Protein AF-0000000068904084 (afdb_homodimer)

Radius of gyration: 27.91 Å; Cα contacts (8 Å, |Δi|>4): 1463; chains: 2; bounding box: 54×87×67 Å

Nearest PDB structures (foldseek):
  3otk-assembly6_D  TM=8.126E-01  e=3.974E-15  Mus musculus
  2gam-assembly2_D  TM=8.070E-01  e=1.658E-14  Mus musculus
  3otk-assembly6_C  TM=7.952E-01  e=1.231E-14  Mus musculus
  3otk-assembly5_B  TM=7.957E-01  e=1.562E-14  Mus musculus
  2gam-assembly2_C  TM=7.972E-01  e=4.050E-14  Mus musculus

Sequence (714 aa):
MKKSVLSLSDVIESIKNTFSSLSCLCFLPFTYIVHMDLESPFEERLELASRVSNDSMYSKIGNVYMITKANLVSYTGPTMVGNTLHACAILLKRSPDWDWFINLSASDYPLVTQDDLLYTFSTLDRNLNFIEHTTDLGWKNKYRAMPLIIDPALYMLNKSNIIWVRPDRSLPNAFKLHTGSAWMVLSRP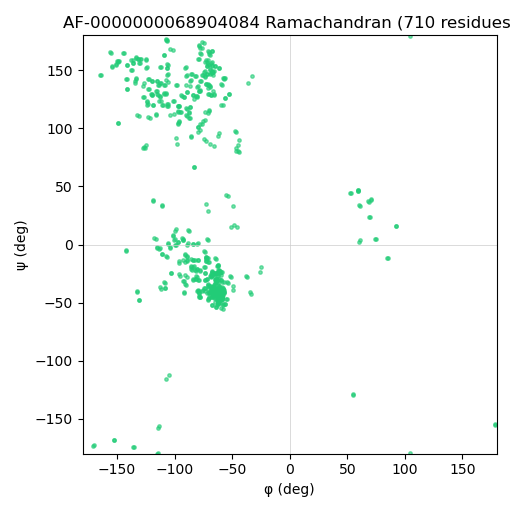FVEYIIWGWDNLPRTLLMYYTNFVSSPEFYFHTIICKVPEFSKTALNHDLHYIAWHRPPRQHPRLLSLTNMRPMIASGAAFARKFSRNDSVMDRIDKELLMRTNQEGFTPGGWCGGKPECSVVEDVARINPGSGAERLKGLVDRLVSEAKSGKSCGNVNLLQWDKGYLMKKSVLSLSDVIESIKNTFSSLSCLCFLPFTYIVHMDLESPFEERLELASRVSNDSMYSKIGNVYMITKANLVSYTGPTMVGNTLHACAILLKRSPDWDWFINLSASDYPLVTQDDLLYTFSTLDRNLNFIEHTTDLGWKNKYRAMPLIIDPALYMLNKSNIIWVRPDRSLPNAFKLHTGSAWMVLSRPFVEYIIWGWDNLPRTLLMYYTNFVSSPEFYFHTIICKVPEFSKTALNHDLHYIAWHRPPRQHPRLLSLTNMRPMIASGAAFARKFSRNDSVMDRIDKELLMRTNQEGFTPGGWCGGKPECSVVEDVARINPGSGAERLKGLVDRLVSEAKSGKSCGNVNLLQWDKGYL

Foldseek 3Di:
DLAQAAAAAEAEAFVVQFPLLVLVVLAPPHAYEYAYALQHDPVRLVVVVCCQCPDPVNVVSVRYHYDPDHAHDDQFALVVVVSLLVSLVVCVVPPVGHWKYWYDYRQKDFLAHNLLVCVLCVPDDSQAKEFAKALPCVPCVVVWQFWWWAACSVPDSDHDDIGTDDDTHDHDPVFGWMFGDLTIMGTNVLSVCLNVVPVVLNVVLSVVRRGTTSSSGTSSRRVQCGDPVRLLRYQNHRLEDFAADFQGDPDTDEDAPVCVVVRLQLLGGMYDGHDGPGVNSVVSCVPHQVHDDSNHRRDFPQAQDVPGRPGGDHSPHGDGDPSSVSNSVNVVVSNVVSVVPPGSPNDPPPPNPNGND/DLAQAAAAAAAAAFVVQFQLLVLVCLAPPHAYEYAYALQHDPVRLVVVVCCQCPDPVNVVSVRYHYDNDHAHDDQFALVVVVSLLVSLVVCVVPPVGHWKYWYDYRQKDFLAHNLLVCVLCVPDDSQAKEFAKALPCVPCVVVWQFWWWAACSVPDSDHDDIGTDDDTHDHDPVFGWMFGDLTIMGTNVLSVCLNVVPVVLNVVLSVVRRGTTSSSGTSSRRVQCGDPVRLLRYQNHRLEDFAADAQGEPDTDEDAPVCVVVRLQLLGGMYDGHDGPGVNSVVSCVPHQVHPDSNHRRDFPQAQDVVGRPGGDHSPHGDGDPSSVSNSVNVVVSNVVSVVPPGSPNDPPPPNHNGHD

Solvent-accessible surface area (backbone atoms only — not comparable to full-atom values): 36834 Å² total; per-residue (Å²): 128,85,53,54,29,37,34,33,37,28,56,33,66,55,52,94,64,25,59,80,44,39,50,64,69,23,40,63,84,35,32,34,33,38,36,46,32,48,83,30,57,65,67,49,54,50,48,53,49,47,50,48,63,66,31,66,67,46,50,70,70,63,34,70,40,64,53,79,83,51,51,45,63,38,81,53,20,32,39,42,41,51,49,52,51,23,40,50,29,40,45,62,71,74,40,89,62,47,34,36,38,33,49,42,47,65,37,45,43,70,52,35,34,52,26,12,51,49,57,49,53,68,76,46,69,62,66,44,22,30,40,25,56,23,56,75,53,71,72,42,43,72,70,19,63,25,41,32,37,44,49,45,37,59,34,37,80,59,87,61,72,68,38,74,34,38,68,63,49,76,79,53,72,63,54,70,71,22,34,43,56,67,36,30,32,38,11,39,69,58,52,50,46,53,50,52,15,55,83,32,56,47,54,38,47,49,43,53,31,34,32,22,51,40,20,47,25,26,56,64,42,25,50,39,49,65,37,73,87,42,18,76,28,33,24,76,36,44,48,57,37,68,48,65,44,82,30,37,57,99,57,64,38,73,59,43,66,89,41,49,64,61,47,60,72,60,18,31,48,27,33,35,35,50,62,77,92,42,69,40,57,54,49,41,29,48,75,51,34,62,30,85,49,84,88,51,56,48,61,43,38,28,37,33,63,86,59,79,58,70,34,82,59,45,75,84,42,67,54,61,54,73,41,21,56,38,33,37,54,41,50,52,51,41,54,54,47,33,75,73,60,55,35,76,36,90,40,77,62,67,77,70,63,92,21,50,109,128,85,52,43,39,37,36,33,36,27,55,33,66,58,51,94,65,24,60,80,46,40,50,64,69,24,40,65,84,34,33,32,34,38,36,45,31,47,83,29,57,66,67,47,55,51,48,52,49,47,50,48,62,67,31,66,67,46,50,69,70,62,32,71,42,66,53,78,82,51,53,44,64,38,80,53,21,30,40,42,42,50,49,51,51,23,39,51,30,39,45,61,71,75,41,88,61,47,34,35,38,31,48,40,47,67,37,45,43,69,52,35,36,52,26,12,50,48,58,49,53,69,76,47,68,63,68,44,22,29,40,24,56,25,55,73,53,69,70,41,44,73,72,20,64,23,42,32,37,45,49,44,35,60,34,37,80,59,87,60,73,68,39,75,36,38,69,63,50,76,78,52,72,62,55,70,71,20,33,43,54,66,37,30,34,38,8,40,69,57,52,51,45,53,51,51,16,54,84,32,56,46,55,38,46,48,42,54,32,36,32,22,50,40,21,47,25,26,55,65,42,25,51,38,49,66,38,73,86,42,18,76,28,32,25,76,37,42,50,58,37,69,46,66,45,87,34,25,55,98,56,62,37,72,61,44,68,88,40,47,64,62,48,60,72,60,18,30,47,28,32,36,34,48,62,79,91,42,68,40,58,54,48,40,30,46,74,51,34,61,30,85,48,85,87,50,57,46,61,42,38,29,39,33,62,88,58,79,56,71,34,81,59,46,74,83,43,65,53,60,54,72,42,20,56,39,31,36,53,42,49,52,50,42,54,56,47,34,74,73,62,56,35,77,37,90,41,77,62,68,75,69,60,92,14,52,109

Secondary structure (DSSP, 8-state):
------EEEEEES-STTTTTTGGGGGSTT--EEEEE-TTS-HHHHHHHHHHHHH-HHHHHH--EEE-SS-----TTSTHHHHHHHHHHHHHHHH-S--SEEEEEETT-EESS-HHHHHHHHTTS-TT-EE--EES--TTHIIIIIS-EEE-GGGT-SS----EEEBS--PPPSSS---EE-S--EEEHHHHHHHHH-TTSHHHHHHHHGGGSTTGGGTHHHHHHHHSHHHHTTEES--SEEE---SS--SSPPPP-GGGHHHHHHHT-SEEE---TT-HHHHHHHHHTS---STTPPPP-TTEESSSTTSEE--TT-----HHHHHHHHHHHHHHHHIIIIITTS-----SS-TT--/------EEEEEES-STTTTTTGGGGGSTT--EEEEE-TTS-HHHHHHHHHHHHH-HHHHHH--EEE-SS-----TTSTHHHHHHHHHHHHHHHH-S--SEEEEEETT-EESS-HHHHHHHHTTS-TT-EE--EES--TTHIIIIIS-EEE-GGGT-SS----EEEBS--PPPSSS---EE-S--EEEHHHHHHHHH-TTSHHHHHHHHGGGSTTGGGTHHHHHHHHSHHHHTTEES--SEEE---SS--SSPPPP-GGGHHHHHHHT-SEEE---TT-HHHHHHHHHTS---STTPPPP-TTEESSSTTSEE--TT-----HHHHHHHHHHHHHHHHIIIIITTS------S-TT--

Organism: Brassica napus (NCBI:txid3708)

InterPro domains:
  IPR003406 Glycosyl transferase, family 14 [PF02485] (32-263)
  IPR044610 Beta-glucuronosyltransferase GlcAT14A/B/C [PTHR45719] (30-342)

pLDDT: mean 83.64, std 16.57, range [20.34, 98.25]

Structure (mmCIF, N/CA/C/O backbone):
data_AF-0000000068904084-model_v1
#
loop_
_entity.id
_entity.type
_entity.pdbx_description
1 polymer 'BnaC03g69380D protein'
#
loop_
_atom_site.group_PDB
_atom_site.id
_atom_site.type_symbol
_atom_site.label_atom_id
_atom_site.label_alt_id
_atom_site.label_comp_id
_atom_site.label_asym_id
_atom_site.label_entity_id
_atom_site.label_seq_id
_atom_site.pdbx_PDB_ins_code
_atom_site.Cartn_x
_atom_site.Cartn_y
_atom_site.Cartn_z
_atom_site.occupancy
_atom_site.B_iso_or_equiv
_atom_site.auth_seq_id
_atom_site.auth_comp_id
_atom_site.auth_asym_id
_atom_site.auth_atom_id
_atom_site.pdbx_PDB_model_num
ATOM 1 N N . MET A 1 1 ? 8.742 -27.609 14.227 1 26.34 1 MET A N 1
ATOM 2 C CA . MET A 1 1 ? 8.859 -27.391 12.789 1 26.34 1 MET A CA 1
ATOM 3 C C . MET A 1 1 ? 7.898 -26.297 12.328 1 26.34 1 MET A C 1
ATOM 5 O O . MET A 1 1 ? 6.688 -26.406 12.531 1 26.34 1 MET A O 1
ATOM 9 N N . LYS A 1 2 ? 8.32 -25.094 12.328 1 34.84 2 LYS A N 1
ATOM 10 C CA . LYS A 1 2 ? 7.648 -23.922 11.797 1 34.84 2 LYS A CA 1
ATOM 11 C C . LYS A 1 2 ? 7.027 -24.203 10.43 1 34.84 2 LYS A C 1
ATOM 13 O O . LYS A 1 2 ? 7.719 -24.625 9.508 1 34.84 2 LYS A O 1
ATOM 18 N N . LYS A 1 3 ? 5.926 -24.812 10.43 1 38.88 3 LYS A N 1
ATOM 19 C CA . LYS A 1 3 ? 5.156 -25.234 9.266 1 38.88 3 LYS A CA 1
ATOM 20 C C . LYS A 1 3 ? 5.043 -24.125 8.234 1 38.88 3 LYS A C 1
ATOM 22 O O . LYS A 1 3 ? 4.648 -23 8.562 1 38.88 3 LYS A O 1
ATOM 27 N N . SER A 1 4 ? 5.902 -24.141 7.219 1 43.72 4 SER A N 1
ATOM 28 C CA . SER A 1 4 ? 6.109 -23.328 6.023 1 43.72 4 SER A CA 1
ATOM 29 C C . SER A 1 4 ? 4.805 -23.125 5.262 1 43.72 4 SER A C 1
ATOM 31 O O . SER A 1 4 ? 4.477 -23.906 4.359 1 43.72 4 SER A O 1
ATOM 33 N N . VAL A 1 5 ? 3.715 -23.047 5.926 1 43.72 5 VAL A N 1
ATOM 34 C CA . VAL A 1 5 ? 2.582 -23.297 5.039 1 43.72 5 VAL A CA 1
ATOM 35 C C . VAL A 1 5 ? 2.469 -22.172 4.016 1 43.72 5 VAL A C 1
ATOM 37 O O . VAL A 1 5 ? 2.898 -21.047 4.273 1 43.72 5 VAL A O 1
ATOM 40 N N . LEU A 1 6 ? 2.301 -22.578 2.689 1 48.75 6 LEU A N 1
ATOM 41 C CA . LEU A 1 6 ? 2.18 -22.156 1.301 1 48.75 6 LEU A CA 1
ATOM 42 C C . LEU A 1 6 ? 0.9 -21.359 1.088 1 48.75 6 LEU A C 1
ATOM 44 O O . LEU A 1 6 ? -0.179 -21.781 1.508 1 48.75 6 LEU A O 1
ATOM 48 N N . SER A 1 7 ? 0.79 -20.188 1.297 1 53.31 7 SER A N 1
ATOM 49 C CA . SER A 1 7 ? -0.464 -19.516 0.967 1 53.31 7 SER A CA 1
ATOM 50 C C . SER A 1 7 ? -0.546 -19.203 -0.522 1 53.31 7 SER A C 1
ATOM 52 O O . SER A 1 7 ? 0.404 -18.672 -1.104 1 53.31 7 SER A O 1
ATOM 54 N N . LEU A 1 8 ? -1.315 -20.234 -1.278 1 53.66 8 LEU A N 1
ATOM 55 C CA . LEU A 1 8 ? -1.586 -20.062 -2.701 1 53.66 8 LEU A CA 1
ATOM 56 C C . LEU A 1 8 ? -2.66 -19 -2.928 1 53.66 8 LEU A C 1
ATOM 58 O O . LEU A 1 8 ? -3.682 -19 -2.236 1 53.66 8 LEU A O 1
ATOM 62 N N . SER A 1 9 ? -2.291 -17.844 -3.4 1 53.41 9 SER A N 1
ATOM 63 C CA . SER A 1 9 ? -3.342 -16.953 -3.885 1 53.41 9 SER A CA 1
ATOM 64 C C . SER A 1 9 ? -3.877 -17.422 -5.234 1 53.41 9 SER A C 1
ATOM 66 O O . SER A 1 9 ? -3.115 -17.562 -6.195 1 53.41 9 SER A O 1
ATOM 68 N N . ASP A 1 10 ? -4.953 -18.281 -5.258 1 54.62 10 ASP A N 1
ATOM 69 C CA . ASP A 1 10 ? -5.539 -18.75 -6.512 1 54.62 10 ASP A CA 1
ATOM 70 C C . ASP A 1 10 ? -6.605 -17.781 -7.012 1 54.62 10 ASP A C 1
ATOM 72 O O . ASP A 1 10 ? -7.414 -17.281 -6.227 1 54.62 10 ASP A O 1
ATOM 76 N N . VAL A 1 11 ? -6.242 -17.078 -8.125 1 52.59 11 VAL A N 1
ATOM 77 C CA . VAL A 1 11 ? -7.297 -16.375 -8.852 1 52.59 11 VAL A CA 1
ATOM 78 C C . VAL A 1 11 ? -8.062 -17.359 -9.727 1 52.59 11 VAL A C 1
ATOM 80 O O . VAL A 1 11 ? -7.492 -17.969 -10.625 1 52.59 11 VAL A O 1
ATOM 83 N N . ILE A 1 12 ? -9.25 -17.766 -9.234 1 51.09 12 ILE A N 1
ATOM 84 C CA . ILE A 1 12 ? -10.094 -18.703 -9.961 1 51.09 12 ILE A CA 1
ATOM 85 C C . ILE A 1 12 ? -11.164 -17.953 -10.742 1 51.09 12 ILE A C 1
ATOM 87 O O . ILE A 1 12 ? -11.906 -17.141 -10.172 1 51.09 12 ILE A O 1
ATOM 91 N N . GLU A 1 13 ? -11.133 -18 -12 1 48.47 13 GLU A N 1
ATOM 92 C CA . GLU A 1 13 ? -12.156 -17.359 -12.828 1 48.47 13 GLU A CA 1
ATOM 93 C C . GLU A 1 13 ? -13.477 -18.109 -12.734 1 48.47 13 GLU A C 1
ATOM 95 O O . GLU A 1 13 ? -14.547 -17.5 -12.719 1 48.47 13 GLU A O 1
ATOM 100 N N . SER A 1 14 ? -13.633 -19.453 -12.844 1 46.22 14 SER A N 1
ATOM 101 C CA . SER A 1 14 ? -14.875 -20.219 -12.789 1 46.22 14 SER A CA 1
ATOM 102 C C . SER A 1 14 ? -14.68 -21.547 -12.039 1 46.22 14 SER A C 1
ATOM 104 O O . SER A 1 14 ? -13.617 -22.156 -12.133 1 46.22 14 SER A O 1
ATOM 106 N N . ILE A 1 15 ? -15.766 -21.797 -11.055 1 46.31 15 ILE A N 1
ATOM 107 C CA . ILE A 1 15 ? -15.758 -23.016 -10.266 1 46.31 15 ILE A CA 1
ATOM 108 C C . ILE A 1 15 ? -15.938 -24.219 -11.188 1 46.31 15 ILE A C 1
ATOM 110 O O . ILE A 1 15 ? -15.438 -25.312 -10.898 1 46.31 15 ILE A O 1
ATOM 114 N N . LYS A 1 16 ? -17.062 -24.062 -12.102 1 46.72 16 LYS A N 1
ATOM 115 C CA . LYS A 1 16 ? -17.344 -25.266 -12.891 1 46.72 16 LYS A CA 1
ATOM 116 C C . LYS A 1 16 ? -16.062 -26.016 -13.234 1 46.72 16 LYS A C 1
ATOM 118 O O . LYS A 1 16 ? -16.047 -27.234 -13.297 1 46.72 16 LYS A O 1
ATOM 123 N N . ASN A 1 17 ? -15.211 -25.297 -13.531 1 44.31 17 ASN A N 1
ATOM 124 C CA . ASN A 1 17 ? -13.961 -25.859 -14.023 1 44.31 17 ASN A CA 1
ATOM 125 C C . ASN A 1 17 ? -13.016 -26.219 -12.875 1 44.31 17 ASN A C 1
ATOM 127 O O . ASN A 1 17 ? -12.031 -26.938 -13.07 1 44.31 17 ASN A O 1
ATOM 131 N N . THR A 1 18 ? -13.352 -25.734 -11.602 1 44.31 18 THR A N 1
ATOM 132 C CA . THR A 1 18 ? -12.211 -25.516 -10.719 1 44.31 18 THR A CA 1
ATOM 133 C C . THR A 1 18 ? -12.242 -26.516 -9.555 1 44.31 18 THR A C 1
ATOM 135 O O . THR A 1 18 ? -11.188 -26.922 -9.062 1 44.31 18 THR A O 1
ATOM 138 N N . PHE A 1 19 ? -13.414 -26.812 -9.086 1 45.16 19 PHE A N 1
ATOM 139 C CA . PHE A 1 19 ? -13.273 -27.547 -7.832 1 45.16 19 PHE A CA 1
ATOM 140 C C . PHE A 1 19 ? -12.586 -28.891 -8.07 1 45.16 19 PHE A C 1
ATOM 142 O O . PHE A 1 19 ? -11.773 -29.328 -7.258 1 45.16 19 PHE A O 1
ATOM 149 N N . SER A 1 20 ? -13.172 -29.594 -8.977 1 43.31 20 SER A N 1
ATOM 150 C CA . SER A 1 20 ? -12.391 -30.797 -9.258 1 43.31 20 SER A CA 1
ATOM 151 C C . SER A 1 20 ? -10.938 -30.453 -9.555 1 43.31 20 SER A C 1
ATOM 153 O O . SER A 1 20 ? -10.047 -31.297 -9.391 1 43.31 20 SER A O 1
ATOM 155 N N . SER A 1 21 ? -10.898 -29.359 -9.992 1 43.94 21 SER A N 1
ATOM 156 C CA . SER A 1 21 ? -9.594 -28.844 -10.383 1 43.94 21 SER A CA 1
ATOM 157 C C . SER A 1 21 ? -8.906 -28.141 -9.219 1 43.94 21 SER A C 1
ATOM 159 O O . SER A 1 21 ? -7.793 -27.625 -9.359 1 43.94 21 SER A O 1
ATOM 161 N N . LEU A 1 22 ? -9.781 -27.609 -8.32 1 48.94 22 LEU A N 1
ATOM 162 C CA . LEU A 1 22 ? -9.086 -27.094 -7.152 1 48.94 22 LEU A CA 1
ATOM 163 C C . LEU A 1 22 ? -8.086 -28.109 -6.617 1 48.94 22 LEU A C 1
ATOM 165 O O . LEU A 1 22 ? -7.871 -28.203 -5.406 1 48.94 22 LEU A O 1
ATOM 169 N N . SER A 1 23 ? -7.855 -29 -7.504 1 46.28 23 SER A N 1
ATOM 170 C CA . SER A 1 23 ? -6.809 -30 -7.293 1 46.28 23 SER A CA 1
ATOM 171 C C . SER A 1 23 ? -5.602 -29.391 -6.59 1 46.28 23 SER A C 1
ATOM 173 O O . SER A 1 23 ? -4.879 -30.078 -5.871 1 46.28 23 SER A O 1
ATOM 175 N N . CYS A 1 24 ? -5.5 -28.094 -6.828 1 48.84 24 CYS A N 1
ATOM 176 C CA . CYS A 1 24 ? -4.363 -27.516 -6.121 1 48.84 24 CYS A CA 1
ATOM 177 C C . CYS A 1 24 ? -4.652 -27.406 -4.629 1 48.84 24 CYS A C 1
ATOM 179 O O . CYS A 1 24 ? -3.727 -27.391 -3.812 1 48.84 24 CYS A O 1
ATOM 181 N N . LEU A 1 25 ? -6 -27.344 -4.32 1 53.19 25 LEU A N 1
ATOM 182 C CA . LEU A 1 25 ? -6.34 -27.375 -2.9 1 53.19 25 LEU A CA 1
ATOM 183 C C . LEU A 1 25 ? -6.094 -28.766 -2.322 1 53.19 25 LEU A C 1
ATOM 185 O O . LEU A 1 25 ? -6.27 -28.984 -1.121 1 53.19 25 LEU A O 1
ATOM 189 N N . CYS A 1 26 ? -5.535 -29.594 -3.258 1 54.28 26 CYS A N 1
ATOM 190 C CA . CYS A 1 26 ? -5.359 -30.969 -2.826 1 54.28 26 CYS A CA 1
ATOM 191 C C . CYS A 1 26 ? -4.117 -31.125 -1.957 1 54.28 26 CYS A C 1
ATOM 193 O O . CYS A 1 26 ? -3.83 -32.219 -1.455 1 54.28 26 CYS A O 1
ATOM 195 N N . PHE A 1 27 ? -3.512 -29.875 -1.81 1 64.19 27 PHE A N 1
ATOM 196 C CA . PHE A 1 27 ? -2.303 -29.984 -1 1 64.19 27 PHE A CA 1
ATOM 197 C C . PHE A 1 27 ? -2.588 -29.594 0.448 1 64.19 27 PHE A C 1
ATOM 199 O O . PHE A 1 27 ? -2.785 -28.422 0.758 1 64.19 27 PHE A O 1
ATOM 206 N N . LEU A 1 28 ? -3.021 -30.578 1.173 1 65.56 28 LEU A N 1
ATOM 207 C CA . LEU A 1 28 ? -3.068 -30.391 2.619 1 65.56 28 LEU A CA 1
ATOM 208 C C . LEU A 1 28 ? -1.731 -30.75 3.258 1 65.56 28 LEU A C 1
ATOM 210 O O . LEU A 1 28 ? -0.962 -31.531 2.701 1 65.56 28 LEU A O 1
ATOM 214 N N . PRO A 1 29 ? -1.303 -29.859 4.219 1 73.38 29 PRO A N 1
ATOM 215 C CA . PRO A 1 29 ? -2.018 -28.922 5.102 1 73.38 29 PRO A CA 1
ATOM 216 C C . PRO A 1 29 ? -1.627 -27.469 4.871 1 73.38 29 PRO A C 1
ATOM 218 O O . PRO A 1 29 ? -1.521 -26.703 5.828 1 73.38 29 PRO A O 1
ATOM 221 N N . PHE A 1 30 ? -1.429 -27.125 3.658 1 78.12 30 PHE A N 1
ATOM 222 C CA . PHE A 1 30 ? -1.055 -25.75 3.381 1 78.12 30 PHE A CA 1
ATOM 223 C C . PHE A 1 30 ? -2.223 -24.797 3.645 1 78.12 30 PHE A C 1
ATOM 225 O O . PHE A 1 30 ? -3.381 -25.219 3.645 1 78.12 30 PHE A O 1
ATOM 232 N N . THR A 1 31 ? -1.845 -23.531 4.02 1 82.31 31 THR A N 1
ATOM 233 C CA . THR A 1 31 ? -2.869 -22.5 4.145 1 82.31 31 THR A CA 1
ATOM 234 C C . THR A 1 31 ? -3.16 -21.875 2.787 1 82.31 31 THR A C 1
ATOM 236 O O . THR A 1 31 ? -2.238 -21.484 2.066 1 82.31 31 THR A O 1
ATOM 239 N N . TYR A 1 32 ? -4.43 -21.844 2.453 1 82.69 32 TYR A N 1
ATOM 240 C CA . TYR A 1 32 ? -4.816 -21.344 1.138 1 82.69 32 TYR A CA 1
ATOM 241 C C . TYR A 1 32 ? -5.652 -20.078 1.257 1 82.69 32 TYR A C 1
ATOM 243 O O . TYR A 1 32 ? -6.527 -19.984 2.119 1 82.69 32 TYR A O 1
ATOM 251 N N . ILE A 1 33 ? -5.258 -19.094 0.457 1 84.44 33 ILE A N 1
ATOM 252 C CA . ILE A 1 33 ? -6.133 -17.953 0.179 1 84.44 33 ILE A CA 1
ATOM 253 C C . ILE A 1 33 ? -6.684 -18.062 -1.243 1 84.44 33 ILE A C 1
ATOM 255 O O . ILE A 1 33 ? -5.918 -18.109 -2.209 1 84.44 33 ILE A O 1
ATOM 259 N N . VAL A 1 34 ? -7.957 -18.141 -1.348 1 83.19 34 VAL A N 1
ATOM 260 C CA . VAL A 1 34 ? -8.586 -18.359 -2.646 1 83.19 34 VAL A CA 1
ATOM 261 C C . VAL A 1 34 ? -9.367 -17.109 -3.053 1 83.19 34 VAL A C 1
ATOM 263 O O . VAL A 1 34 ? -10.172 -16.594 -2.271 1 83.19 34 VAL A O 1
ATOM 266 N N . HIS A 1 35 ? -9.141 -16.625 -4.188 1 84.69 35 HIS A N 1
ATOM 267 C CA . HIS A 1 35 ? -9.875 -15.508 -4.746 1 84.69 35 HIS A CA 1
ATOM 268 C C . HIS A 1 35 ? -10.57 -15.898 -6.051 1 84.69 35 HIS A C 1
ATOM 270 O O . HIS A 1 35 ? -9.953 -16.5 -6.93 1 84.69 35 HIS A O 1
ATOM 276 N N . MET A 1 36 ? -11.789 -15.609 -6.105 1 83.38 36 MET A N 1
ATOM 277 C CA . MET A 1 36 ? -12.555 -15.703 -7.348 1 83.38 36 MET A CA 1
ATOM 278 C C . MET A 1 36 ? -12.914 -14.32 -7.871 1 83.38 36 MET A C 1
ATOM 280 O O . MET A 1 36 ? -13.492 -13.508 -7.148 1 83.38 36 MET A O 1
ATOM 284 N N . ASP A 1 37 ? -12.617 -14.148 -9.117 1 83.81 37 ASP A N 1
ATOM 285 C CA . ASP A 1 37 ? -12.812 -12.844 -9.734 1 83.81 37 ASP A CA 1
ATOM 286 C C . ASP A 1 37 ? -14.258 -12.375 -9.594 1 83.81 37 ASP A C 1
ATOM 288 O O . ASP A 1 37 ? -15.188 -13.172 -9.742 1 83.81 37 ASP A O 1
ATOM 292 N N . LEU A 1 38 ? -14.383 -11.109 -9.391 1 83.38 38 LEU A N 1
ATOM 293 C CA . LEU A 1 38 ? -15.719 -10.523 -9.25 1 83.38 38 LEU A CA 1
ATOM 294 C C . LEU A 1 38 ? -16.531 -10.727 -10.523 1 83.38 38 LEU A C 1
ATOM 296 O O . LEU A 1 38 ? -17.766 -10.711 -10.477 1 83.38 38 LEU A O 1
ATOM 300 N N . GLU A 1 39 ? -15.859 -10.906 -11.547 1 82.94 39 GLU A N 1
ATOM 301 C CA . GLU A 1 39 ? -16.547 -11.133 -12.812 1 82.94 39 GLU A CA 1
ATOM 302 C C . GLU A 1 39 ? -17.281 -12.469 -12.812 1 82.94 39 GLU A C 1
ATOM 304 O O . GLU A 1 39 ? -18.219 -12.664 -13.586 1 82.94 39 GLU A O 1
ATOM 309 N N . SER A 1 40 ? -16.781 -13.367 -11.93 1 79.38 40 SER A N 1
ATOM 310 C CA . SER A 1 40 ? -17.453 -14.648 -11.82 1 79.38 40 SER A CA 1
ATOM 311 C C . SER A 1 40 ? -18.844 -14.492 -11.195 1 79.38 40 SER A C 1
ATOM 313 O O . SER A 1 40 ? -19.031 -13.656 -10.305 1 79.38 40 SER A O 1
ATOM 315 N N . PRO A 1 41 ? -19.75 -15.336 -11.625 1 79.06 41 PRO A N 1
ATOM 316 C CA . PRO A 1 41 ? -21.094 -15.227 -11.062 1 79.06 41 PRO A CA 1
ATOM 317 C C . PRO A 1 41 ? -21.109 -15.367 -9.539 1 79.06 41 PRO A C 1
ATOM 319 O O . PRO A 1 41 ? -20.359 -16.188 -8.984 1 79.06 41 PRO A O 1
ATOM 322 N N . PHE A 1 42 ? -21.969 -14.594 -8.984 1 80.38 42 PHE A N 1
ATOM 323 C CA . PHE A 1 42 ? -22.078 -14.547 -7.535 1 80.38 42 PHE A CA 1
ATOM 324 C C . PHE A 1 42 ? -22.391 -15.93 -6.977 1 80.38 42 PHE A C 1
ATOM 326 O O . PHE A 1 42 ? -21.828 -16.344 -5.957 1 80.38 42 PHE A O 1
ATOM 333 N N . GLU A 1 43 ? -23.25 -16.609 -7.648 1 81.88 43 GLU A N 1
ATOM 334 C CA . GLU A 1 43 ? -23.688 -17.938 -7.199 1 81.88 43 GLU A CA 1
ATOM 335 C C . GLU A 1 43 ? -22.516 -18.922 -7.164 1 81.88 43 GLU A C 1
ATOM 337 O O . GLU A 1 43 ? -22.453 -19.781 -6.281 1 81.88 43 GLU A O 1
ATOM 342 N N . GLU A 1 44 ? -21.625 -18.75 -8.055 1 78.25 44 GLU A N 1
ATOM 343 C CA . GLU A 1 44 ? -20.453 -19.625 -8.109 1 78.25 44 GLU A CA 1
ATOM 344 C C . GLU A 1 44 ? -19.5 -19.344 -6.957 1 78.25 44 GLU A C 1
ATOM 346 O O . GLU A 1 44 ? -18.922 -20.25 -6.375 1 78.25 44 GLU A O 1
ATOM 351 N N . ARG A 1 45 ? -19.328 -18.109 -6.703 1 79.12 45 ARG A N 1
ATOM 352 C CA . ARG A 1 45 ? -18.469 -17.719 -5.594 1 79.12 45 ARG A CA 1
ATOM 353 C C . ARG A 1 45 ? -19.031 -18.203 -4.266 1 79.12 45 ARG A C 1
ATOM 355 O O . ARG A 1 45 ? -18.281 -18.719 -3.422 1 79.12 45 ARG A O 1
ATOM 362 N N . LEU A 1 46 ? -20.344 -18.141 -4.121 1 80 46 LEU A N 1
ATOM 363 C CA . LEU A 1 46 ? -21 -18.625 -2.908 1 80 46 LEU A CA 1
ATOM 364 C C . LEU A 1 46 ? -20.906 -20.141 -2.797 1 80 46 LEU A C 1
ATOM 366 O O . LEU A 1 46 ? -20.734 -20.672 -1.7 1 80 46 LEU A O 1
ATOM 370 N N . GLU A 1 47 ? -21.109 -20.703 -3.885 1 79.69 47 GLU A N 1
ATOM 371 C CA . GLU A 1 47 ? -21.016 -22.156 -3.906 1 79.69 47 GLU A CA 1
ATOM 372 C C . GLU A 1 47 ? -19.625 -22.641 -3.484 1 79.69 47 GLU A C 1
ATOM 374 O O . GLU A 1 47 ? -19.5 -23.594 -2.711 1 79.69 47 GLU A O 1
ATOM 379 N N . LEU A 1 48 ? -18.641 -22.016 -3.994 1 77.69 48 LEU A N 1
ATOM 380 C CA . LEU A 1 48 ? -17.266 -22.406 -3.637 1 77.69 48 LEU A CA 1
ATOM 381 C C . LEU A 1 48 ? -17.016 -22.188 -2.148 1 77.69 48 LEU A C 1
ATOM 383 O O . LEU A 1 48 ? -16.438 -23.047 -1.483 1 77.69 48 LEU A O 1
ATOM 387 N N . ALA A 1 49 ? -17.453 -21.078 -1.683 1 77.38 49 ALA A N 1
ATOM 388 C CA . ALA A 1 49 ? -17.297 -20.781 -0.262 1 77.38 49 ALA A CA 1
ATOM 389 C C . ALA A 1 49 ? -18.016 -21.812 0.6 1 77.38 49 ALA A C 1
ATOM 391 O O . ALA A 1 49 ? -17.484 -22.25 1.618 1 77.38 49 ALA A O 1
ATOM 392 N N . SER A 1 50 ? -19.172 -22.203 0.186 1 81.06 50 SER A N 1
ATOM 393 C CA . SER A 1 50 ? -19.953 -23.188 0.907 1 81.06 50 SER A CA 1
ATOM 394 C C . SER A 1 50 ? -19.297 -24.562 0.864 1 81.06 50 SER A C 1
ATOM 396 O O . SER A 1 50 ? -19.281 -25.281 1.866 1 81.06 50 SER A O 1
ATOM 398 N N . ARG A 1 51 ? -18.812 -24.844 -0.228 1 77.19 51 ARG A N 1
ATOM 399 C CA . ARG A 1 51 ? -18.141 -26.141 -0.387 1 77.19 51 ARG A CA 1
ATOM 400 C C . ARG A 1 51 ? -16.922 -26.25 0.527 1 77.19 51 ARG A C 1
ATOM 402 O O . ARG A 1 51 ? -16.688 -27.297 1.131 1 77.19 51 ARG A O 1
ATOM 409 N N . VAL A 1 52 ? -16.203 -25.234 0.594 1 76.38 52 VAL A N 1
ATOM 410 C CA . VAL A 1 52 ? -15.008 -25.219 1.438 1 76.38 52 VAL A CA 1
ATOM 411 C C . VAL A 1 52 ? -15.414 -25.297 2.908 1 76.38 52 VAL A C 1
ATOM 413 O O . VAL A 1 52 ? -14.844 -26.062 3.68 1 76.38 52 VAL A O 1
ATOM 416 N N . SER A 1 53 ? -16.438 -24.562 3.27 1 80.19 53 SER A N 1
ATOM 417 C CA . SER A 1 53 ? -16.859 -24.484 4.664 1 80.19 53 SER A CA 1
ATOM 418 C C . SER A 1 53 ? -17.516 -25.797 5.105 1 80.19 53 SER A C 1
ATOM 420 O O . SER A 1 53 ? -17.422 -26.172 6.273 1 80.19 53 SER A O 1
ATOM 422 N N . ASN A 1 54 ? -18.141 -26.484 4.164 1 82.5 54 ASN A N 1
ATOM 423 C CA . ASN A 1 54 ? -18.922 -27.656 4.52 1 82.5 54 ASN A CA 1
ATOM 424 C C . ASN A 1 54 ? -18.125 -28.953 4.352 1 82.5 54 ASN A C 1
ATOM 426 O O . ASN A 1 54 ? -18.562 -30.016 4.793 1 82.5 54 ASN A O 1
ATOM 430 N N . ASP A 1 55 ? -17.047 -28.797 3.658 1 78.06 55 ASP A N 1
ATOM 431 C CA . ASP A 1 55 ? -16.203 -29.969 3.518 1 78.06 55 ASP A CA 1
ATOM 432 C C . ASP A 1 55 ? -15.562 -30.359 4.852 1 78.06 55 ASP A C 1
ATOM 434 O O . ASP A 1 55 ? -14.984 -29.5 5.535 1 78.06 55 ASP A O 1
ATOM 438 N N . SER A 1 56 ? -15.672 -31.578 5.246 1 77.06 56 SER A N 1
ATOM 439 C CA . SER A 1 56 ? -15.234 -32.031 6.555 1 77.06 56 SER A CA 1
ATOM 440 C C . SER A 1 56 ? -13.727 -31.906 6.719 1 77.06 56 SER A C 1
ATOM 442 O O . SER A 1 56 ? -13.242 -31.562 7.801 1 77.06 56 SER A O 1
ATOM 444 N N . MET A 1 57 ? -13.062 -32.188 5.656 1 77.56 57 MET A N 1
ATOM 445 C CA . MET A 1 57 ? -11.602 -32.125 5.734 1 77.56 57 MET A CA 1
ATOM 446 C C . MET A 1 57 ? -11.125 -30.672 5.863 1 77.56 57 MET A C 1
ATOM 448 O O . MET A 1 57 ? -10.305 -30.359 6.723 1 77.56 57 MET A O 1
ATOM 452 N N . TYR A 1 58 ? -11.688 -29.781 5.047 1 77.94 58 TYR A N 1
ATOM 453 C CA . TYR A 1 58 ? -11.297 -28.375 5.09 1 77.94 58 TYR A CA 1
ATOM 454 C C . TYR A 1 58 ? -11.727 -27.734 6.402 1 77.94 58 TYR A C 1
ATOM 456 O O . TYR A 1 58 ? -11.008 -26.891 6.949 1 77.94 58 TYR A O 1
ATOM 464 N N . SER A 1 59 ? -12.844 -28.141 6.836 1 77.25 59 SER A N 1
ATOM 465 C CA . SER A 1 59 ? -13.336 -27.609 8.094 1 77.25 59 SER A CA 1
ATOM 466 C C . SER A 1 59 ? -12.469 -28.062 9.266 1 77.25 59 SER A C 1
ATOM 468 O O . SER A 1 59 ? -12.219 -27.281 10.195 1 77.25 59 SER A O 1
ATOM 470 N N . LYS A 1 60 ? -12.023 -29.281 9.219 1 78.81 60 LYS A N 1
ATOM 471 C CA . LYS A 1 6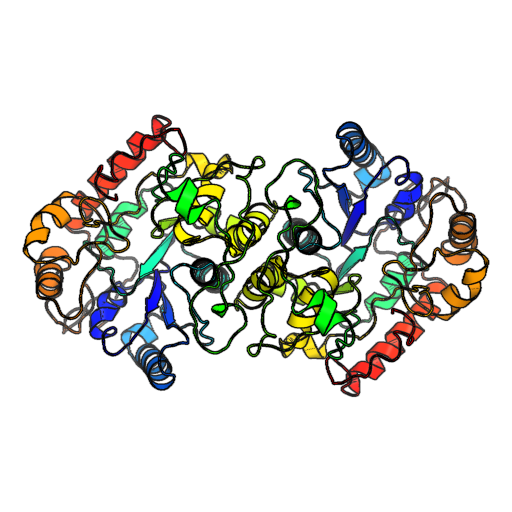0 ? -11.211 -29.828 10.297 1 78.81 60 LYS A CA 1
ATOM 472 C C . LYS A 1 60 ? -9.82 -29.188 10.32 1 78.81 60 LYS A C 1
ATOM 474 O O . LYS A 1 60 ? -9.297 -28.875 11.391 1 78.81 60 LYS A O 1
ATOM 479 N N . ILE A 1 61 ? -9.273 -29.016 9.195 1 77.12 61 ILE A N 1
ATOM 480 C CA . ILE A 1 61 ? -7.93 -28.453 9.125 1 77.12 61 ILE A CA 1
ATOM 481 C C . ILE A 1 61 ? -7.992 -26.938 9.281 1 77.12 61 ILE A C 1
ATOM 483 O O . ILE A 1 61 ? -7.141 -26.344 9.938 1 77.12 61 ILE A O 1
ATOM 487 N N . GLY A 1 62 ? -9 -26.266 8.664 1 77.19 62 GLY A N 1
ATOM 488 C CA . GLY A 1 62 ? -9.227 -24.828 8.812 1 77.19 62 GLY A CA 1
ATOM 489 C C . GLY A 1 62 ? -8.164 -23.984 8.125 1 77.19 62 GLY A C 1
ATOM 490 O O . GLY A 1 62 ? -7.746 -22.953 8.656 1 77.19 62 GLY A O 1
ATOM 491 N N . ASN A 1 63 ? -7.699 -24.422 6.914 1 78.94 63 ASN A N 1
ATOM 492 C CA . ASN A 1 63 ? -6.543 -23.781 6.301 1 78.94 63 ASN A CA 1
ATOM 493 C C . ASN A 1 63 ? -6.902 -23.141 4.969 1 78.94 63 ASN A C 1
ATOM 495 O O . ASN A 1 63 ? -6.02 -22.688 4.23 1 78.94 63 ASN A O 1
ATOM 499 N N . VAL A 1 64 ? -8.188 -23.156 4.648 1 80.62 64 VAL A N 1
ATOM 500 C CA . VAL A 1 64 ? -8.594 -22.547 3.385 1 80.62 64 VAL A CA 1
ATOM 501 C C . VAL A 1 64 ? -9.445 -21.312 3.656 1 80.62 64 VAL A C 1
ATOM 503 O O . VAL A 1 64 ? -10.477 -21.391 4.328 1 80.62 64 VAL A O 1
ATOM 506 N N . TYR A 1 65 ? -8.984 -20.219 3.105 1 81 65 TYR A N 1
ATOM 507 C CA . TYR A 1 65 ? -9.703 -18.969 3.266 1 81 65 TYR A CA 1
ATOM 508 C C . TYR A 1 65 ? -10.156 -18.422 1.916 1 81 65 TYR A C 1
ATOM 510 O O . TYR A 1 65 ? -9.336 -18.141 1.039 1 81 65 TYR A O 1
ATOM 518 N N . MET A 1 66 ? -11.422 -18.281 1.798 1 81.31 66 MET A N 1
ATOM 519 C CA . MET A 1 66 ? -11.984 -17.672 0.597 1 81.31 66 MET A CA 1
ATOM 520 C C . MET A 1 66 ? -12.148 -16.172 0.776 1 81.31 66 MET A C 1
ATOM 522 O O . MET A 1 66 ? -12.695 -15.711 1.78 1 81.31 66 MET A O 1
ATOM 526 N N . ILE A 1 67 ? -11.625 -15.422 -0.132 1 80.75 67 ILE A N 1
ATOM 527 C CA . ILE A 1 67 ? -11.859 -13.984 -0.099 1 80.75 67 ILE A CA 1
ATOM 528 C C . ILE A 1 67 ? -13.32 -13.695 -0.451 1 80.75 67 ILE A C 1
ATOM 530 O O . ILE A 1 67 ? -13.773 -14 -1.556 1 80.75 67 ILE A O 1
ATOM 534 N N . THR A 1 68 ? -13.984 -13.188 0.465 1 75.12 68 THR A N 1
ATOM 535 C CA . THR A 1 68 ? -15.414 -12.953 0.301 1 75.12 68 THR A CA 1
ATOM 536 C C . THR A 1 68 ? -15.672 -11.695 -0.518 1 75.12 68 THR A C 1
ATOM 538 O O . THR A 1 68 ? -16.562 -11.664 -1.369 1 75.12 68 THR A O 1
ATOM 541 N N . LYS A 1 69 ? -14.969 -10.695 -0.204 1 76.94 69 LYS A N 1
ATOM 542 C CA . LYS A 1 69 ? -15.102 -9.477 -0.992 1 76.94 69 LYS A CA 1
ATOM 543 C C . LYS A 1 69 ? -14.195 -9.516 -2.223 1 76.94 69 LYS A C 1
ATOM 545 O O . LYS A 1 69 ? -13.062 -9.031 -2.184 1 76.94 69 LYS A O 1
ATOM 550 N N . ALA A 1 70 ? -14.82 -10.008 -3.354 1 80.19 70 ALA A N 1
ATOM 551 C CA . ALA A 1 70 ? -14.055 -10.195 -4.582 1 80.19 70 ALA A CA 1
ATOM 552 C C . ALA A 1 70 ? -13.789 -8.859 -5.27 1 80.19 70 ALA A C 1
ATOM 554 O O . ALA A 1 70 ? -14.562 -7.914 -5.121 1 80.19 70 ALA A O 1
ATOM 555 N N . ASN A 1 71 ? -12.688 -8.766 -5.879 1 85.06 71 ASN A N 1
ATOM 556 C CA . ASN A 1 71 ? -12.328 -7.633 -6.727 1 85.06 71 ASN A CA 1
ATOM 557 C C . ASN A 1 71 ? -12.234 -8.039 -8.195 1 85.06 71 ASN A C 1
ATOM 559 O O . ASN A 1 71 ? -12 -9.211 -8.5 1 85.06 71 ASN A O 1
ATOM 563 N N . LEU A 1 72 ? -12.477 -7.031 -9.055 1 87.94 72 LEU A N 1
ATOM 564 C CA . LEU A 1 72 ? -12.211 -7.27 -10.469 1 87.94 72 LEU A CA 1
ATOM 565 C C . LEU A 1 72 ? -10.711 -7.375 -10.727 1 87.94 72 LEU A C 1
ATOM 567 O O . LEU A 1 72 ? -9.922 -6.613 -10.156 1 87.94 72 LEU A O 1
ATOM 571 N N . VAL A 1 73 ? -10.398 -8.32 -11.531 1 89.06 73 VAL A N 1
ATOM 572 C CA . VAL A 1 73 ? -8.992 -8.508 -11.844 1 89.06 73 VAL A CA 1
ATOM 573 C C . VAL A 1 73 ? -8.781 -8.438 -13.359 1 89.06 73 VAL A C 1
ATOM 575 O O . VAL A 1 73 ? -9.438 -9.156 -14.117 1 89.06 73 VAL A O 1
ATOM 578 N N . SER A 1 74 ? -7.969 -7.488 -13.781 1 88.75 74 SER A N 1
ATOM 579 C CA . SER A 1 74 ? -7.461 -7.441 -15.148 1 88.75 74 SER A CA 1
ATOM 580 C C . SER A 1 74 ? -6.07 -8.062 -15.234 1 88.75 74 SER A C 1
ATOM 582 O O . SER A 1 74 ? -5.105 -7.523 -14.688 1 88.75 74 SER A O 1
ATOM 584 N N . TYR A 1 75 ? -5.934 -9.102 -16 1 79.19 75 TYR A N 1
ATOM 585 C CA . TYR A 1 75 ? -4.668 -9.82 -16.062 1 79.19 75 TYR A CA 1
ATOM 586 C C . TYR A 1 75 ? -3.549 -8.914 -16.562 1 79.19 75 TYR A C 1
ATOM 588 O O . TYR A 1 75 ? -2.412 -9.008 -16.094 1 79.19 75 TYR A O 1
ATOM 596 N N . THR A 1 76 ? -3.848 -8.062 -17.469 1 86.5 76 THR A N 1
ATOM 597 C CA . THR A 1 76 ? -2.82 -7.203 -18.047 1 86.5 76 THR A CA 1
ATOM 598 C C . THR A 1 76 ? -2.67 -5.918 -17.234 1 86.5 76 THR A C 1
ATOM 600 O O . THR A 1 76 ? -1.885 -5.039 -17.594 1 86.5 76 THR A O 1
ATOM 603 N N . GLY A 1 77 ? -3.461 -5.844 -16.188 1 90.44 77 GLY A N 1
ATOM 604 C CA . GLY A 1 77 ? -3.465 -4.594 -15.445 1 90.44 77 GLY A CA 1
ATOM 605 C C . GLY A 1 77 ? -2.938 -4.738 -14.023 1 90.44 77 GLY A C 1
ATOM 606 O O . GLY A 1 77 ? -2.545 -5.828 -13.617 1 90.44 77 GLY A O 1
ATOM 607 N N . PRO A 1 78 ? -2.928 -3.627 -13.312 1 95.62 78 PRO A N 1
ATOM 608 C CA . PRO A 1 78 ? -2.352 -3.58 -11.961 1 95.62 78 PRO A CA 1
ATOM 609 C C . PRO A 1 78 ? -3.221 -4.289 -10.93 1 95.62 78 PRO A C 1
ATOM 611 O O . PRO A 1 78 ? -2.754 -4.582 -9.82 1 95.62 78 PRO A O 1
ATOM 614 N N . THR A 1 79 ? -4.496 -4.598 -11.273 1 93.69 79 THR A N 1
ATOM 615 C CA . THR A 1 79 ? -5.375 -5.234 -10.297 1 93.69 79 THR A CA 1
ATOM 616 C C . THR A 1 79 ? -4.902 -6.648 -9.977 1 93.69 79 THR A C 1
ATOM 618 O O . THR A 1 79 ? -5.199 -7.18 -8.906 1 93.69 79 THR A O 1
ATOM 621 N N . MET A 1 80 ? -4.148 -7.234 -10.891 1 91.44 80 MET A N 1
ATOM 622 C CA . MET A 1 80 ? -3.559 -8.539 -10.594 1 91.44 80 MET A CA 1
ATOM 623 C C . MET A 1 80 ? -2.504 -8.43 -9.5 1 91.44 80 MET A C 1
ATOM 625 O O . MET A 1 80 ? -2.412 -9.297 -8.633 1 91.44 80 MET A O 1
ATOM 629 N N . VAL A 1 81 ? -1.684 -7.375 -9.586 1 94.44 81 VAL A N 1
ATOM 630 C CA . VAL A 1 81 ? -0.715 -7.117 -8.523 1 94.44 81 VAL A CA 1
ATOM 631 C C . VAL A 1 81 ? -1.444 -6.875 -7.203 1 94.44 81 VAL A C 1
ATOM 633 O O . VAL A 1 81 ? -1.082 -7.445 -6.172 1 94.44 81 VAL A O 1
ATOM 636 N N . GLY A 1 82 ? -2.547 -6.02 -7.289 1 93.56 82 GLY A N 1
ATOM 637 C CA . GLY A 1 82 ? -3.342 -5.742 -6.105 1 93.56 82 GLY A CA 1
ATOM 638 C C . GLY A 1 82 ? -3.918 -6.992 -5.465 1 93.56 82 GLY A C 1
ATOM 639 O O . GLY A 1 82 ? -3.949 -7.109 -4.238 1 93.56 82 GLY A O 1
ATOM 640 N N . ASN A 1 83 ? -4.312 -7.875 -6.277 1 91.06 83 ASN A N 1
ATOM 641 C CA . ASN A 1 83 ? -4.895 -9.117 -5.785 1 91.06 83 ASN A CA 1
ATOM 642 C C . ASN A 1 83 ? -3.857 -9.984 -5.082 1 91.06 83 ASN A C 1
ATOM 644 O O . ASN A 1 83 ? -4.145 -10.586 -4.047 1 91.06 83 ASN A O 1
ATOM 648 N N . THR A 1 84 ? -2.705 -10.125 -5.68 1 91.94 84 THR A N 1
ATOM 649 C CA . THR A 1 84 ? -1.626 -10.875 -5.051 1 91.94 84 THR A CA 1
ATOM 650 C C . THR A 1 84 ? -1.248 -10.266 -3.705 1 91.94 84 THR A C 1
ATOM 652 O O . THR A 1 84 ? -1.116 -10.984 -2.709 1 91.94 84 THR A O 1
ATOM 655 N N . LEU A 1 85 ? -1.131 -8.961 -3.674 1 94.19 85 LEU A N 1
ATOM 656 C CA . LEU A 1 85 ? -0.788 -8.266 -2.438 1 94.19 85 LEU A CA 1
ATOM 657 C C . LEU A 1 85 ? -1.899 -8.414 -1.403 1 94.19 85 LEU A C 1
ATOM 659 O O . LEU A 1 85 ? -1.631 -8.484 -0.202 1 94.19 85 LEU A O 1
ATOM 663 N N . HIS A 1 86 ? -3.139 -8.438 -1.89 1 92.25 86 HIS A N 1
ATOM 664 C CA . HIS A 1 86 ? -4.27 -8.664 -0.997 1 92.25 86 HIS A CA 1
ATOM 665 C C . HIS A 1 86 ? -4.164 -10.016 -0.302 1 92.25 86 HIS A C 1
ATOM 667 O O . HIS A 1 86 ? -4.332 -10.109 0.916 1 92.25 86 HIS A O 1
ATOM 673 N N . ALA A 1 87 ? -3.871 -11.016 -1.066 1 89.5 87 ALA A N 1
ATOM 674 C CA . ALA A 1 87 ? -3.695 -12.352 -0.503 1 89.5 87 ALA A CA 1
ATOM 675 C C . ALA A 1 87 ? -2.557 -12.367 0.511 1 89.5 87 ALA A C 1
ATOM 677 O O . ALA A 1 87 ? -2.676 -12.984 1.575 1 89.5 87 ALA A O 1
ATOM 678 N N . CYS A 1 88 ? -1.465 -11.711 0.202 1 91.56 88 CYS A N 1
ATOM 679 C CA . CYS A 1 88 ? -0.33 -11.617 1.111 1 91.56 88 CYS A CA 1
ATOM 680 C C . CYS A 1 88 ? -0.741 -10.969 2.428 1 91.56 88 CYS A C 1
ATOM 682 O O . CYS A 1 88 ? -0.381 -11.453 3.502 1 91.56 88 CYS A O 1
ATOM 684 N N . ALA A 1 89 ? -1.486 -9.891 2.32 1 91.5 89 ALA A N 1
ATOM 685 C CA . ALA A 1 89 ? -1.899 -9.156 3.512 1 91.5 89 ALA A CA 1
ATOM 686 C C . ALA A 1 89 ? -2.797 -10.016 4.402 1 91.5 89 ALA A C 1
ATOM 688 O O . ALA A 1 89 ? -2.65 -10.016 5.625 1 91.5 89 ALA A O 1
ATOM 689 N N . ILE A 1 90 ? -3.701 -10.734 3.779 1 88.88 90 ILE A N 1
ATOM 690 C CA . ILE A 1 90 ? -4.594 -11.609 4.535 1 88.88 90 ILE A CA 1
ATOM 691 C C . ILE A 1 90 ? -3.785 -12.688 5.242 1 88.88 90 ILE A C 1
ATOM 693 O O . ILE A 1 90 ? -4.012 -12.977 6.422 1 88.88 90 ILE A O 1
ATOM 697 N N . LEU A 1 91 ? -2.869 -13.258 4.539 1 87.44 91 LEU A N 1
ATOM 698 C CA . LEU A 1 91 ? -2.057 -14.32 5.113 1 87.44 91 LEU A CA 1
ATOM 699 C C . LEU A 1 91 ? -1.244 -13.812 6.297 1 87.44 91 LEU A C 1
ATOM 701 O O . LEU A 1 91 ? -1.124 -14.5 7.312 1 87.44 91 LEU A O 1
ATOM 705 N N . LEU A 1 92 ? -0.638 -12.648 6.152 1 89.25 92 LEU A N 1
ATOM 706 C CA . LEU A 1 92 ? 0.146 -12.07 7.234 1 89.25 92 LEU A CA 1
ATOM 707 C C . LEU A 1 92 ? -0.723 -11.828 8.461 1 89.25 92 LEU A C 1
ATOM 709 O O . LEU A 1 92 ? -0.268 -12 9.594 1 89.25 92 LEU A O 1
ATOM 713 N N . LYS A 1 93 ? -1.9 -11.43 8.227 1 86.94 93 LYS A N 1
ATOM 714 C CA . LYS A 1 93 ? -2.801 -11.109 9.328 1 86.94 93 LYS A CA 1
ATOM 715 C C . LYS A 1 93 ? -3.336 -12.375 9.992 1 86.94 93 LYS A C 1
ATOM 717 O O . LYS A 1 93 ? -3.432 -12.445 11.219 1 86.94 93 LYS A O 1
ATOM 722 N N . ARG A 1 94 ? -3.643 -13.352 9.305 1 83.06 94 ARG A N 1
ATOM 723 C CA . ARG A 1 94 ? -4.391 -14.508 9.797 1 83.06 94 ARG A CA 1
ATOM 724 C C . ARG A 1 94 ? -3.451 -15.586 10.328 1 83.06 94 ARG A C 1
ATOM 726 O O . ARG A 1 94 ? -3.824 -16.359 11.203 1 83.06 94 ARG A O 1
ATOM 733 N N . SER A 1 95 ? -2.354 -15.656 9.68 1 77.25 95 SER A N 1
ATOM 734 C CA . SER A 1 95 ? -1.489 -16.766 10.047 1 77.25 95 SER A CA 1
ATOM 735 C C . SER A 1 95 ? -0.103 -16.281 10.453 1 77.25 95 SER A C 1
ATOM 737 O O . SER A 1 95 ? 0.578 -15.609 9.68 1 77.25 95 SER A O 1
ATOM 739 N N . PRO A 1 96 ? 0.176 -16.656 11.602 1 72.12 96 PRO A N 1
ATOM 740 C CA . PRO A 1 96 ? 1.488 -16.203 12.062 1 72.12 96 PRO A CA 1
ATOM 741 C C . PRO A 1 96 ? 2.627 -17.109 11.594 1 72.12 96 PRO A C 1
ATOM 743 O O . PRO A 1 96 ? 3.791 -16.703 11.609 1 72.12 96 PRO A O 1
ATOM 746 N N . ASP A 1 97 ? 2.252 -18.25 11.109 1 78.44 97 ASP A N 1
ATOM 747 C CA . ASP A 1 97 ? 3.383 -19.156 10.938 1 78.44 97 ASP A CA 1
ATOM 748 C C . ASP A 1 97 ? 3.438 -19.703 9.516 1 78.44 97 ASP A C 1
ATOM 750 O O . ASP A 1 97 ? 2.896 -20.781 9.242 1 78.44 97 ASP A O 1
ATOM 754 N N . TRP A 1 98 ? 3.961 -19.062 8.594 1 86.12 98 TRP A N 1
ATOM 755 C CA . TRP A 1 98 ? 4.285 -19.531 7.246 1 86.12 98 TRP A CA 1
ATOM 756 C C . TRP A 1 98 ? 5.613 -18.953 6.773 1 86.12 98 TRP A C 1
ATOM 758 O O . TRP A 1 98 ? 6.035 -17.875 7.234 1 86.12 98 TRP A O 1
ATOM 768 N N . ASP A 1 99 ? 6.227 -19.656 5.887 1 89.81 99 ASP A N 1
ATOM 769 C CA . ASP A 1 99 ? 7.57 -19.266 5.477 1 89.81 99 ASP A CA 1
ATOM 770 C C . ASP A 1 99 ? 7.562 -18.688 4.066 1 89.81 99 ASP A C 1
ATOM 772 O O . ASP A 1 99 ? 8.32 -17.75 3.766 1 89.81 99 ASP A O 1
ATOM 776 N N . TRP A 1 100 ? 6.699 -19.297 3.23 1 92.19 100 TRP A N 1
ATOM 777 C CA . TRP A 1 100 ? 6.711 -18.875 1.836 1 92.19 100 TRP A CA 1
ATOM 778 C C . TRP A 1 100 ? 5.289 -18.656 1.325 1 92.19 100 TRP A C 1
ATOM 780 O O . TRP A 1 100 ? 4.367 -19.375 1.705 1 92.19 100 TRP A O 1
ATOM 790 N N . PHE A 1 101 ? 5.148 -17.672 0.539 1 91.62 101 PHE A N 1
ATOM 791 C CA . PHE A 1 101 ? 3.936 -17.406 -0.229 1 91.62 101 PHE A CA 1
ATOM 792 C C . PHE A 1 101 ? 4.098 -17.875 -1.669 1 91.62 101 PHE A C 1
ATOM 794 O O . PHE A 1 101 ? 5.02 -17.453 -2.367 1 91.62 101 PHE A O 1
ATOM 801 N N . ILE A 1 102 ? 3.24 -18.734 -2.141 1 90.94 102 ILE A N 1
ATOM 802 C CA . ILE A 1 102 ? 3.285 -19.25 -3.508 1 90.94 102 ILE A CA 1
ATOM 803 C C . ILE A 1 102 ? 2.098 -18.703 -4.301 1 90.94 102 ILE A C 1
ATOM 805 O O . ILE A 1 102 ? 0.943 -18.906 -3.918 1 90.94 102 ILE A O 1
ATOM 809 N N . ASN A 1 103 ? 2.359 -17.984 -5.363 1 89.94 103 ASN A N 1
ATOM 810 C CA . ASN A 1 103 ? 1.33 -17.438 -6.242 1 89.94 103 ASN A CA 1
ATOM 811 C C . ASN A 1 103 ? 0.979 -18.406 -7.367 1 89.94 103 ASN A C 1
ATOM 813 O O . ASN A 1 103 ? 1.794 -18.656 -8.258 1 89.94 103 ASN A O 1
ATOM 817 N N . LEU A 1 104 ? -0.235 -18.938 -7.293 1 86.38 104 LEU A N 1
ATOM 818 C CA . LEU A 1 104 ? -0.679 -19.906 -8.297 1 86.38 104 LEU A CA 1
ATOM 819 C C . LEU A 1 104 ? -1.979 -19.453 -8.945 1 86.38 104 LEU A C 1
ATOM 821 O O . LEU A 1 104 ? -2.736 -18.672 -8.359 1 86.38 104 LEU A O 1
ATOM 825 N N . SER A 1 105 ? -2.174 -19.844 -10.109 1 82.38 105 SER A N 1
ATOM 826 C CA . SER A 1 105 ? -3.439 -19.625 -10.797 1 82.38 105 SER A CA 1
ATOM 827 C C . SER A 1 105 ? -4.246 -20.906 -10.906 1 82.38 105 SER A C 1
ATOM 829 O O . SER A 1 105 ? -3.742 -22 -10.602 1 82.38 105 SER A O 1
ATOM 831 N N . ALA A 1 106 ? -5.414 -20.781 -11.43 1 77.69 106 ALA A N 1
ATOM 832 C CA . ALA A 1 106 ? -6.305 -21.938 -11.602 1 77.69 106 ALA A CA 1
ATOM 833 C C . ALA A 1 106 ? -5.789 -22.875 -12.688 1 77.69 106 ALA A C 1
ATOM 835 O O . ALA A 1 106 ? -6.176 -24.047 -12.734 1 77.69 106 ALA A O 1
ATOM 836 N N . SER A 1 107 ? -4.875 -22.391 -13.469 1 82.12 107 SER A N 1
ATOM 837 C CA . SER A 1 107 ? -4.395 -23.203 -14.578 1 82.12 107 SER A CA 1
ATOM 838 C C . SER A 1 107 ? -3.049 -23.844 -14.258 1 82.12 107 SER A C 1
ATOM 840 O O . SER A 1 107 ? -2.398 -24.406 -15.133 1 82.12 107 SER A O 1
ATOM 842 N N . ASP A 1 108 ? -2.627 -23.719 -13.062 1 86 108 ASP A N 1
ATOM 843 C CA . ASP A 1 108 ? -1.423 -24.375 -12.586 1 86 108 ASP A CA 1
ATOM 844 C C . ASP A 1 108 ? -1.752 -25.75 -11.992 1 86 108 ASP A C 1
ATOM 846 O O . ASP A 1 108 ? -2.859 -25.969 -11.492 1 86 108 ASP A O 1
ATOM 850 N N . TYR A 1 109 ? -0.785 -26.656 -12.055 1 86.75 109 TYR A N 1
ATOM 851 C CA . TYR A 1 109 ? -0.925 -27.969 -11.453 1 86.75 109 TYR A CA 1
ATOM 852 C C . TYR A 1 109 ? 0.387 -28.422 -10.82 1 86.75 109 TYR A C 1
ATOM 854 O O . TYR A 1 109 ? 1.463 -28.203 -11.383 1 86.75 109 TYR A O 1
ATOM 862 N N . PRO A 1 110 ? 0.251 -29.094 -9.695 1 89.69 110 PRO A N 1
ATOM 863 C CA . PRO A 1 110 ? 1.482 -29.547 -9.039 1 89.69 110 PRO A CA 1
ATOM 864 C C . PRO A 1 110 ? 2.131 -30.734 -9.758 1 89.69 110 PRO A C 1
ATOM 866 O O . PRO A 1 110 ? 1.43 -31.594 -10.281 1 89.69 110 PRO A O 1
ATOM 869 N N . LEU A 1 111 ? 3.469 -30.766 -9.656 1 92.19 111 LEU A N 1
ATOM 870 C CA . LEU A 1 111 ? 4.23 -31.891 -10.195 1 92.19 111 LEU A CA 1
ATOM 871 C C . LEU A 1 111 ? 4.879 -32.688 -9.07 1 92.19 111 LEU A C 1
ATOM 873 O O . LEU A 1 111 ? 5.535 -33.719 -9.328 1 92.19 111 LEU A O 1
ATOM 877 N N . VAL A 1 112 ? 4.73 -32.25 -7.836 1 92.5 112 VAL A N 1
ATOM 878 C CA . VAL A 1 112 ? 5.254 -32.938 -6.656 1 92.5 112 VAL A CA 1
ATOM 879 C C . VAL A 1 112 ? 4.203 -32.906 -5.547 1 92.5 112 VAL A C 1
ATOM 881 O O . VAL A 1 112 ? 3.305 -32.062 -5.543 1 92.5 112 VAL A O 1
ATOM 884 N N . THR A 1 113 ? 4.309 -33.812 -4.602 1 88.06 113 THR A N 1
ATOM 885 C CA . THR A 1 113 ? 3.373 -33.844 -3.482 1 88.06 113 THR A CA 1
ATOM 886 C C . THR A 1 113 ? 3.697 -32.75 -2.467 1 88.06 113 THR A C 1
ATOM 888 O O . THR A 1 113 ? 4.777 -32.156 -2.506 1 88.06 113 THR A O 1
ATOM 891 N N . GLN A 1 114 ? 2.73 -32.469 -1.585 1 86.94 114 GLN A N 1
ATOM 892 C CA . GLN A 1 114 ? 2.984 -31.516 -0.51 1 86.94 114 GLN A CA 1
ATOM 893 C C . GLN A 1 114 ? 4.16 -31.969 0.355 1 86.94 114 GLN A C 1
ATOM 895 O O . GLN A 1 114 ? 4.938 -31.141 0.827 1 86.94 114 GLN A O 1
ATOM 900 N N . ASP A 1 115 ? 4.27 -33.281 0.566 1 89.88 115 ASP A N 1
ATOM 901 C CA . ASP A 1 115 ? 5.371 -33.812 1.364 1 89.88 115 ASP A CA 1
ATOM 902 C C . ASP A 1 115 ? 6.715 -33.562 0.676 1 89.88 115 ASP A C 1
ATOM 904 O O . ASP A 1 115 ? 7.707 -33.25 1.335 1 89.88 115 ASP A O 1
ATOM 908 N N . ASP A 1 116 ? 6.691 -33.781 -0.662 1 92 116 ASP A N 1
ATOM 909 C CA . ASP A 1 116 ? 7.906 -33.5 -1.422 1 92 116 ASP A CA 1
ATOM 910 C C . ASP A 1 116 ? 8.336 -32.062 -1.288 1 92 116 ASP A C 1
ATOM 912 O O . ASP A 1 116 ? 9.523 -31.766 -1.09 1 92 116 ASP A O 1
ATOM 916 N N . LEU A 1 117 ? 7.398 -31.203 -1.434 1 90.56 117 LEU A N 1
ATOM 917 C CA . LEU A 1 117 ? 7.664 -29.766 -1.344 1 90.56 117 LEU A CA 1
ATOM 918 C C . LEU A 1 117 ? 8.172 -29.391 0.045 1 90.56 117 LEU A C 1
ATOM 920 O O . LEU A 1 117 ? 9.18 -28.703 0.176 1 90.56 117 LEU A O 1
ATOM 924 N N . LEU A 1 118 ? 7.504 -29.875 1.078 1 89.44 118 LEU A N 1
ATOM 925 C CA . LEU A 1 118 ? 7.871 -29.578 2.459 1 89.44 118 LEU A CA 1
ATOM 926 C C . LEU A 1 118 ? 9.266 -30.094 2.771 1 89.44 118 LEU A C 1
ATOM 928 O O . LEU A 1 118 ? 10.062 -29.422 3.426 1 89.44 118 LEU A O 1
ATOM 932 N N . TYR A 1 119 ? 9.469 -31.25 2.344 1 91.31 119 TYR A N 1
ATOM 933 C CA . TYR A 1 119 ? 10.781 -31.859 2.568 1 91.31 119 TYR A CA 1
ATOM 934 C C . TYR A 1 119 ? 11.883 -31 1.951 1 91.31 119 TYR A C 1
ATOM 936 O O . TYR A 1 119 ? 12.883 -30.703 2.607 1 91.31 119 TYR A O 1
ATOM 944 N N . THR A 1 120 ? 11.727 -30.672 0.693 1 92.56 120 THR A N 1
ATOM 945 C CA . THR A 1 120 ? 12.734 -29.906 -0.034 1 92.56 120 THR A CA 1
ATOM 946 C C . THR A 1 120 ? 12.945 -28.531 0.607 1 92.56 120 THR A C 1
ATOM 948 O O . THR A 1 120 ? 14.078 -28.078 0.755 1 92.56 120 THR A O 1
ATOM 951 N N . PHE A 1 121 ? 11.875 -27.875 1.054 1 91.88 121 PHE A N 1
ATOM 952 C CA . PHE A 1 121 ? 11.945 -26.516 1.578 1 91.88 121 PHE A CA 1
ATOM 953 C C . PHE A 1 121 ? 12.43 -26.516 3.023 1 91.88 121 PHE A C 1
ATOM 955 O O . PHE A 1 121 ? 12.875 -25.5 3.537 1 91.88 121 PHE A O 1
ATOM 962 N N . SER A 1 122 ? 12.312 -27.609 3.723 1 89 122 SER A N 1
ATOM 963 C CA . SER A 1 122 ? 12.625 -27.688 5.145 1 89 122 SER A CA 1
ATOM 964 C C . SER A 1 122 ? 14.094 -27.375 5.406 1 89 122 SER A C 1
ATOM 966 O O . SER A 1 122 ? 14.461 -26.938 6.5 1 89 122 SER A O 1
ATOM 968 N N . THR A 1 123 ? 14.93 -27.531 4.41 1 88.5 123 THR A N 1
ATOM 969 C CA . THR A 1 123 ? 16.359 -27.328 4.633 1 88.5 123 THR A CA 1
ATOM 970 C C . THR A 1 123 ? 16.812 -26 4.016 1 88.5 123 THR A C 1
ATOM 972 O O . THR A 1 123 ? 17.984 -25.656 4.098 1 88.5 123 THR A O 1
ATOM 975 N N . LEU A 1 124 ? 15.938 -25.312 3.463 1 92.25 124 LEU A N 1
ATOM 976 C CA . LEU A 1 124 ? 16.297 -24.078 2.768 1 92.25 124 LEU A CA 1
ATOM 977 C C . LEU A 1 124 ? 16.344 -22.906 3.736 1 92.25 124 LEU A C 1
ATOM 979 O O . LEU A 1 124 ? 15.617 -22.891 4.738 1 92.25 124 LEU A O 1
ATOM 983 N N . ASP A 1 125 ? 17.266 -22.031 3.406 1 93.75 125 ASP A N 1
ATOM 984 C CA . ASP A 1 125 ? 17.188 -20.719 4.055 1 93.75 125 ASP A CA 1
ATOM 985 C C . ASP A 1 125 ? 15.82 -20.078 3.818 1 93.75 125 ASP A C 1
ATOM 987 O O . ASP A 1 125 ? 15.422 -19.859 2.674 1 93.75 125 ASP A O 1
ATOM 991 N N . ARG A 1 126 ? 15.164 -19.703 4.824 1 92.94 126 ARG A N 1
ATOM 992 C CA . ARG A 1 126 ? 13.781 -19.234 4.762 1 92.94 126 ARG A CA 1
ATOM 993 C C . ARG A 1 126 ? 13.695 -17.844 4.156 1 92.94 126 ARG A C 1
ATOM 995 O O . ARG A 1 126 ? 12.609 -17.375 3.826 1 92.94 126 ARG A O 1
ATOM 1002 N N . ASN A 1 127 ? 14.789 -17.234 3.902 1 94.94 127 ASN A N 1
ATOM 1003 C CA . ASN A 1 127 ? 14.805 -15.891 3.328 1 94.94 127 ASN A CA 1
ATOM 1004 C C . ASN A 1 127 ? 14.836 -15.938 1.803 1 94.94 127 ASN A C 1
ATOM 1006 O O . ASN A 1 127 ? 14.641 -14.914 1.145 1 94.94 127 ASN A O 1
ATOM 1010 N N . LEU A 1 128 ? 15.016 -17.125 1.265 1 95.5 128 LEU A N 1
ATOM 1011 C CA . LEU A 1 128 ? 15.18 -17.25 -0.18 1 95.5 128 LEU A CA 1
ATOM 1012 C C . LEU A 1 128 ? 13.844 -17.047 -0.896 1 95.5 128 LEU A C 1
ATOM 1014 O O . LEU A 1 128 ? 12.797 -17.438 -0.384 1 95.5 128 LEU A O 1
ATOM 1018 N N . ASN A 1 129 ? 13.945 -16.453 -2.045 1 96.62 129 ASN A N 1
ATOM 1019 C CA . ASN A 1 129 ? 12.805 -16.203 -2.918 1 96.62 129 ASN A CA 1
ATOM 1020 C C . ASN A 1 129 ? 13.008 -16.828 -4.293 1 96.62 129 ASN A C 1
ATOM 1022 O O . ASN A 1 129 ? 14.094 -16.734 -4.871 1 96.62 129 ASN A O 1
ATOM 1026 N N . PHE A 1 130 ? 12.016 -17.5 -4.812 1 96.56 130 PHE A N 1
ATOM 1027 C CA . PHE A 1 130 ? 12.031 -18 -6.184 1 96.56 130 PHE A CA 1
ATOM 1028 C C . PHE A 1 130 ? 11.289 -17.047 -7.113 1 96.56 130 PHE A C 1
ATOM 1030 O O . PHE A 1 130 ? 10.055 -17.047 -7.145 1 96.56 130 PHE A O 1
ATOM 1037 N N . ILE A 1 131 ? 12 -16.297 -7.875 1 96.56 131 ILE A N 1
ATOM 1038 C CA . ILE A 1 131 ? 11.469 -15.25 -8.742 1 96.56 131 ILE A CA 1
ATOM 1039 C C . ILE A 1 131 ? 12.352 -15.102 -9.977 1 96.56 131 ILE A C 1
ATOM 1041 O O . ILE A 1 131 ? 13.453 -14.555 -9.898 1 96.56 131 ILE A O 1
ATOM 1045 N N . GLU A 1 132 ? 11.844 -15.609 -11.07 1 95.12 132 GLU A N 1
ATOM 1046 C CA . GLU A 1 132 ? 12.57 -15.453 -12.328 1 95.12 132 GLU A CA 1
ATOM 1047 C C . GLU A 1 132 ? 12.641 -13.984 -12.75 1 95.12 132 GLU A C 1
ATOM 1049 O O . GLU A 1 132 ? 11.617 -13.297 -12.773 1 95.12 132 GLU A O 1
ATOM 1054 N N . HIS A 1 133 ? 13.844 -13.492 -13.062 1 93.88 133 HIS A N 1
ATOM 1055 C CA . HIS A 1 133 ? 13.969 -12.062 -13.336 1 93.88 133 HIS A CA 1
ATOM 1056 C C . HIS A 1 133 ? 15.109 -11.789 -14.312 1 93.88 133 HIS A C 1
ATOM 1058 O O . HIS A 1 133 ? 16.047 -12.586 -14.43 1 93.88 133 HIS A O 1
ATOM 1064 N N . THR A 1 134 ? 14.992 -10.656 -15.016 1 92.62 134 THR A N 1
ATOM 1065 C CA . THR A 1 134 ? 16.016 -10.148 -15.914 1 92.62 134 THR A CA 1
ATOM 1066 C C . THR A 1 134 ? 15.906 -8.633 -16.062 1 92.62 134 THR A C 1
ATOM 1068 O O . THR A 1 134 ? 14.828 -8.062 -15.883 1 92.62 134 THR A O 1
ATOM 1071 N N . THR A 1 135 ? 16.984 -7.949 -16.375 1 91.38 135 THR A N 1
ATOM 1072 C CA . THR A 1 135 ? 16.984 -6.52 -16.656 1 91.38 135 THR A CA 1
ATOM 1073 C C . THR A 1 135 ? 16.828 -6.273 -18.156 1 91.38 135 THR A C 1
ATOM 1075 O O . THR A 1 135 ? 16.594 -5.137 -18.578 1 91.38 135 THR A O 1
ATOM 1078 N N . ASP A 1 136 ? 17 -7.324 -18.906 1 91.06 136 ASP A N 1
ATOM 1079 C CA . ASP A 1 136 ? 16.812 -7.195 -20.359 1 91.06 136 ASP A CA 1
ATOM 1080 C C . ASP A 1 136 ? 15.328 -7.176 -20.703 1 91.06 136 ASP A C 1
ATOM 1082 O O . ASP A 1 136 ? 14.711 -8.227 -20.875 1 91.06 136 ASP A O 1
ATOM 1086 N N . LEU A 1 137 ? 14.898 -6.047 -20.984 1 90 137 LEU A N 1
ATOM 1087 C CA . LEU A 1 137 ? 13.469 -5.891 -21.219 1 90 137 LEU A CA 1
ATOM 1088 C C . LEU A 1 137 ? 13.109 -6.348 -22.641 1 90 137 LEU A C 1
ATOM 1090 O O . LEU A 1 137 ? 11.969 -6.746 -22.891 1 90 137 LEU A O 1
ATOM 1094 N N . GLY A 1 138 ? 14.062 -6.195 -23.578 1 88.62 138 GLY A N 1
ATOM 1095 C CA . GLY A 1 138 ? 13.75 -6.508 -24.953 1 88.62 138 GLY A CA 1
ATOM 1096 C C . GLY A 1 138 ? 12.539 -5.758 -25.484 1 88.62 138 GLY A C 1
ATOM 1097 O O . GLY A 1 138 ? 12.469 -4.531 -25.375 1 88.62 138 GLY A O 1
ATOM 1098 N N . TRP A 1 139 ? 11.578 -6.52 -26.078 1 87.31 139 TRP A N 1
ATOM 1099 C CA . TRP A 1 139 ? 10.383 -5.941 -26.672 1 87.31 139 TRP A CA 1
ATOM 1100 C C . TRP A 1 139 ? 9.5 -5.289 -25.609 1 87.31 139 TRP A C 1
ATOM 1102 O O . TRP A 1 139 ? 8.695 -4.41 -25.922 1 87.31 139 TRP A O 1
ATOM 1112 N N . LYS A 1 140 ? 9.578 -5.676 -24.406 1 90.81 140 LYS A N 1
ATOM 1113 C CA . LYS A 1 140 ? 8.75 -5.152 -23.328 1 90.81 140 LYS A CA 1
ATOM 1114 C C . LYS A 1 140 ? 9.031 -3.668 -23.094 1 90.81 140 LYS A C 1
ATOM 1116 O O . LYS A 1 140 ? 8.195 -2.959 -22.516 1 90.81 140 LYS A O 1
ATOM 1121 N N . ASN A 1 141 ? 10.219 -3.213 -23.469 1 90.81 141 ASN A N 1
ATOM 1122 C CA . ASN A 1 141 ? 10.531 -1.792 -23.344 1 90.81 141 ASN A CA 1
ATOM 1123 C C . ASN A 1 141 ? 9.516 -0.934 -24.094 1 90.81 141 ASN A C 1
ATOM 1125 O O . ASN A 1 141 ? 8.906 -0.035 -23.516 1 90.81 141 ASN A O 1
ATOM 1129 N N . LYS A 1 142 ? 9.312 -1.286 -25.344 1 90.62 142 LYS A N 1
ATOM 1130 C CA . LYS A 1 142 ? 8.469 -0.496 -26.234 1 90.62 142 LYS A CA 1
ATOM 1131 C C . LYS A 1 142 ? 6.992 -0.803 -26.016 1 90.62 142 LYS A C 1
ATOM 1133 O O . LYS A 1 142 ? 6.145 0.079 -26.156 1 90.62 142 LYS A O 1
ATOM 1138 N N . TYR A 1 143 ? 6.691 -1.998 -25.562 1 90.44 143 TYR A N 1
ATOM 1139 C CA . TYR A 1 143 ? 5.293 -2.41 -25.609 1 90.44 143 TYR A CA 1
ATOM 1140 C C . TYR A 1 143 ? 4.703 -2.502 -24.203 1 90.44 143 TYR A C 1
ATOM 1142 O O . TYR A 1 143 ? 3.486 -2.633 -24.047 1 90.44 143 TYR A O 1
ATOM 1150 N N . ARG A 1 144 ? 5.535 -2.381 -23.219 1 92.5 144 ARG A N 1
ATOM 1151 C CA . ARG A 1 144 ? 5.02 -2.471 -21.844 1 92.5 144 ARG A CA 1
ATOM 1152 C C . ARG A 1 144 ? 5.52 -1.308 -21 1 92.5 144 ARG A C 1
ATOM 1154 O O . ARG A 1 144 ? 4.727 -0.617 -20.359 1 92.5 144 ARG A O 1
ATOM 1161 N N . ALA A 1 145 ? 6.773 -1.019 -21.031 1 93.19 145 ALA A N 1
ATOM 1162 C CA . ALA A 1 145 ? 7.402 -0.073 -20.125 1 93.19 145 ALA A CA 1
ATOM 1163 C C . ALA A 1 145 ? 7.031 1.364 -20.469 1 93.19 145 ALA A C 1
ATOM 1165 O O . ALA A 1 145 ? 6.828 2.197 -19.594 1 93.19 145 ALA A O 1
ATOM 1166 N N . MET A 1 146 ? 6.918 1.71 -21.672 1 94.06 146 MET A N 1
ATOM 1167 C CA . MET A 1 146 ? 6.73 3.096 -22.094 1 94.06 146 MET A CA 1
ATOM 1168 C C . MET A 1 146 ? 5.246 3.43 -22.219 1 94.06 146 MET A C 1
ATOM 1170 O O . MET A 1 146 ? 4.809 4.492 -21.766 1 94.06 146 MET A O 1
ATOM 1174 N N . PRO A 1 147 ? 4.441 2.527 -22.766 1 95.69 147 PRO A N 1
ATOM 1175 C CA . PRO A 1 147 ? 3.018 2.859 -22.859 1 95.69 147 PRO A CA 1
ATOM 1176 C C . PRO A 1 147 ? 2.355 3.002 -21.484 1 95.69 147 PRO A C 1
ATOM 1178 O O . PRO A 1 147 ? 2.834 2.43 -20.5 1 95.69 147 PRO A O 1
ATOM 1181 N N . LEU A 1 148 ? 1.25 3.842 -21.5 1 97.12 148 LEU A N 1
ATOM 1182 C CA . LEU A 1 148 ? 0.487 4.078 -20.281 1 97.12 148 LEU A CA 1
ATOM 1183 C C . LEU A 1 148 ? -0.93 3.529 -20.406 1 97.12 148 LEU A C 1
ATOM 1185 O O . LEU A 1 148 ? -1.55 3.641 -21.469 1 97.12 148 LEU A O 1
ATOM 1189 N N . ILE A 1 149 ? -1.409 2.965 -19.344 1 97.31 149 ILE A N 1
ATOM 1190 C CA . ILE A 1 149 ? -2.77 2.439 -19.359 1 97.31 149 ILE A CA 1
ATOM 1191 C C . ILE A 1 149 ? -3.488 2.82 -18.062 1 97.31 149 ILE A C 1
ATOM 1193 O O . ILE A 1 149 ? -2.848 3.135 -17.062 1 97.31 149 ILE A O 1
ATOM 1197 N N . ILE A 1 150 ? -4.832 2.85 -18.125 1 97 150 ILE A N 1
ATOM 1198 C CA . ILE A 1 150 ? -5.73 2.934 -16.969 1 97 150 ILE A CA 1
ATOM 1199 C C . ILE A 1 150 ? -6.562 1.657 -16.875 1 97 150 ILE A C 1
ATOM 1201 O O . ILE A 1 150 ? -7.098 1.179 -17.875 1 97 150 ILE A O 1
ATOM 1205 N N . ASP A 1 151 ? -6.59 1.044 -15.727 1 96.31 151 ASP A N 1
ATOM 1206 C CA . ASP A 1 151 ? -7.367 -0.169 -15.5 1 96.31 151 ASP A CA 1
ATOM 1207 C C . ASP A 1 151 ? -8.719 0.158 -14.875 1 96.31 151 ASP A C 1
ATOM 1209 O O . ASP A 1 151 ? -8.805 0.432 -13.672 1 96.31 151 ASP A O 1
ATOM 1213 N N . PRO A 1 152 ? -9.812 0.077 -15.609 1 95.94 152 PRO A N 1
ATOM 1214 C CA . PRO A 1 152 ? -11.125 0.409 -15.062 1 95.94 152 PRO A CA 1
ATOM 1215 C C . PRO A 1 152 ? -11.539 -0.517 -13.914 1 95.94 152 PRO A C 1
ATOM 1217 O O . PRO A 1 152 ? -12.414 -0.169 -13.125 1 95.94 152 PRO A O 1
ATOM 1220 N N . ALA A 1 153 ? -10.922 -1.644 -13.797 1 94.88 153 ALA A N 1
ATOM 1221 C CA . ALA A 1 153 ? -11.25 -2.604 -12.75 1 94.88 153 ALA A CA 1
ATOM 1222 C C . ALA A 1 153 ? -10.953 -2.031 -11.367 1 94.88 153 ALA A C 1
ATOM 1224 O O . ALA A 1 153 ? -11.406 -2.572 -10.352 1 94.88 153 ALA A O 1
ATOM 1225 N N . LEU A 1 154 ? -10.25 -0.932 -11.32 1 96.19 154 LEU A N 1
ATOM 1226 C CA . LEU A 1 154 ? -9.922 -0.302 -10.047 1 96.19 154 LEU A CA 1
ATOM 1227 C C . LEU A 1 154 ? -11.117 0.473 -9.508 1 96.19 154 LEU A C 1
ATOM 1229 O O . LEU A 1 154 ? -11.188 0.759 -8.305 1 96.19 154 LEU A O 1
ATOM 1233 N N . TYR A 1 155 ? -12.062 0.859 -10.422 1 95.5 155 TYR A N 1
ATOM 1234 C CA . TYR A 1 155 ? -13.047 1.807 -9.922 1 95.5 155 TYR A CA 1
ATOM 1235 C C . TYR A 1 155 ? -14.43 1.512 -10.492 1 95.5 155 TYR A C 1
ATOM 1237 O O . TYR A 1 155 ? -15.414 2.141 -10.102 1 95.5 155 TYR A O 1
ATOM 1245 N N . MET A 1 156 ? -14.461 0.554 -11.391 1 94.38 156 MET A N 1
ATOM 1246 C CA . MET A 1 156 ? -15.742 0.163 -11.977 1 94.38 156 MET A CA 1
ATOM 1247 C C . MET A 1 156 ? -16.203 -1.187 -11.43 1 94.38 156 MET A C 1
ATOM 1249 O O . MET A 1 156 ? -15.367 -2.033 -11.086 1 94.38 156 MET A O 1
ATOM 1253 N N . LEU A 1 157 ? -17.484 -1.42 -11.391 1 89.88 157 LEU A N 1
ATOM 1254 C CA . LEU A 1 157 ? -18.047 -2.684 -10.922 1 89.88 157 LEU A CA 1
ATOM 1255 C C . LEU A 1 157 ? -18.109 -3.703 -12.055 1 89.88 157 LEU A C 1
ATOM 1257 O O . LEU A 1 157 ? -18.156 -4.91 -11.812 1 89.88 157 LEU A O 1
ATOM 1261 N N . ASN A 1 158 ? -18.078 -3.152 -13.266 1 89.56 158 ASN A N 1
ATOM 1262 C CA . ASN A 1 158 ? -18.125 -4.035 -14.422 1 89.56 158 ASN A CA 1
ATOM 1263 C C . ASN A 1 158 ? -16.766 -4.109 -15.117 1 89.56 158 ASN A C 1
ATOM 1265 O O . ASN A 1 158 ? -16.078 -3.098 -15.242 1 89.56 158 ASN A O 1
ATOM 1269 N N . LYS A 1 159 ? -16.484 -5.297 -15.539 1 88.31 159 LYS A N 1
ATOM 1270 C CA . LYS A 1 159 ? -15.195 -5.516 -16.188 1 88.31 159 LYS A CA 1
ATOM 1271 C C . LYS A 1 159 ? -15.156 -4.852 -17.562 1 88.31 159 LYS A C 1
ATOM 1273 O O . LYS A 1 159 ? -16.156 -4.875 -18.297 1 88.31 159 LYS A O 1
ATOM 1278 N N . SER A 1 160 ? -14.109 -4.203 -17.828 1 90.31 160 SER A N 1
ATOM 1279 C CA . SER A 1 160 ? -13.82 -3.645 -19.156 1 90.31 160 SER A CA 1
ATOM 1280 C C . SER A 1 160 ? -12.336 -3.727 -19.469 1 90.31 160 SER A C 1
ATOM 1282 O O . SER A 1 160 ? -11.523 -4.066 -18.609 1 90.31 160 SER A O 1
ATOM 1284 N N . ASN A 1 161 ? -12.031 -3.547 -20.688 1 90.31 161 ASN A N 1
ATOM 1285 C CA . ASN A 1 161 ? -10.633 -3.58 -21.094 1 90.31 161 ASN A CA 1
ATOM 1286 C C . ASN A 1 161 ? -9.859 -2.393 -20.531 1 90.31 161 ASN A C 1
ATOM 1288 O O . ASN A 1 161 ? -10.445 -1.375 -20.172 1 90.31 161 ASN A O 1
ATOM 1292 N N . ILE A 1 162 ? -8.578 -2.564 -20.438 1 93.62 162 ILE A N 1
ATOM 1293 C CA . ILE A 1 162 ? -7.723 -1.456 -20.031 1 93.62 162 ILE A CA 1
ATOM 1294 C C . ILE A 1 162 ? -7.832 -0.322 -21.047 1 93.62 162 ILE A C 1
ATOM 1296 O O . ILE A 1 162 ? -8.141 -0.557 -22.219 1 93.62 162 ILE A O 1
ATOM 1300 N N . ILE A 1 163 ? -7.617 0.844 -20.594 1 95.56 163 ILE A N 1
ATOM 1301 C CA . ILE A 1 163 ? -7.672 2.035 -21.438 1 95.56 163 ILE A CA 1
ATOM 1302 C C . ILE A 1 163 ? -6.258 2.551 -21.688 1 95.56 163 ILE A C 1
ATOM 1304 O O . ILE A 1 163 ? -5.527 2.867 -20.75 1 95.56 163 ILE A O 1
ATOM 1308 N N . TRP A 1 164 ? -5.941 2.594 -23 1 96.19 164 TRP A N 1
ATOM 1309 C CA . TRP A 1 164 ? -4.656 3.18 -23.359 1 96.19 164 TRP A CA 1
ATOM 1310 C C . TRP A 1 164 ? -4.723 4.703 -23.328 1 96.19 164 TRP A C 1
ATOM 1312 O O . TRP A 1 164 ? -5.668 5.305 -23.828 1 96.19 164 TRP A O 1
ATOM 1322 N N . VAL A 1 165 ? -3.723 5.293 -22.672 1 96.75 165 VAL A N 1
ATOM 1323 C CA . VAL A 1 165 ? -3.701 6.75 -22.578 1 96.75 165 VAL A CA 1
ATOM 1324 C C . VAL A 1 165 ? -2.375 7.285 -23.109 1 96.75 165 VAL A C 1
ATOM 1326 O O . VAL A 1 165 ? -1.4 6.539 -23.219 1 96.75 165 VAL A O 1
ATOM 1329 N N . ARG A 1 166 ? -2.404 8.562 -23.484 1 96.5 166 ARG A N 1
ATOM 1330 C CA . ARG A 1 166 ? -1.256 9.25 -24.078 1 96.5 166 ARG A CA 1
ATOM 1331 C C . ARG A 1 166 ? -0.989 10.578 -23.375 1 96.5 166 ARG A C 1
ATOM 1333 O O . ARG A 1 166 ? -1.897 11.172 -22.797 1 96.5 166 ARG A O 1
ATOM 1340 N N . PRO A 1 167 ? 0.233 11.078 -23.438 1 95.88 167 PRO A N 1
ATOM 1341 C CA . PRO A 1 167 ? 1.399 10.492 -24.094 1 95.88 167 PRO A CA 1
ATOM 1342 C C . PRO A 1 167 ? 2.023 9.352 -23.312 1 95.88 167 PRO A C 1
ATOM 1344 O O . PRO A 1 167 ? 1.655 9.117 -22.156 1 95.88 167 PRO A O 1
ATOM 1347 N N . ASP A 1 168 ? 2.959 8.641 -24 1 95 168 ASP A N 1
ATOM 1348 C CA . ASP A 1 168 ? 3.768 7.645 -23.312 1 95 168 ASP A CA 1
ATOM 1349 C C . ASP A 1 168 ? 4.719 8.305 -22.312 1 95 168 ASP A C 1
ATOM 1351 O O . ASP A 1 168 ? 4.844 9.531 -22.281 1 95 168 ASP A O 1
ATOM 1355 N N . ARG A 1 169 ? 5.266 7.449 -21.469 1 93.56 169 ARG A N 1
ATOM 1356 C CA . ARG A 1 169 ? 6.203 8 -20.5 1 93.56 169 ARG A CA 1
ATOM 1357 C C . ARG A 1 169 ? 7.633 7.574 -20.812 1 93.56 169 ARG A C 1
ATOM 1359 O O . ARG A 1 169 ? 7.852 6.609 -21.547 1 93.56 169 ARG A O 1
ATOM 1366 N N . SER A 1 170 ? 8.594 8.32 -20.203 1 92.38 170 SER A N 1
ATOM 1367 C CA . SER A 1 170 ? 9.992 7.926 -20.281 1 92.38 170 SER A CA 1
ATOM 1368 C C . SER A 1 170 ? 10.297 6.797 -19.297 1 92.38 170 SER A C 1
ATOM 1370 O O . SER A 1 170 ? 9.547 6.574 -18.344 1 92.38 170 SER A O 1
ATOM 1372 N N . LEU A 1 171 ? 11.367 6.125 -19.578 1 94.69 171 LEU A N 1
ATOM 1373 C CA . LEU A 1 171 ? 11.836 5.125 -18.625 1 94.69 171 LEU A CA 1
ATOM 1374 C C . LEU A 1 171 ? 12.305 5.785 -17.328 1 94.69 171 LEU A C 1
ATOM 1376 O O . LEU A 1 171 ? 12.758 6.93 -17.344 1 94.69 171 LEU A O 1
ATOM 1380 N N . PRO A 1 172 ? 12.117 5.035 -16.25 1 95.75 172 PRO A N 1
ATOM 1381 C CA . PRO A 1 172 ? 12.555 5.613 -14.977 1 95.75 172 PRO A CA 1
ATOM 1382 C C . PRO A 1 172 ? 14.078 5.762 -14.891 1 95.75 172 PRO A C 1
ATOM 1384 O O . PRO A 1 172 ? 14.812 4.965 -15.477 1 95.75 172 PRO A O 1
ATOM 1387 N N . ASN A 1 173 ? 14.508 6.75 -14.195 1 93.56 173 ASN A N 1
ATOM 1388 C CA . ASN A 1 173 ? 15.922 6.848 -13.852 1 93.56 173 ASN A CA 1
ATOM 1389 C C . ASN A 1 173 ? 16.141 6.738 -12.352 1 93.56 173 ASN A C 1
ATOM 1391 O O . ASN A 1 173 ? 17.281 6.754 -11.883 1 93.56 173 ASN A O 1
ATOM 1395 N N . ALA A 1 174 ? 15.086 6.625 -11.562 1 92.81 174 ALA A N 1
ATOM 1396 C CA . ALA A 1 174 ? 15.188 6.457 -10.117 1 92.81 174 ALA A CA 1
ATOM 1397 C C . ALA A 1 174 ? 15.461 5 -9.758 1 92.81 174 ALA A C 1
ATOM 1399 O O . ALA A 1 174 ? 15.938 4.707 -8.656 1 92.81 174 ALA A O 1
ATOM 1400 N N . PHE A 1 175 ? 15.125 4.105 -10.625 1 93 175 PHE A N 1
ATOM 1401 C CA . PHE A 1 175 ? 15.359 2.68 -10.445 1 93 175 PHE A CA 1
ATOM 1402 C C . PHE A 1 175 ? 15.43 1.971 -11.797 1 93 175 PHE A C 1
ATOM 1404 O O . PHE A 1 175 ? 15.016 2.525 -12.812 1 93 175 PHE A O 1
ATOM 1411 N N . LYS A 1 176 ? 15.953 0.768 -11.727 1 93.62 176 LYS A N 1
ATOM 1412 C CA . LYS A 1 176 ? 16.031 -0.065 -12.93 1 93.62 176 LYS A CA 1
ATOM 1413 C C . LYS A 1 176 ? 14.867 -1.05 -12.992 1 93.62 176 LYS A C 1
ATOM 1415 O O . LYS A 1 176 ? 14.516 -1.665 -11.984 1 93.62 176 LYS A O 1
ATOM 1420 N N . LEU A 1 177 ? 14.328 -1.16 -14.18 1 95.94 177 LEU A N 1
ATOM 1421 C CA . LEU A 1 177 ? 13.219 -2.094 -14.367 1 95.94 177 LEU A CA 1
ATOM 1422 C C . LEU A 1 177 ? 13.727 -3.527 -14.461 1 95.94 177 LEU A C 1
ATOM 1424 O O . LEU A 1 177 ? 14.75 -3.787 -15.109 1 95.94 177 LEU A O 1
ATOM 1428 N N . HIS A 1 178 ? 13.109 -4.414 -13.727 1 95.88 178 HIS A N 1
ATOM 1429 C CA . HIS A 1 178 ? 13.289 -5.855 -13.852 1 95.88 178 HIS A CA 1
ATOM 1430 C C . HIS A 1 178 ? 11.984 -6.551 -14.211 1 95.88 178 HIS A C 1
ATOM 1432 O O . HIS A 1 178 ? 10.914 -6.137 -13.758 1 95.88 178 HIS A O 1
ATOM 1438 N N . THR A 1 179 ? 12.07 -7.527 -15.062 1 95.38 179 THR A N 1
ATOM 1439 C CA . THR A 1 179 ? 10.883 -8.25 -15.5 1 95.38 179 THR A CA 1
ATOM 1440 C C . THR A 1 179 ? 11.094 -9.758 -15.375 1 95.38 179 THR A C 1
ATOM 1442 O O . THR A 1 179 ? 12.227 -10.219 -15.219 1 95.38 179 THR A O 1
ATOM 1445 N N . GLY A 1 180 ? 9.992 -10.508 -15.328 1 93.56 180 GLY A N 1
ATOM 1446 C CA . GLY A 1 180 ? 10.008 -11.953 -15.234 1 93.56 180 GLY A CA 1
ATOM 1447 C C . GLY A 1 180 ? 8.625 -12.57 -15.156 1 93.56 180 GLY A C 1
ATOM 1448 O O . GLY A 1 180 ? 7.664 -12.008 -15.688 1 93.56 180 GLY A O 1
ATOM 1449 N N . SER A 1 181 ? 8.594 -13.742 -14.57 1 91.12 181 SER A N 1
ATOM 1450 C CA . SER A 1 181 ? 7.344 -14.477 -14.438 1 91.12 181 SER A CA 1
ATOM 1451 C C . SER A 1 181 ? 6.484 -13.898 -13.312 1 91.12 181 SER A C 1
ATOM 1453 O O . SER A 1 181 ? 7 -13.523 -12.258 1 91.12 181 SER A O 1
ATOM 1455 N N . ALA A 1 182 ? 5.172 -13.852 -13.594 1 90.38 182 ALA A N 1
ATOM 1456 C CA . ALA A 1 182 ? 4.258 -13.383 -12.555 1 90.38 182 ALA A CA 1
ATOM 1457 C C . ALA A 1 182 ? 4.094 -14.43 -11.453 1 90.38 182 ALA A C 1
ATOM 1459 O O . ALA A 1 182 ? 3.566 -14.133 -10.375 1 90.38 182 ALA A O 1
ATOM 1460 N N . TRP A 1 183 ? 4.59 -15.586 -11.719 1 91.38 183 TRP A N 1
ATOM 1461 C CA . TRP A 1 183 ? 4.516 -16.672 -10.734 1 91.38 183 TRP A CA 1
ATOM 1462 C C . TRP A 1 183 ? 5.793 -16.734 -9.906 1 91.38 183 TRP A C 1
ATOM 1464 O O . TRP A 1 183 ? 6.898 -16.641 -10.445 1 91.38 183 TRP A O 1
ATOM 1474 N N . MET A 1 184 ? 5.551 -16.75 -8.617 1 94.5 184 MET A N 1
ATOM 1475 C CA . MET A 1 184 ? 6.699 -16.625 -7.727 1 94.5 184 MET A CA 1
ATOM 1476 C C . MET A 1 184 ? 6.453 -17.359 -6.418 1 94.5 184 MET A C 1
ATOM 1478 O O . MET A 1 184 ? 5.312 -17.688 -6.094 1 94.5 184 MET A O 1
ATOM 1482 N N . VAL A 1 185 ? 7.496 -17.688 -5.766 1 94.06 185 VAL A N 1
ATOM 1483 C CA . VAL A 1 185 ? 7.531 -18.125 -4.375 1 94.06 185 VAL A CA 1
ATOM 1484 C C . VAL A 1 185 ? 8.312 -17.125 -3.531 1 94.06 185 VAL A C 1
ATOM 1486 O O . VAL A 1 185 ? 9.523 -16.984 -3.686 1 94.06 185 VAL A O 1
ATOM 1489 N N . LEU A 1 186 ? 7.598 -16.453 -2.662 1 95.69 186 LEU A N 1
ATOM 1490 C CA . LEU A 1 186 ? 8.195 -15.336 -1.94 1 95.69 186 LEU A CA 1
ATOM 1491 C C . LEU A 1 186 ? 8.328 -15.648 -0.455 1 95.69 186 LEU A C 1
ATOM 1493 O O . LEU A 1 186 ? 7.418 -16.234 0.142 1 95.69 186 LEU A O 1
ATOM 1497 N N . SER A 1 187 ? 9.438 -15.258 0.093 1 95.19 187 SER A N 1
ATOM 1498 C CA . SER A 1 187 ? 9.688 -15.461 1.518 1 95.19 187 SER A CA 1
ATOM 1499 C C . SER A 1 187 ? 8.828 -14.523 2.363 1 95.19 187 SER A C 1
ATOM 1501 O O . SER A 1 187 ? 8.453 -13.438 1.915 1 95.19 187 SER A O 1
ATOM 1503 N N . ARG A 1 188 ? 8.57 -14.969 3.57 1 93.44 188 ARG A N 1
ATOM 1504 C CA . ARG A 1 188 ? 7.754 -14.172 4.48 1 93.44 188 ARG A CA 1
ATOM 1505 C C . ARG A 1 188 ? 8.398 -12.812 4.746 1 93.44 188 ARG A C 1
ATOM 1507 O O . ARG A 1 188 ? 7.719 -11.781 4.707 1 93.44 188 ARG A O 1
ATOM 1514 N N . PRO A 1 189 ? 9.766 -12.711 4.977 1 95.25 189 PRO A N 1
ATOM 1515 C CA . PRO A 1 189 ? 10.359 -11.391 5.191 1 95.25 189 PRO A CA 1
ATOM 1516 C C . PRO A 1 189 ? 10.156 -10.453 4.008 1 95.25 189 PRO A C 1
ATOM 1518 O O . PRO A 1 189 ? 9.898 -9.266 4.195 1 95.25 189 PRO A O 1
ATOM 1521 N N . PHE A 1 190 ? 10.297 -10.945 2.836 1 96.81 190 PHE A N 1
ATOM 1522 C CA . PHE A 1 190 ? 10.094 -10.094 1.666 1 96.81 190 PHE A CA 1
ATOM 1523 C C . PHE A 1 190 ? 8.641 -9.664 1.559 1 96.81 190 PHE A C 1
ATOM 1525 O O . PHE A 1 190 ? 8.352 -8.508 1.243 1 96.81 190 PHE A O 1
ATOM 1532 N N . VAL A 1 191 ? 7.699 -10.578 1.812 1 95.06 191 VAL A N 1
ATOM 1533 C CA . VAL A 1 191 ? 6.273 -10.258 1.772 1 95.06 191 VAL A CA 1
ATOM 1534 C C . VAL A 1 191 ? 5.953 -9.188 2.812 1 95.06 191 VAL A C 1
ATOM 1536 O O . VAL A 1 191 ? 5.219 -8.242 2.525 1 95.06 191 VAL A O 1
ATOM 1539 N N . GLU A 1 192 ? 6.488 -9.336 3.98 1 94 192 GLU A N 1
ATOM 1540 C CA . GLU A 1 192 ? 6.293 -8.328 5.016 1 94 192 GLU A CA 1
ATOM 1541 C C . GLU A 1 192 ? 6.805 -6.965 4.562 1 94 192 GLU A C 1
ATOM 1543 O O . GLU A 1 192 ? 6.145 -5.945 4.77 1 94 192 GLU A O 1
ATOM 1548 N N . TYR A 1 193 ? 7.949 -6.992 3.955 1 95.81 193 TYR A N 1
ATOM 1549 C CA . TYR A 1 193 ? 8.547 -5.758 3.467 1 95.81 193 TYR A CA 1
ATOM 1550 C C . TYR A 1 193 ? 7.633 -5.066 2.465 1 95.81 193 TYR A C 1
ATOM 1552 O O . TYR A 1 193 ? 7.426 -3.852 2.541 1 95.81 193 TYR A O 1
ATOM 1560 N N . ILE A 1 194 ? 7.094 -5.801 1.511 1 96.5 194 ILE A N 1
ATOM 1561 C CA . ILE A 1 194 ? 6.32 -5.199 0.428 1 96.5 194 ILE A CA 1
ATOM 1562 C C . ILE A 1 194 ? 4.965 -4.742 0.955 1 96.5 194 ILE A C 1
ATOM 1564 O O . ILE A 1 194 ? 4.395 -3.766 0.458 1 96.5 194 ILE A O 1
ATOM 1568 N N . ILE A 1 195 ? 4.379 -5.395 1.975 1 95.19 195 ILE A N 1
ATOM 1569 C CA . ILE A 1 195 ? 3.066 -5.035 2.5 1 95.19 195 ILE A CA 1
ATOM 1570 C C . ILE A 1 195 ? 3.193 -3.828 3.424 1 95.19 195 ILE A C 1
ATOM 1572 O O . ILE A 1 195 ? 2.426 -2.869 3.311 1 95.19 195 ILE A O 1
ATOM 1576 N N . TRP A 1 196 ? 4.227 -3.795 4.195 1 90.62 196 TRP A N 1
ATOM 1577 C CA . TRP A 1 196 ? 4.398 -2.695 5.137 1 90.62 196 TRP A CA 1
ATOM 1578 C C . TRP A 1 196 ? 4.93 -1.452 4.434 1 90.62 196 TRP A C 1
ATOM 1580 O O . TRP A 1 196 ? 4.516 -0.331 4.742 1 90.62 196 TRP A O 1
ATOM 1590 N N . GLY A 1 197 ? 5.855 -1.688 3.574 1 89.44 197 GLY A N 1
ATOM 1591 C CA . GLY A 1 197 ? 6.422 -0.586 2.812 1 89.44 197 GLY A CA 1
ATOM 1592 C C . GLY A 1 197 ? 7.059 0.478 3.688 1 89.44 197 GLY A C 1
ATOM 1593 O O . GLY A 1 197 ? 6.809 1.671 3.504 1 89.44 197 GLY A O 1
ATOM 1594 N N . TRP A 1 198 ? 7.824 0.059 4.621 1 85.5 198 TRP A N 1
ATOM 1595 C CA . TRP A 1 198 ? 8.344 1.015 5.598 1 85.5 198 TRP A CA 1
ATOM 1596 C C . TRP A 1 198 ? 9.328 1.974 4.949 1 85.5 198 TRP A C 1
ATOM 1598 O O . TRP A 1 198 ? 9.492 3.109 5.398 1 85.5 198 TRP A O 1
ATOM 1608 N N . ASP A 1 199 ? 10.016 1.597 3.895 1 87.81 199 ASP A N 1
ATOM 1609 C CA . ASP A 1 199 ? 10.945 2.525 3.258 1 87.81 199 ASP A CA 1
ATOM 1610 C C . ASP A 1 199 ? 10.305 3.211 2.055 1 87.81 199 ASP A C 1
ATOM 1612 O O . ASP A 1 199 ? 10.984 3.879 1.275 1 87.81 199 ASP A O 1
ATOM 1616 N N . ASN A 1 200 ? 9.109 3 1.734 1 91.56 200 ASN A N 1
ATOM 1617 C CA . ASN A 1 200 ? 8.258 3.676 0.766 1 91.56 200 ASN A CA 1
ATOM 1618 C C . ASN A 1 200 ? 8.461 3.125 -0.643 1 91.56 200 ASN A C 1
ATOM 1620 O O . ASN A 1 200 ? 7.672 3.412 -1.545 1 91.56 200 ASN A O 1
ATOM 1624 N N . LEU A 1 201 ? 9.492 2.316 -0.901 1 94.38 201 LEU A N 1
ATOM 1625 C CA . LEU A 1 201 ? 9.781 1.819 -2.242 1 94.38 201 LEU A CA 1
ATOM 1626 C C . LEU A 1 201 ? 8.625 0.967 -2.766 1 94.38 201 LEU A C 1
ATOM 1628 O O . LEU A 1 201 ? 8.133 1.197 -3.869 1 94.38 201 LEU A O 1
ATOM 1632 N N . PRO A 1 202 ? 8.141 -0.03 -1.964 1 97.06 202 PRO A N 1
ATOM 1633 C CA . PRO A 1 202 ? 7.035 -0.835 -2.48 1 97.06 202 PRO A CA 1
ATOM 1634 C C . PRO A 1 202 ? 5.816 0.008 -2.85 1 97.06 202 PRO A C 1
ATOM 1636 O O . PRO A 1 202 ? 5.172 -0.246 -3.871 1 97.06 202 PRO A O 1
ATOM 1639 N N . ARG A 1 203 ? 5.5 0.988 -2.025 1 96.56 203 ARG A N 1
ATOM 1640 C CA . ARG A 1 203 ? 4.359 1.859 -2.277 1 96.56 203 ARG A CA 1
ATOM 1641 C C . ARG A 1 203 ? 4.57 2.689 -3.539 1 96.56 203 ARG A C 1
ATOM 1643 O O . ARG A 1 203 ? 3.672 2.797 -4.375 1 96.56 203 ARG A O 1
ATOM 1650 N N . THR A 1 204 ? 5.758 3.275 -3.686 1 96.12 204 THR A N 1
ATOM 1651 C CA . THR A 1 204 ? 6.094 4.082 -4.855 1 96.12 204 THR A CA 1
ATOM 1652 C C . THR A 1 204 ? 6.02 3.246 -6.129 1 96.12 204 THR A C 1
ATOM 1654 O O . THR A 1 204 ? 5.465 3.686 -7.137 1 96.12 204 THR A O 1
ATOM 1657 N N . LEU A 1 205 ? 6.551 2.08 -6.047 1 97.88 205 LEU A N 1
ATOM 1658 C CA . LEU A 1 205 ? 6.551 1.22 -7.223 1 97.88 205 LEU A CA 1
ATOM 1659 C C . LEU A 1 205 ? 5.148 0.711 -7.527 1 97.88 205 LEU A C 1
ATOM 1661 O O . LEU A 1 205 ? 4.789 0.522 -8.695 1 97.88 205 LEU A O 1
ATOM 1665 N N . LEU A 1 206 ? 4.352 0.473 -6.477 1 98.19 206 LEU A N 1
ATOM 1666 C CA . LEU A 1 206 ? 2.957 0.124 -6.738 1 98.19 206 LEU A CA 1
ATOM 1667 C C . LEU A 1 206 ? 2.252 1.239 -7.5 1 98.19 206 LEU A C 1
ATOM 1669 O O . LEU A 1 206 ? 1.53 0.978 -8.469 1 98.19 206 LEU A O 1
ATOM 1673 N N . MET A 1 207 ? 2.463 2.475 -7.109 1 98.19 207 MET A N 1
ATOM 1674 C CA . MET A 1 207 ? 1.871 3.623 -7.789 1 98.19 207 MET A CA 1
ATOM 1675 C C . MET A 1 207 ? 2.395 3.74 -9.219 1 98.19 207 MET A C 1
ATOM 1677 O O . MET A 1 207 ? 1.623 3.971 -10.148 1 98.19 207 MET A O 1
ATOM 1681 N N . TYR A 1 208 ? 3.689 3.516 -9.391 1 97.94 208 TYR A N 1
ATOM 1682 C CA . TYR A 1 208 ? 4.289 3.564 -10.719 1 97.94 208 TYR A CA 1
ATOM 1683 C C . TYR A 1 208 ? 3.693 2.492 -11.625 1 97.94 208 TYR A C 1
ATOM 1685 O O . TYR A 1 208 ? 3.299 2.779 -12.758 1 97.94 208 TYR A O 1
ATOM 1693 N N . TYR A 1 209 ? 3.545 1.291 -11.133 1 98.19 209 TYR A N 1
ATOM 1694 C CA . TYR A 1 209 ? 3.131 0.153 -11.945 1 98.19 209 TYR A CA 1
ATOM 1695 C C . TYR A 1 209 ? 1.614 0.102 -12.086 1 98.19 209 TYR A C 1
ATOM 1697 O O . TYR A 1 209 ? 1.07 -0.814 -12.703 1 98.19 209 TYR A O 1
ATOM 1705 N N . THR A 1 210 ? 0.922 1.054 -11.492 1 97.88 210 THR A N 1
ATOM 1706 C CA . THR A 1 210 ? -0.523 1.16 -11.656 1 97.88 210 THR A CA 1
ATOM 1707 C C . THR A 1 210 ? -0.878 1.455 -13.117 1 97.88 210 THR A C 1
ATOM 1709 O O . THR A 1 210 ? -1.938 1.049 -13.594 1 97.88 210 THR A O 1
ATOM 1712 N N . ASN A 1 211 ? -0.029 2.131 -13.828 1 97 211 ASN A N 1
ATOM 1713 C CA . ASN A 1 211 ? -0.273 2.512 -15.219 1 97 211 ASN A CA 1
ATOM 1714 C C . ASN A 1 211 ? 0.641 1.755 -16.172 1 97 211 ASN A C 1
ATOM 1716 O O . ASN A 1 211 ? 1.072 2.303 -17.188 1 97 211 ASN A O 1
ATOM 1720 N N . PHE A 1 212 ? 0.93 0.608 -15.836 1 96.56 212 PHE A N 1
ATOM 1721 C CA . PHE A 1 212 ? 1.913 -0.219 -16.531 1 96.56 212 PHE A CA 1
ATOM 1722 C C . PHE A 1 212 ? 1.268 -1.488 -17.062 1 96.56 212 PHE A C 1
ATOM 1724 O O . PHE A 1 212 ? 0.586 -2.207 -16.328 1 96.56 212 PHE 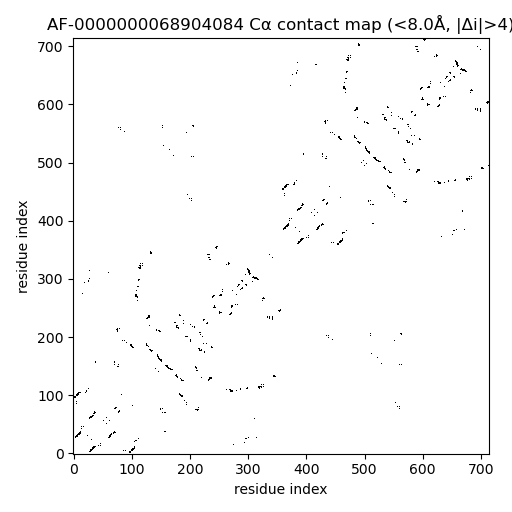A O 1
ATOM 1731 N N . VAL A 1 213 ? 1.482 -1.77 -18.359 1 94.06 213 VAL A N 1
ATOM 1732 C CA . VAL A 1 213 ? 0.907 -2.963 -18.969 1 94.06 213 VAL A CA 1
ATOM 1733 C C . VAL A 1 213 ? 1.606 -4.207 -18.422 1 94.06 213 VAL A C 1
ATOM 1735 O O . VAL A 1 213 ? 2.838 -4.281 -18.422 1 94.06 213 VAL A O 1
ATOM 1738 N N . SER A 1 214 ? 0.854 -5.23 -17.938 1 93.19 214 SER A N 1
ATOM 1739 C CA . SER A 1 214 ? 1.352 -6.496 -17.406 1 93.19 214 SER A CA 1
ATOM 1740 C C . SER A 1 214 ? 2.283 -6.27 -16.219 1 93.19 214 SER A C 1
ATOM 1742 O O . SER A 1 214 ? 3.361 -6.863 -16.141 1 93.19 214 SER A O 1
ATOM 1744 N N . SER A 1 215 ? 1.864 -5.426 -15.312 1 95.81 215 SER A N 1
ATOM 1745 C CA . SER A 1 215 ? 2.656 -5.004 -14.156 1 95.81 215 SER A CA 1
ATOM 1746 C C . SER A 1 215 ? 3.004 -6.188 -13.266 1 95.81 215 SER A C 1
ATOM 1748 O O . SER A 1 215 ? 4.012 -6.164 -12.555 1 95.81 215 SER A O 1
ATOM 1750 N N . PRO A 1 216 ? 2.268 -7.34 -13.25 1 93.75 216 PRO A N 1
ATOM 1751 C CA . PRO A 1 216 ? 2.645 -8.484 -12.422 1 93.75 216 PRO A CA 1
ATOM 1752 C C . PRO A 1 216 ? 4.008 -9.062 -12.797 1 93.75 216 PRO A C 1
ATOM 1754 O O . PRO A 1 216 ? 4.625 -9.766 -12 1 93.75 216 PRO A O 1
ATOM 1757 N N . GLU A 1 217 ? 4.473 -8.75 -13.945 1 94.44 217 GLU A N 1
ATOM 1758 C CA . GLU A 1 217 ? 5.75 -9.273 -14.43 1 94.44 217 GLU A CA 1
ATOM 1759 C C . GLU A 1 217 ? 6.895 -8.32 -14.102 1 94.44 217 GLU A C 1
ATOM 1761 O O . GLU A 1 217 ? 8.031 -8.539 -14.523 1 94.44 217 GLU A O 1
ATOM 1766 N N . PHE A 1 218 ? 6.57 -7.273 -13.391 1 97 218 PHE A N 1
ATOM 1767 C CA . PHE A 1 218 ? 7.598 -6.254 -13.219 1 97 218 PHE A CA 1
ATOM 1768 C C . PHE A 1 218 ? 7.699 -5.836 -11.75 1 97 218 PHE A C 1
ATOM 1770 O O . PHE A 1 218 ? 8.797 -5.633 -11.234 1 97 218 PHE A O 1
ATOM 1777 N N . TYR A 1 219 ? 6.59 -5.699 -11.031 1 97.81 219 TYR A N 1
ATOM 1778 C CA . TYR A 1 219 ? 6.496 -5.035 -9.734 1 97.81 219 TYR A CA 1
ATOM 1779 C C . TYR A 1 219 ? 7.395 -5.715 -8.703 1 97.81 219 TYR A C 1
ATOM 1781 O O . TYR A 1 219 ? 8.297 -5.086 -8.148 1 97.81 219 TYR A O 1
ATOM 1789 N N . PHE A 1 220 ? 7.223 -7.004 -8.523 1 97.94 220 PHE A N 1
ATOM 1790 C CA . PHE A 1 220 ? 7.961 -7.738 -7.5 1 97.94 220 PHE A CA 1
ATOM 1791 C C . PHE A 1 220 ? 9.438 -7.848 -7.867 1 97.94 220 PHE A C 1
ATOM 1793 O O . PHE A 1 220 ? 10.305 -7.738 -7.004 1 97.94 220 PHE A O 1
ATOM 1800 N N . HIS A 1 221 ? 9.664 -7.98 -9.133 1 97.62 221 HIS A N 1
ATOM 1801 C CA . HIS A 1 221 ? 11.008 -8.156 -9.68 1 97.62 221 HIS A CA 1
ATOM 1802 C C . HIS A 1 221 ? 11.859 -6.906 -9.469 1 97.62 221 HIS A C 1
ATOM 1804 O O . HIS A 1 221 ? 13.016 -6.996 -9.055 1 97.62 221 HIS A O 1
ATOM 1810 N N . THR A 1 222 ? 11.219 -5.789 -9.711 1 97.44 222 THR A N 1
ATOM 1811 C CA . THR A 1 222 ? 11.922 -4.523 -9.555 1 97.44 222 THR A CA 1
ATOM 1812 C C . THR A 1 222 ? 12.242 -4.266 -8.078 1 97.44 222 THR A C 1
ATOM 1814 O O . THR A 1 222 ? 13.344 -3.828 -7.746 1 97.44 222 THR A O 1
ATOM 1817 N N . ILE A 1 223 ? 11.359 -4.578 -7.191 1 97.62 223 ILE A N 1
ATOM 1818 C CA . ILE A 1 223 ? 11.555 -4.324 -5.77 1 97.62 223 ILE A CA 1
ATOM 1819 C C . ILE A 1 223 ? 12.672 -5.219 -5.234 1 97.62 223 ILE A C 1
ATOM 1821 O O . ILE A 1 223 ? 13.625 -4.734 -4.613 1 97.62 223 ILE A O 1
ATOM 1825 N N . ILE A 1 224 ? 12.555 -6.555 -5.504 1 97.5 224 ILE A N 1
ATOM 1826 C CA . ILE A 1 224 ? 13.469 -7.488 -4.859 1 97.5 224 ILE A CA 1
ATOM 1827 C C . ILE A 1 224 ? 14.891 -7.23 -5.344 1 97.5 224 ILE A C 1
ATOM 1829 O O . ILE A 1 224 ? 15.852 -7.387 -4.582 1 97.5 224 ILE A O 1
ATOM 1833 N N . CYS A 1 225 ? 15 -6.762 -6.555 1 96.19 225 CYS A N 1
ATOM 1834 C CA . CYS A 1 225 ? 16.344 -6.555 -7.105 1 96.19 225 CYS A CA 1
ATOM 1835 C C . CYS A 1 225 ? 16.891 -5.188 -6.719 1 96.19 225 CYS A C 1
ATOM 1837 O O . CYS A 1 225 ? 18.094 -4.941 -6.82 1 96.19 225 CYS A O 1
ATOM 1839 N N . LYS A 1 226 ? 16 -4.309 -6.32 1 94.44 226 LYS A N 1
ATOM 1840 C CA . LYS A 1 226 ? 16.438 -2.965 -5.941 1 94.44 226 LYS A CA 1
ATOM 1841 C C . LYS A 1 226 ? 16.906 -2.93 -4.492 1 94.44 226 LYS A C 1
ATOM 1843 O O . LYS A 1 226 ? 17.781 -2.137 -4.141 1 94.44 226 LYS A O 1
ATOM 1848 N N . VAL A 1 227 ? 16.391 -3.727 -3.662 1 93.75 227 VAL A N 1
ATOM 1849 C CA . VAL A 1 227 ? 16.688 -3.713 -2.234 1 93.75 227 VAL A CA 1
ATOM 1850 C C . VAL A 1 227 ? 17.875 -4.645 -1.95 1 93.75 227 VAL A C 1
ATOM 1852 O O . VAL A 1 227 ? 17.75 -5.863 -2.082 1 93.75 227 VAL A O 1
ATOM 1855 N N . PRO A 1 228 ? 18.922 -4.145 -1.489 1 90.62 228 PRO A N 1
ATOM 1856 C CA . PRO A 1 228 ? 20.141 -4.941 -1.316 1 90.62 228 PRO A CA 1
ATOM 1857 C C . PRO A 1 228 ? 19.922 -6.148 -0.408 1 90.62 228 PRO A C 1
ATOM 1859 O O . PRO A 1 228 ? 20.438 -7.234 -0.689 1 90.62 228 PRO A O 1
ATOM 1862 N N . GLU A 1 229 ? 19.172 -6.004 0.613 1 91.44 229 GLU A N 1
ATOM 1863 C CA . GLU A 1 229 ? 18.922 -7.086 1.559 1 91.44 229 GLU A CA 1
ATOM 1864 C C . GLU A 1 229 ? 18.188 -8.25 0.886 1 91.44 229 GLU A C 1
ATOM 1866 O O . GLU A 1 229 ? 18.375 -9.406 1.265 1 91.44 229 GLU A O 1
ATOM 1871 N N . PHE A 1 230 ? 17.391 -7.957 -0.126 1 95.19 230 PHE A N 1
ATOM 1872 C CA . PHE A 1 230 ? 16.562 -8.992 -0.734 1 95.19 230 PHE A CA 1
ATOM 1873 C C . PHE A 1 230 ? 17.156 -9.445 -2.064 1 95.19 230 PHE A C 1
ATOM 1875 O O . PHE A 1 230 ? 16.891 -10.562 -2.514 1 95.19 230 PHE A O 1
ATOM 1882 N N . SER A 1 231 ? 17.922 -8.602 -2.68 1 94.12 231 SER A N 1
ATOM 1883 C CA . SER A 1 231 ? 18.484 -8.953 -3.98 1 94.12 231 SER A CA 1
ATOM 1884 C C . SER A 1 231 ? 19.344 -10.211 -3.896 1 94.12 231 SER A C 1
ATOM 1886 O O . SER A 1 231 ? 19.344 -11.031 -4.816 1 94.12 231 SER A O 1
ATOM 1888 N N . LYS A 1 232 ? 19.969 -10.469 -2.811 1 91.44 232 LYS A N 1
ATOM 1889 C CA . LYS A 1 232 ? 20.844 -11.617 -2.613 1 91.44 232 LYS A CA 1
ATOM 1890 C C . LYS A 1 232 ? 20.031 -12.883 -2.332 1 91.44 232 LYS A C 1
ATOM 1892 O O . LYS A 1 232 ? 20.562 -13.992 -2.395 1 91.44 232 LYS A O 1
ATOM 1897 N N . THR A 1 233 ? 18.828 -12.703 -2.053 1 95.25 233 THR A N 1
ATOM 1898 C CA . THR A 1 233 ? 17.984 -13.836 -1.685 1 95.25 233 THR A CA 1
ATOM 1899 C C . THR A 1 233 ? 17.156 -14.297 -2.877 1 95.25 233 THR A C 1
ATOM 1901 O O . THR A 1 233 ? 16.391 -15.266 -2.771 1 95.25 233 THR A O 1
ATOM 1904 N N . ALA A 1 234 ? 17.281 -13.672 -4.02 1 96.06 234 ALA A N 1
ATOM 1905 C CA . ALA A 1 234 ? 16.453 -13.984 -5.184 1 96.06 234 ALA A CA 1
ATOM 1906 C C . ALA A 1 234 ? 17.078 -15.102 -6.012 1 96.06 234 ALA A C 1
ATOM 1908 O O . ALA A 1 234 ? 18.203 -14.961 -6.516 1 96.06 234 ALA A O 1
ATOM 1909 N N . LEU A 1 235 ? 16.406 -16.234 -6.043 1 96.06 235 LEU A N 1
ATOM 1910 C CA . LEU A 1 235 ? 16.766 -17.297 -6.965 1 96.06 235 LEU A CA 1
ATOM 1911 C C . LEU A 1 235 ? 16.047 -17.141 -8.297 1 96.06 235 LEU A C 1
ATOM 1913 O O . LEU A 1 235 ? 14.828 -16.953 -8.336 1 96.06 235 LEU A O 1
ATOM 1917 N N . ASN A 1 236 ? 16.734 -17.219 -9.383 1 94.62 236 ASN A N 1
ATOM 1918 C CA . ASN A 1 236 ? 16.203 -16.859 -10.703 1 94.62 236 ASN A CA 1
ATOM 1919 C C . ASN A 1 236 ? 15.414 -18.016 -11.32 1 94.62 236 ASN A C 1
ATOM 1921 O O . ASN A 1 236 ? 15.797 -18.547 -12.359 1 94.62 236 ASN A O 1
ATOM 1925 N N . HIS A 1 237 ? 14.352 -18.344 -10.758 1 95.94 237 HIS A N 1
ATOM 1926 C CA . HIS A 1 237 ? 13.445 -19.391 -11.195 1 95.94 237 HIS A CA 1
ATOM 1927 C C . HIS A 1 237 ? 12.086 -19.266 -10.516 1 95.94 237 HIS A C 1
ATOM 1929 O O . HIS A 1 237 ? 12 -18.891 -9.344 1 95.94 237 HIS A O 1
ATOM 1935 N N . ASP A 1 238 ? 11.008 -19.594 -11.172 1 95.19 238 ASP A N 1
ATOM 1936 C CA . ASP A 1 238 ? 9.672 -19.438 -10.609 1 95.19 238 ASP A CA 1
ATOM 1937 C C . ASP A 1 238 ? 9.102 -20.781 -10.156 1 95.19 238 ASP A C 1
ATOM 1939 O O . ASP A 1 238 ? 7.957 -20.844 -9.695 1 95.19 238 ASP A O 1
ATOM 1943 N N . LEU A 1 239 ? 9.828 -21.891 -10.359 1 95 239 LEU A N 1
ATOM 1944 C CA . LEU A 1 239 ? 9.5 -23.266 -9.992 1 95 239 LEU A CA 1
ATOM 1945 C C . LEU A 1 239 ? 8.344 -23.797 -10.828 1 95 239 LEU A C 1
ATOM 1947 O O . LEU A 1 239 ? 7.602 -24.672 -10.391 1 95 239 LEU A O 1
ATOM 1951 N N . HIS A 1 240 ? 8.156 -23.219 -12 1 94.81 240 HIS A N 1
ATOM 1952 C CA . HIS A 1 240 ? 7.145 -23.672 -12.945 1 94.81 240 HIS A CA 1
ATOM 1953 C C . HIS A 1 240 ? 7.789 -24.234 -14.211 1 94.81 240 HIS A C 1
ATOM 1955 O O . HIS A 1 240 ? 8.797 -23.703 -14.688 1 94.81 240 HIS A O 1
ATOM 1961 N N . TYR A 1 241 ? 7.227 -25.328 -14.641 1 96.19 241 TYR A N 1
ATOM 1962 C CA . TYR A 1 241 ? 7.445 -25.703 -16.031 1 96.19 241 TYR A CA 1
ATOM 1963 C C . TYR A 1 241 ? 6.414 -25.031 -16.938 1 96.19 241 TYR A C 1
ATOM 1965 O O . TYR A 1 241 ? 5.207 -25.219 -16.766 1 96.19 241 TYR A O 1
ATOM 1973 N N . ILE A 1 242 ? 6.852 -24.266 -17.797 1 93.69 242 ILE A N 1
ATOM 1974 C CA . ILE A 1 242 ? 6 -23.562 -18.75 1 93.69 242 ILE A CA 1
ATOM 1975 C C . ILE A 1 242 ? 6.496 -23.797 -20.172 1 93.69 242 ILE A C 1
ATOM 1977 O O . ILE A 1 242 ? 7.688 -23.641 -20.469 1 93.69 242 ILE A O 1
ATOM 1981 N N . ALA A 1 243 ? 5.582 -24.25 -21 1 90.31 243 ALA A N 1
ATOM 1982 C CA . ALA A 1 243 ? 5.914 -24.438 -22.422 1 90.31 243 ALA A CA 1
ATOM 1983 C C . ALA A 1 243 ? 5.484 -23.219 -23.25 1 90.31 243 ALA A C 1
ATOM 1985 O O . ALA A 1 243 ? 4.305 -22.875 -23.281 1 90.31 243 ALA A O 1
ATOM 1986 N N . TRP A 1 244 ? 6.379 -22.609 -23.844 1 84.62 244 TRP A N 1
ATOM 1987 C CA . TRP A 1 244 ? 6.082 -21.391 -24.594 1 84.62 244 TRP A CA 1
ATOM 1988 C C . TRP A 1 244 ? 6.129 -21.672 -26.094 1 84.62 244 TRP A C 1
ATOM 1990 O O . TRP A 1 244 ? 6.809 -22.594 -26.547 1 84.62 244 TRP A O 1
ATOM 2000 N N . HIS A 1 245 ? 5.371 -20.797 -26.781 1 76.19 245 HIS A N 1
ATOM 2001 C CA . HIS A 1 245 ? 5.496 -20.797 -28.234 1 76.19 245 HIS A CA 1
ATOM 2002 C C . HIS A 1 245 ? 6.824 -20.172 -28.672 1 76.19 245 HIS A C 1
ATOM 2004 O O . HIS A 1 245 ? 7.469 -19.469 -27.891 1 76.19 245 HIS A O 1
ATOM 2010 N N . ARG A 1 246 ? 7.27 -20.484 -29.906 1 70 246 ARG A N 1
ATOM 2011 C CA . ARG A 1 246 ? 8.414 -19.844 -30.531 1 70 246 ARG A CA 1
ATOM 2012 C C . ARG A 1 246 ? 8.023 -19.219 -31.875 1 70 246 ARG A C 1
ATOM 2014 O O . ARG A 1 246 ? 7.766 -19.922 -32.844 1 70 246 ARG A O 1
ATOM 2021 N N . PRO A 1 247 ? 8.016 -17.875 -31.891 1 70.31 247 PRO A N 1
ATOM 2022 C CA . PRO A 1 247 ? 8.305 -16.922 -30.828 1 70.31 247 PRO A CA 1
ATOM 2023 C C . PRO A 1 247 ? 7.211 -16.875 -29.766 1 70.31 247 PRO A C 1
ATOM 2025 O O . PRO A 1 247 ? 6.074 -17.281 -30.016 1 70.31 247 PRO A O 1
ATOM 2028 N N . PRO A 1 248 ? 7.637 -16.422 -28.609 1 65.19 248 PRO A N 1
ATOM 2029 C CA . PRO A 1 248 ? 6.664 -16.406 -27.516 1 65.19 248 PRO A CA 1
ATOM 2030 C C . PRO A 1 248 ? 5.441 -15.547 -27.828 1 65.19 248 PRO A C 1
ATOM 2032 O O . PRO A 1 248 ? 5.562 -14.523 -28.516 1 65.19 248 PRO A O 1
ATOM 2035 N N . ARG A 1 249 ? 4.352 -16.141 -27.422 1 68.19 249 ARG A N 1
ATOM 2036 C CA . ARG A 1 249 ? 3.082 -15.414 -27.5 1 68.19 249 ARG A CA 1
ATOM 2037 C C . ARG A 1 249 ? 2.613 -14.992 -26.109 1 68.19 249 ARG A C 1
ATOM 2039 O O . ARG A 1 249 ? 3.309 -15.219 -25.109 1 68.19 249 ARG A O 1
ATOM 2046 N N . GLN A 1 250 ? 1.531 -14.281 -26.094 1 64.88 250 GLN A N 1
ATOM 2047 C CA . GLN A 1 250 ? 0.982 -13.734 -24.859 1 64.88 250 GLN A CA 1
ATOM 2048 C C . GLN A 1 250 ? 0.666 -14.844 -23.859 1 64.88 250 GLN A C 1
ATOM 2050 O O . GLN A 1 250 ? 0.785 -14.648 -22.656 1 64.88 250 GLN A O 1
ATOM 2055 N N . HIS A 1 251 ? 0.304 -15.938 -24.453 1 74.88 251 HIS A N 1
ATOM 2056 C CA . HIS A 1 251 ? -0.055 -17.062 -23.594 1 74.88 251 HIS A CA 1
ATOM 2057 C C . HIS A 1 251 ? 0.808 -18.281 -23.891 1 74.88 251 HIS A C 1
ATOM 2059 O O . HIS A 1 251 ? 1.128 -18.547 -25.062 1 74.88 251 HIS A O 1
ATOM 2065 N N . PRO A 1 252 ? 1.14 -18.984 -22.797 1 84.62 252 PRO A N 1
ATOM 2066 C CA . PRO A 1 252 ? 1.9 -20.219 -23.016 1 84.62 252 PRO A CA 1
ATOM 2067 C C . PRO A 1 252 ? 1.069 -21.312 -23.672 1 84.62 252 PRO A C 1
ATOM 2069 O O . PRO A 1 252 ? -0.155 -21.188 -23.75 1 84.62 252 PRO A O 1
ATOM 2072 N N . ARG A 1 253 ? 1.808 -22.312 -24.188 1 88.88 253 ARG A N 1
ATOM 2073 C CA . ARG A 1 253 ? 1.132 -23.469 -24.766 1 88.88 253 ARG A CA 1
ATOM 2074 C C . ARG A 1 253 ? 0.422 -24.281 -23.703 1 88.88 253 ARG A C 1
ATOM 2076 O O . ARG A 1 253 ? 0.904 -24.391 -22.578 1 88.88 253 ARG A O 1
ATOM 2083 N N . LEU A 1 254 ? -0.695 -24.875 -24.156 1 91.06 254 LEU A N 1
ATOM 2084 C CA . LEU A 1 254 ? -1.354 -25.828 -23.266 1 91.06 254 LEU A CA 1
ATOM 2085 C C . LEU A 1 254 ? -0.536 -27.109 -23.141 1 91.06 254 LEU A C 1
ATOM 2087 O O . LEU A 1 254 ? -0.018 -27.625 -24.141 1 91.06 254 LEU A O 1
ATOM 2091 N N . LEU A 1 255 ? -0.424 -27.609 -22 1 93.94 255 LEU A N 1
ATOM 2092 C CA . LEU A 1 255 ? 0.342 -28.828 -21.734 1 93.94 255 LEU A CA 1
ATOM 2093 C C . LEU A 1 255 ? -0.506 -30.078 -21.969 1 93.94 255 LEU A C 1
ATOM 2095 O O . LEU A 1 255 ? -1.714 -30.062 -21.719 1 93.94 255 LEU A O 1
ATOM 2099 N N . SER A 1 256 ? 0.17 -31.062 -22.531 1 93.88 256 SER A N 1
ATOM 2100 C CA . SER A 1 256 ? -0.471 -32.344 -22.844 1 93.88 256 SER A CA 1
ATOM 2101 C C . SER A 1 256 ? 0.409 -33.5 -22.453 1 93.88 256 SER A C 1
ATOM 2103 O O . SER A 1 256 ? 1.446 -33.344 -21.812 1 93.88 256 SER A O 1
ATOM 2105 N N . LEU A 1 257 ? -0.089 -34.688 -22.828 1 95.38 257 LEU A N 1
ATOM 2106 C CA . LEU A 1 257 ? 0.644 -35.906 -22.5 1 95.38 257 LEU A CA 1
ATOM 2107 C C . LEU A 1 257 ? 2.035 -35.906 -23.109 1 95.38 257 LEU A C 1
ATOM 2109 O O . LEU A 1 257 ? 2.975 -36.469 -22.562 1 95.38 257 LEU A O 1
ATOM 2113 N N . THR A 1 258 ? 2.168 -35.188 -24.188 1 94.06 258 THR A N 1
ATOM 2114 C CA . THR A 1 258 ? 3.453 -35.125 -24.891 1 94.06 258 THR A CA 1
ATOM 2115 C C . THR A 1 258 ? 4.465 -34.312 -24.078 1 94.06 258 THR A C 1
ATOM 2117 O O . THR A 1 258 ? 5.668 -34.375 -24.344 1 94.06 258 THR A O 1
ATOM 2120 N N . ASN A 1 259 ? 3.99 -33.625 -23.062 1 95.31 259 ASN A N 1
ATOM 2121 C CA . ASN A 1 259 ? 4.867 -32.781 -22.25 1 95.31 259 ASN A CA 1
ATOM 2122 C C . ASN A 1 259 ? 5.254 -33.469 -20.953 1 95.31 259 ASN A C 1
ATOM 2124 O O . ASN A 1 259 ? 5.961 -32.906 -20.125 1 95.31 259 ASN A O 1
ATOM 2128 N N . MET A 1 260 ? 4.844 -34.688 -20.766 1 95.88 260 MET A N 1
ATOM 2129 C CA . MET A 1 260 ? 5.074 -35.375 -19.484 1 95.88 260 MET A CA 1
ATOM 2130 C C . MET A 1 260 ? 6.566 -35.5 -19.203 1 95.88 260 MET A C 1
ATOM 2132 O O . MET A 1 260 ? 7.02 -35.188 -18.094 1 95.88 260 MET A O 1
ATOM 2136 N N . ARG A 1 261 ? 7.277 -35.938 -20.109 1 96.06 261 ARG A N 1
ATOM 2137 C CA . ARG A 1 261 ? 8.703 -36.188 -19.906 1 96.06 261 ARG A CA 1
ATOM 2138 C C . ARG A 1 261 ? 9.43 -34.875 -19.578 1 96.06 261 ARG A C 1
ATOM 2140 O O . ARG A 1 261 ? 10.156 -34.812 -18.594 1 96.06 261 ARG A O 1
ATOM 2147 N N . PRO A 1 262 ? 9.242 -33.812 -20.375 1 96.25 262 PRO A N 1
ATOM 2148 C CA . PRO A 1 262 ? 9.93 -32.562 -20.031 1 96.25 262 PRO A CA 1
ATOM 2149 C C . PRO A 1 262 ? 9.445 -31.984 -18.703 1 96.25 262 PRO A C 1
ATOM 2151 O O . PRO A 1 262 ? 10.219 -31.344 -17.984 1 96.25 262 PRO A O 1
ATOM 2154 N N . MET A 1 263 ? 8.266 -32.125 -18.359 1 96.75 263 MET A N 1
ATOM 2155 C CA . MET A 1 263 ? 7.762 -31.672 -17.062 1 96.75 263 MET A CA 1
ATOM 2156 C C . MET A 1 263 ? 8.523 -32.344 -15.93 1 96.75 263 MET A C 1
ATOM 2158 O O . MET A 1 263 ? 8.984 -31.672 -15.008 1 96.75 263 MET A O 1
ATOM 2162 N N . ILE A 1 264 ? 8.664 -33.656 -16.062 1 96.62 264 ILE A N 1
ATOM 2163 C CA . ILE A 1 264 ? 9.352 -34.438 -15.039 1 96.62 264 ILE A CA 1
ATOM 2164 C C . ILE A 1 264 ? 10.836 -34.062 -15.016 1 96.62 264 ILE A C 1
ATOM 2166 O O . ILE A 1 264 ? 11.406 -33.844 -13.945 1 96.62 264 ILE A O 1
ATOM 2170 N N . ALA A 1 265 ? 11.43 -33.906 -16.156 1 96.44 265 ALA A N 1
ATOM 2171 C CA . ALA A 1 265 ? 12.859 -33.625 -16.281 1 96.44 265 ALA A CA 1
ATOM 2172 C C . ALA A 1 265 ? 13.195 -32.219 -15.758 1 96.44 265 ALA A C 1
ATOM 2174 O O . ALA A 1 265 ? 14.32 -31.984 -15.312 1 96.44 265 ALA A O 1
ATOM 2175 N N . SER A 1 266 ? 12.281 -31.328 -15.758 1 96.38 266 SER A N 1
ATOM 2176 C CA . SER A 1 266 ? 12.516 -29.953 -15.352 1 96.38 266 SER A CA 1
ATOM 2177 C C . SER A 1 266 ? 12.797 -29.859 -13.852 1 96.38 266 SER A C 1
ATOM 2179 O O . SER A 1 266 ? 13.398 -28.891 -13.391 1 96.38 266 SER A O 1
ATOM 2181 N N . GLY A 1 267 ? 12.258 -30.828 -13.094 1 97.5 267 GLY A N 1
ATOM 2182 C CA . GLY A 1 267 ? 12.398 -30.797 -11.641 1 97.5 267 GLY A CA 1
ATOM 2183 C C . GLY A 1 267 ? 11.508 -29.75 -10.984 1 97.5 267 GLY A C 1
ATOM 2184 O O . GLY A 1 267 ? 11.555 -29.562 -9.766 1 97.5 267 GLY A O 1
ATOM 2185 N N . ALA A 1 268 ? 10.648 -29.062 -11.773 1 97 268 ALA A N 1
ATOM 2186 C CA . ALA A 1 268 ? 9.82 -27.984 -11.266 1 97 268 ALA A CA 1
ATOM 2187 C C . ALA A 1 268 ? 8.727 -28.516 -10.344 1 97 268 ALA A C 1
ATOM 2189 O O . ALA A 1 268 ? 8.344 -29.688 -10.438 1 97 268 ALA A O 1
ATOM 2190 N N . ALA A 1 269 ? 8.281 -27.672 -9.469 1 93.75 269 ALA A N 1
ATOM 2191 C CA . ALA A 1 269 ? 7.234 -28.062 -8.523 1 93.75 269 ALA A CA 1
ATOM 2192 C C . ALA A 1 269 ? 5.852 -27.969 -9.164 1 93.75 269 ALA A C 1
ATOM 2194 O O . ALA A 1 269 ? 4.938 -28.703 -8.789 1 93.75 269 ALA A O 1
ATOM 2195 N N . PHE A 1 270 ? 5.734 -27.047 -10.109 1 91.44 270 PHE A N 1
ATOM 2196 C CA . PHE A 1 270 ? 4.449 -26.797 -10.742 1 91.44 270 PHE A CA 1
ATOM 2197 C C . PHE A 1 270 ? 4.598 -26.719 -12.258 1 91.44 270 PHE A C 1
ATOM 2199 O O . PHE A 1 270 ? 5.711 -26.594 -12.773 1 91.44 270 PHE A O 1
ATOM 2206 N N . ALA A 1 271 ? 3.469 -26.891 -12.898 1 92.12 271 ALA A N 1
ATOM 2207 C CA . ALA A 1 271 ? 3.441 -26.719 -14.352 1 92.12 271 ALA A CA 1
ATOM 2208 C C . ALA A 1 271 ? 2.193 -25.953 -14.781 1 92.12 271 ALA A C 1
ATOM 2210 O O . ALA A 1 271 ? 1.174 -25.969 -14.086 1 92.12 271 ALA A O 1
ATOM 2211 N N . ARG A 1 272 ? 2.342 -25.281 -15.789 1 88.94 272 ARG A N 1
ATOM 2212 C CA . ARG A 1 272 ? 1.248 -24.531 -16.391 1 88.94 272 ARG A CA 1
ATOM 2213 C C . ARG A 1 272 ? 1.433 -24.422 -17.906 1 88.94 272 ARG A C 1
ATOM 2215 O O . ARG A 1 272 ? 2.555 -24.516 -18.406 1 88.94 272 ARG A O 1
ATOM 2222 N N . LYS A 1 273 ? 0.428 -24.172 -18.812 1 88.94 273 LYS A N 1
ATOM 2223 C CA . LYS A 1 273 ? -0.958 -24.078 -18.359 1 88.94 273 LYS A CA 1
ATOM 2224 C C . LYS A 1 273 ? -1.755 -25.312 -18.75 1 88.94 273 LYS A C 1
ATOM 2226 O O . LYS A 1 273 ? -1.493 -25.938 -19.781 1 88.94 273 LYS A O 1
ATOM 2231 N N . PHE A 1 274 ? -2.65 -25.656 -17.938 1 87 274 PHE A N 1
ATOM 2232 C CA . PHE A 1 274 ? -3.49 -26.812 -18.203 1 87 274 PHE A CA 1
ATOM 2233 C C . PHE A 1 274 ? -4.914 -26.391 -18.547 1 87 274 PHE A C 1
ATOM 2235 O O . PHE A 1 274 ? -5.43 -25.422 -17.984 1 87 274 PHE A O 1
ATOM 2242 N N . SER A 1 275 ? -5.363 -27.109 -19.578 1 82.62 275 SER A N 1
ATOM 2243 C CA . SER A 1 275 ? -6.789 -26.969 -19.844 1 82.62 275 SER A CA 1
ATOM 2244 C C . SER A 1 275 ? -7.617 -27.812 -18.875 1 82.62 275 SER A C 1
ATOM 2246 O O . SER A 1 275 ? -7.09 -28.719 -18.219 1 82.62 275 SER A O 1
ATOM 2248 N N . ARG A 1 276 ? -8.836 -27.547 -19 1 74.62 276 ARG A N 1
ATOM 2249 C CA . ARG A 1 276 ? -9.727 -28.266 -18.109 1 74.62 276 ARG A CA 1
ATOM 2250 C C . ARG A 1 276 ? -9.859 -29.734 -18.531 1 74.62 276 ARG A C 1
ATOM 2252 O O . ARG A 1 276 ? -9.938 -30.031 -19.719 1 74.62 276 ARG A O 1
ATOM 2259 N N . ASN A 1 277 ? -9.836 -30.625 -17.484 1 72.44 277 ASN A N 1
ATOM 2260 C CA . ASN A 1 277 ? -10.148 -32.031 -17.625 1 72.44 277 ASN A CA 1
ATOM 2261 C C . ASN A 1 277 ? -9.312 -32.688 -18.734 1 72.44 277 ASN A C 1
ATOM 2263 O O . ASN A 1 277 ? -9.844 -33.438 -19.547 1 72.44 277 ASN A O 1
ATOM 2267 N N . ASP A 1 278 ? -8.094 -32.344 -18.688 1 80.25 278 ASP A N 1
ATOM 2268 C CA . ASP A 1 278 ? -7.188 -32.938 -19.656 1 80.25 278 ASP A CA 1
ATOM 2269 C C . ASP A 1 278 ? -6.582 -34.219 -19.094 1 80.25 278 ASP A C 1
ATOM 2271 O O . ASP A 1 278 ? -6.312 -34.344 -17.891 1 80.25 278 ASP A O 1
ATOM 2275 N N . SER A 1 279 ? -6.352 -35.188 -19.938 1 87.81 279 SER A N 1
ATOM 2276 C CA . SER A 1 279 ? -5.836 -36.5 -19.562 1 87.81 279 SER A CA 1
ATOM 2277 C C . SER A 1 279 ? -4.449 -36.406 -18.938 1 87.81 279 SER A C 1
ATOM 2279 O O . SER A 1 279 ? -4.047 -37.25 -18.156 1 87.81 279 SER A O 1
ATOM 2281 N N . VAL A 1 280 ? -3.77 -35.406 -19.312 1 91.38 280 VAL A N 1
ATOM 2282 C CA . VAL A 1 280 ? -2.436 -35.219 -18.766 1 91.38 280 VAL A CA 1
ATOM 2283 C C . VAL A 1 280 ? -2.527 -35.031 -17.25 1 91.38 280 VAL A C 1
ATOM 2285 O O . VAL A 1 280 ? -1.649 -35.469 -16.5 1 91.38 280 VAL A O 1
ATOM 2288 N N . MET A 1 281 ? -3.541 -34.375 -16.781 1 87.31 281 MET A N 1
ATOM 2289 C CA . MET A 1 281 ? -3.717 -34.156 -15.352 1 87.31 281 MET A CA 1
ATOM 2290 C C . MET A 1 281 ? -3.965 -35.5 -14.625 1 87.31 281 MET A C 1
ATOM 2292 O O . MET A 1 281 ? -3.49 -35.688 -13.5 1 87.31 281 MET A O 1
ATOM 2296 N N . ASP A 1 282 ? -4.656 -36.344 -15.266 1 86 282 ASP A N 1
ATOM 2297 C CA . ASP A 1 282 ? -4.891 -37.688 -14.703 1 86 282 ASP A CA 1
ATOM 2298 C C . ASP A 1 282 ? -3.584 -38.438 -14.555 1 86 282 ASP A C 1
ATOM 2300 O O . ASP A 1 282 ? -3.387 -39.156 -13.562 1 86 282 ASP A O 1
ATOM 2304 N N . ARG A 1 283 ? -2.855 -38.344 -15.547 1 91.19 283 ARG A N 1
ATOM 2305 C CA . ARG A 1 283 ? -1.57 -39.031 -15.5 1 91.19 283 ARG A CA 1
ATOM 2306 C C . ARG A 1 283 ? -0.684 -38.469 -14.398 1 91.19 283 ARG A C 1
ATOM 2308 O O . ARG A 1 283 ? 0.005 -39.219 -13.703 1 91.19 283 ARG A O 1
ATOM 2315 N N . ILE A 1 284 ? -0.646 -37.188 -14.242 1 91.62 284 ILE A N 1
ATOM 2316 C CA . ILE A 1 284 ? 0.115 -36.531 -13.18 1 91.62 284 ILE A CA 1
ATOM 2317 C C . ILE A 1 284 ? -0.385 -37.031 -11.82 1 91.62 284 ILE A C 1
ATOM 2319 O O . ILE A 1 284 ? 0.412 -37.375 -10.945 1 91.62 284 ILE A O 1
ATOM 2323 N N . ASP A 1 285 ? -1.683 -37.094 -11.664 1 87.75 285 ASP A N 1
ATOM 2324 C CA . ASP A 1 285 ? -2.283 -37.562 -10.414 1 87.75 285 ASP A CA 1
ATOM 2325 C C . ASP A 1 285 ? -1.82 -38.969 -10.07 1 87.75 285 ASP A C 1
ATOM 2327 O O . ASP A 1 285 ? -1.438 -39.219 -8.93 1 87.75 285 ASP A O 1
ATOM 2331 N N . LYS A 1 286 ? -1.813 -39.75 -11.039 1 88.06 286 LYS A N 1
ATOM 2332 C CA . LYS A 1 286 ? -1.508 -41.156 -10.82 1 88.06 286 LYS A CA 1
ATOM 2333 C C . LYS A 1 286 ? -0.008 -41.375 -10.641 1 88.06 286 LYS A C 1
ATOM 2335 O O . LYS A 1 286 ? 0.418 -42.062 -9.703 1 88.06 286 LYS A O 1
ATOM 2340 N N . GLU A 1 287 ? 0.753 -40.75 -11.484 1 92.44 287 GLU A N 1
ATOM 2341 C CA . GLU A 1 287 ? 2.164 -41.125 -11.562 1 92.44 287 GLU A CA 1
ATOM 2342 C C . GLU A 1 287 ? 3.01 -40.25 -10.633 1 92.44 287 GLU A C 1
ATOM 2344 O O . GLU A 1 287 ? 4.047 -40.719 -10.133 1 92.44 287 GLU A O 1
ATOM 2349 N N . LEU A 1 288 ? 2.582 -39.031 -10.445 1 92.75 288 LEU A N 1
ATOM 2350 C CA . LEU A 1 288 ? 3.445 -38.125 -9.711 1 92.75 288 LEU A CA 1
ATOM 2351 C C . LEU A 1 288 ? 2.871 -37.812 -8.328 1 92.75 288 LEU A C 1
ATOM 2353 O O . LEU A 1 288 ? 3.619 -37.688 -7.359 1 92.75 288 LEU A O 1
ATOM 2357 N N . LEU A 1 289 ? 1.545 -37.781 -8.164 1 90 289 LEU A N 1
ATOM 2358 C CA . LEU A 1 289 ? 0.93 -37.344 -6.926 1 90 289 LEU A CA 1
ATOM 2359 C C . LEU A 1 289 ? 0.334 -38.5 -6.152 1 90 289 LEU A C 1
ATOM 2361 O O . LEU A 1 289 ? -0.12 -38.344 -5.02 1 90 289 LEU A O 1
ATOM 2365 N N . MET A 1 290 ? 0.271 -39.688 -6.766 1 86.81 290 MET A N 1
ATOM 2366 C CA . MET A 1 290 ? -0.219 -40.906 -6.156 1 86.81 290 MET A CA 1
ATOM 2367 C C . MET A 1 290 ? -1.67 -40.75 -5.711 1 86.81 290 MET A C 1
ATOM 2369 O O . MET A 1 290 ? -2.043 -41.219 -4.625 1 86.81 290 MET A O 1
ATOM 2373 N N . ARG A 1 291 ? -2.336 -39.969 -6.523 1 82.44 291 ARG A N 1
ATOM 2374 C CA . ARG A 1 291 ? -3.768 -39.812 -6.285 1 82.44 291 ARG A CA 1
ATOM 2375 C C . ARG A 1 291 ? -4.574 -40.781 -7.141 1 82.44 291 ARG A C 1
ATOM 2377 O O . ARG A 1 291 ? -4.414 -40.844 -8.359 1 82.44 291 ARG A O 1
ATOM 2384 N N . THR A 1 292 ? -5.207 -41.688 -6.473 1 70.25 292 THR A N 1
ATOM 2385 C CA . THR A 1 292 ? -5.945 -42.688 -7.211 1 70.25 292 THR A CA 1
ATOM 2386 C C . THR A 1 292 ? -7.414 -42.312 -7.34 1 70.25 292 THR A C 1
ATOM 2388 O O . THR A 1 292 ? -8.125 -42.812 -8.211 1 70.25 292 THR A O 1
ATOM 2391 N N . ASN A 1 293 ? -7.875 -41.5 -6.391 1 60.34 293 ASN A N 1
ATOM 2392 C CA . ASN A 1 293 ? -9.281 -41.125 -6.496 1 60.34 293 ASN A CA 1
ATOM 2393 C C . ASN A 1 293 ? -9.422 -39.656 -6.941 1 60.34 293 ASN A C 1
ATOM 2395 O O . ASN A 1 293 ? -8.68 -38.781 -6.484 1 60.34 293 ASN A O 1
ATOM 2399 N N . GLN A 1 294 ? -10.242 -39.469 -7.934 1 57.75 294 GLN A N 1
ATOM 2400 C CA . GLN A 1 294 ? -10.453 -38.156 -8.555 1 57.75 294 GLN A CA 1
ATOM 2401 C C . GLN A 1 294 ? -10.836 -37.125 -7.512 1 57.75 294 GLN A C 1
ATOM 2403 O O . GLN A 1 294 ? -10.5 -35.938 -7.656 1 57.75 294 GLN A O 1
ATOM 2408 N N . GLU A 1 295 ? -11.516 -37.594 -6.531 1 59.34 295 GLU A N 1
ATOM 2409 C CA . GLU A 1 295 ? -12.023 -36.594 -5.566 1 59.34 295 GLU A CA 1
ATOM 2410 C C . GLU A 1 295 ? -11.133 -36.531 -4.328 1 59.34 295 GLU A C 1
ATOM 2412 O O . GLU A 1 295 ? -11.391 -35.75 -3.416 1 59.34 295 GLU A O 1
ATOM 2417 N N . GLY A 1 296 ? -10.07 -37.156 -4.496 1 69.19 296 GLY A N 1
ATOM 2418 C CA . GLY A 1 296 ? -9.344 -37.312 -3.246 1 69.19 296 GLY A CA 1
ATOM 2419 C C . GLY A 1 296 ? -8.188 -36.312 -3.123 1 69.19 296 GLY A C 1
ATOM 2420 O O . GLY A 1 296 ? -7.934 -35.531 -4.031 1 69.19 296 GLY A O 1
ATOM 2421 N N . PHE A 1 297 ? -7.617 -36.188 -1.919 1 78.94 297 PHE A N 1
ATOM 2422 C CA . PHE A 1 297 ? -6.449 -35.406 -1.56 1 78.94 297 PHE A CA 1
ATOM 2423 C C . PHE A 1 297 ? -5.16 -36.125 -1.887 1 78.94 297 PHE A C 1
ATOM 2425 O O . PHE A 1 297 ? -5.148 -37.375 -1.947 1 78.94 297 PHE A O 1
ATOM 2432 N N . THR A 1 298 ? -4.156 -35.344 -2.287 1 83.75 298 THR A N 1
ATOM 2433 C CA . THR A 1 298 ? -2.842 -35.969 -2.434 1 83.75 298 THR A CA 1
ATOM 2434 C C . THR A 1 298 ? -2.381 -36.562 -1.116 1 83.75 298 THR A C 1
ATOM 2436 O O . THR A 1 298 ? -2.268 -35.875 -0.105 1 83.75 298 THR A O 1
ATOM 2439 N N . PRO A 1 299 ? -2.158 -37.875 -1.157 1 86.25 299 PRO A N 1
ATOM 2440 C CA . PRO A 1 299 ? -1.765 -38.5 0.097 1 86.25 299 PRO A CA 1
ATOM 2441 C C . PRO A 1 299 ? -0.388 -38.062 0.584 1 86.25 299 PRO A C 1
ATOM 2443 O O . PRO A 1 299 ? 0.456 -37.656 -0.222 1 86.25 299 PRO A O 1
ATOM 2446 N N . GLY A 1 300 ? -0.236 -38.156 1.895 1 88.44 300 GLY A N 1
ATOM 2447 C CA . GLY A 1 300 ? 1.015 -37.844 2.559 1 88.44 300 GLY A CA 1
ATOM 2448 C C . GLY A 1 300 ? 1.043 -38.25 4.016 1 88.44 300 GLY A C 1
ATOM 2449 O O . GLY A 1 300 ? 0.183 -39 4.469 1 88.44 300 GLY A O 1
ATOM 2450 N N . GLY A 1 301 ? 2.084 -37.844 4.668 1 88.94 301 GLY A N 1
ATOM 2451 C CA . GLY A 1 301 ? 2.211 -38.156 6.082 1 88.94 301 GLY A CA 1
ATOM 2452 C C . GLY A 1 301 ? 1.074 -37.594 6.922 1 88.94 301 GLY A C 1
ATOM 2453 O O . GLY A 1 301 ? 0.736 -38.156 7.965 1 88.94 301 GLY A O 1
ATOM 2454 N N . TRP A 1 302 ? 0.416 -36.594 6.512 1 84.88 302 TRP A N 1
ATOM 2455 C CA . TRP A 1 302 ? -0.574 -35.844 7.266 1 84.88 302 TRP A CA 1
ATOM 2456 C C . TRP A 1 302 ? -1.868 -36.625 7.422 1 84.88 302 TRP A C 1
ATOM 2458 O O . TRP A 1 302 ? -2.674 -36.344 8.312 1 84.88 302 TRP A O 1
ATOM 2468 N N . CYS A 1 303 ? -2.09 -37.656 6.543 1 86.62 303 CYS A N 1
ATOM 2469 C CA . CYS A 1 303 ? -3.42 -38.281 6.531 1 86.62 303 CYS A CA 1
ATOM 2470 C C . CYS A 1 303 ? -3.336 -39.781 6.582 1 86.62 303 CYS A C 1
ATOM 2472 O O . CYS A 1 303 ? -2.264 -40.375 6.379 1 86.62 303 CYS A O 1
ATOM 2474 N N . GLY A 1 304 ? -4.465 -40.281 6.996 1 86.75 304 GLY A N 1
ATOM 2475 C CA . GLY A 1 304 ? -4.695 -41.719 7.039 1 86.75 304 GLY A CA 1
ATOM 2476 C C . GLY A 1 304 ? -6.16 -42.094 6.906 1 86.75 304 GLY A C 1
ATOM 2477 O O . GLY A 1 304 ? -6.926 -41.406 6.238 1 86.75 304 GLY A O 1
ATOM 2478 N N . GLY A 1 305 ? -6.461 -43.312 7.164 1 87.88 305 GLY A N 1
ATOM 2479 C CA . GLY A 1 305 ? -7.844 -43.781 7.156 1 87.88 305 GLY A CA 1
ATOM 2480 C C . GLY A 1 305 ? -8.195 -44.594 5.938 1 87.88 305 GLY A C 1
ATOM 2481 O O . GLY A 1 305 ? -7.328 -44.906 5.117 1 87.88 305 GLY A O 1
ATOM 2482 N N . LYS A 1 306 ? -9.531 -45.031 5.914 1 84.69 306 LYS A N 1
ATOM 2483 C CA . LYS A 1 306 ? -10.094 -45.781 4.801 1 84.69 306 LYS A CA 1
ATOM 2484 C C . LYS A 1 306 ? -11.438 -45.219 4.367 1 84.69 306 LYS A C 1
ATOM 2486 O O . LYS A 1 306 ? -12.414 -45.25 5.125 1 84.69 306 LYS A O 1
ATOM 2491 N N . PRO A 1 307 ? -11.461 -44.625 3.152 1 83.12 307 PRO A N 1
ATOM 2492 C CA . PRO A 1 307 ? -10.453 -44.562 2.096 1 83.12 307 PRO A CA 1
ATOM 2493 C C . PRO A 1 307 ? -9.258 -43.688 2.463 1 83.12 307 PRO A C 1
ATOM 2495 O O . PRO A 1 307 ? -9.289 -42.969 3.473 1 83.12 307 PRO A O 1
ATOM 2498 N N . GLU A 1 308 ? -8.336 -43.875 1.702 1 82.06 308 GLU A N 1
ATOM 2499 C CA . GLU A 1 308 ? -7.09 -43.156 1.976 1 82.06 308 GLU A CA 1
ATOM 2500 C C . GLU A 1 308 ? -7.34 -41.656 2.125 1 82.06 308 GLU A C 1
ATOM 2502 O O . GLU A 1 308 ? -8.07 -41.062 1.326 1 82.06 308 GLU A O 1
ATOM 2507 N N . CYS A 1 309 ? -6.824 -41.094 3.213 1 83.31 309 CYS A N 1
ATOM 2508 C CA . CYS A 1 309 ? -6.863 -39.688 3.545 1 83.31 309 CYS A CA 1
ATOM 2509 C C . CYS A 1 309 ? -8.289 -39.25 3.863 1 83.31 309 CYS A C 1
ATOM 2511 O O . CYS A 1 309 ? -8.695 -38.156 3.49 1 83.31 309 CYS A O 1
ATOM 2513 N N . SER A 1 310 ? -9 -40.094 4.492 1 82.88 310 SER A N 1
ATOM 2514 C CA . SER A 1 310 ? -10.312 -39.75 5.016 1 82.88 310 SER A CA 1
ATOM 2515 C C . SER A 1 310 ? -10.219 -39.188 6.434 1 82.88 310 SER A C 1
ATOM 2517 O O . SER A 1 310 ? -11.18 -38.625 6.949 1 82.88 310 SER A O 1
ATOM 2519 N N . VAL A 1 311 ? -9.039 -39.312 6.977 1 86.12 311 VAL A N 1
ATOM 2520 C CA . VAL A 1 311 ? -8.82 -38.812 8.336 1 86.12 311 VAL A CA 1
ATOM 2521 C C . VAL A 1 311 ? -7.508 -38.031 8.398 1 86.12 311 VAL A C 1
ATOM 2523 O O . VAL A 1 311 ? -6.504 -38.438 7.812 1 86.12 311 VAL A O 1
ATOM 2526 N N . VAL A 1 312 ? -7.598 -36.969 9.141 1 85.62 312 VAL A N 1
ATOM 2527 C CA . VAL A 1 312 ? -6.391 -36.188 9.391 1 85.62 312 VAL A CA 1
ATOM 2528 C C . VAL A 1 312 ? -5.598 -36.812 10.539 1 85.62 312 VAL A C 1
ATOM 2530 O O . VAL A 1 312 ? -6.133 -37.031 11.625 1 85.62 312 VAL A O 1
ATOM 2533 N N . GLU A 1 313 ? -4.395 -37.094 10.312 1 87.94 313 GLU A N 1
ATOM 2534 C CA . GLU A 1 313 ? -3.523 -37.625 11.344 1 87.94 313 GLU A CA 1
ATOM 2535 C C . GLU A 1 313 ? -2.541 -36.594 11.852 1 87.94 313 GLU A C 1
ATOM 2537 O O . GLU A 1 313 ? -2.945 -35.5 12.25 1 87.94 313 GLU A O 1
ATOM 2542 N N . ASP A 1 314 ? -1.243 -36.75 11.594 1 85.62 314 ASP A N 1
ATOM 2543 C CA . ASP A 1 314 ? -0.246 -35.781 12.039 1 85.62 314 ASP A CA 1
ATOM 2544 C C . ASP A 1 314 ? 0.215 -34.906 10.875 1 85.62 314 ASP A C 1
ATOM 2546 O O . ASP A 1 314 ? 0.98 -35.344 10.023 1 85.62 314 ASP A O 1
ATOM 2550 N N . VAL A 1 315 ? -0.152 -33.688 10.969 1 81.38 315 VAL A N 1
ATOM 2551 C CA . VAL A 1 315 ? 0.117 -32.75 9.883 1 81.38 315 VAL A CA 1
ATOM 2552 C C . VAL A 1 315 ? 1.607 -32.438 9.836 1 81.38 315 VAL A C 1
ATOM 2554 O O . VAL A 1 315 ? 2.098 -31.875 8.852 1 81.38 315 VAL A O 1
ATOM 2557 N N . ALA A 1 316 ? 2.344 -32.844 10.883 1 82.88 316 ALA A N 1
ATOM 2558 C CA . ALA A 1 316 ? 3.779 -32.562 10.93 1 82.88 316 ALA A CA 1
ATOM 2559 C C . ALA A 1 316 ? 4.57 -33.688 10.273 1 82.88 316 ALA A C 1
ATOM 2561 O O . ALA A 1 316 ? 5.754 -33.531 9.969 1 82.88 316 ALA A O 1
ATOM 2562 N N . ARG A 1 317 ? 3.906 -34.812 10.047 1 89.38 317 ARG A N 1
ATOM 2563 C CA . ARG A 1 317 ? 4.578 -35.938 9.461 1 89.38 317 ARG A CA 1
ATOM 2564 C C . ARG A 1 317 ? 4.703 -35.781 7.945 1 89.38 317 ARG A C 1
ATOM 2566 O O . ARG A 1 317 ? 3.748 -35.406 7.277 1 89.38 317 ARG A O 1
ATOM 2573 N N . ILE A 1 318 ? 5.879 -36.094 7.398 1 88.75 318 ILE A N 1
ATOM 2574 C CA . ILE A 1 318 ? 6.137 -35.969 5.969 1 88.75 318 ILE A CA 1
ATOM 2575 C C . ILE A 1 318 ? 6.676 -37.281 5.422 1 88.75 318 ILE A C 1
ATOM 2577 O O . ILE A 1 318 ? 7.488 -37.969 6.066 1 88.75 318 ILE A O 1
ATOM 2581 N N . ASN A 1 319 ? 6.207 -37.688 4.324 1 91.69 319 ASN A N 1
ATOM 2582 C CA . ASN A 1 319 ? 6.668 -38.875 3.588 1 91.69 319 ASN A CA 1
ATOM 2583 C C . ASN A 1 319 ? 7.055 -38.5 2.156 1 91.69 319 ASN A C 1
ATOM 2585 O O . ASN A 1 319 ? 6.277 -38.719 1.226 1 91.69 319 ASN A O 1
ATOM 2589 N N . PRO A 1 320 ? 8.273 -38.062 2.008 1 93.38 320 PRO A N 1
ATOM 2590 C CA . PRO A 1 320 ? 8.68 -37.625 0.673 1 93.38 320 PRO A CA 1
ATOM 2591 C C . PRO A 1 320 ? 8.852 -38.781 -0.307 1 93.38 320 PRO A C 1
ATOM 2593 O O . PRO A 1 320 ? 9.219 -39.875 0.096 1 93.38 320 PRO A O 1
ATOM 2596 N N . GLY A 1 321 ? 8.531 -38.5 -1.56 1 93.31 321 GLY A N 1
ATOM 2597 C CA . GLY A 1 321 ? 8.711 -39.469 -2.639 1 93.31 321 GLY A CA 1
ATOM 2598 C C . GLY A 1 321 ? 9.758 -39.031 -3.646 1 93.31 321 GLY A C 1
ATOM 2599 O O . GLY A 1 321 ? 10.703 -38.312 -3.305 1 93.31 321 GLY A O 1
ATOM 2600 N N . SER A 1 322 ? 9.656 -39.594 -4.84 1 93.81 322 SER A N 1
ATOM 2601 C CA . SER A 1 322 ? 10.633 -39.312 -5.895 1 93.81 322 SER A CA 1
ATOM 2602 C C . SER A 1 322 ? 10.578 -37.844 -6.324 1 93.81 322 SER A C 1
ATOM 2604 O O . SER A 1 322 ? 11.578 -37.312 -6.812 1 93.81 322 SER A O 1
ATOM 2606 N N . GLY A 1 323 ? 9.461 -37.219 -6.148 1 95.5 323 GLY A N 1
ATOM 2607 C CA . GLY A 1 323 ? 9.352 -35.812 -6.469 1 95.5 323 GLY A CA 1
ATOM 2608 C C . GLY A 1 323 ? 10.281 -34.938 -5.641 1 95.5 323 GLY A C 1
ATOM 2609 O O . GLY A 1 323 ? 10.734 -33.906 -6.105 1 95.5 323 GLY A O 1
ATOM 2610 N N . ALA A 1 324 ? 10.555 -35.375 -4.441 1 95.56 324 ALA A N 1
ATOM 2611 C CA . ALA A 1 324 ? 11.453 -34.625 -3.568 1 95.56 324 ALA A CA 1
ATOM 2612 C C . ALA A 1 324 ? 12.867 -34.594 -4.137 1 95.56 324 ALA A C 1
ATOM 2614 O O . ALA A 1 324 ? 13.531 -33.562 -4.082 1 95.56 324 ALA A O 1
ATOM 2615 N N . GLU A 1 325 ? 13.273 -35.688 -4.68 1 96.44 325 GLU A N 1
ATOM 2616 C CA . GLU A 1 325 ? 14.617 -35.75 -5.258 1 96.44 325 GLU A CA 1
ATOM 2617 C C . GLU A 1 325 ? 14.727 -34.844 -6.484 1 96.44 325 GLU A C 1
ATOM 2619 O O . GLU A 1 325 ? 15.727 -34.156 -6.652 1 96.44 325 GLU A O 1
ATOM 2624 N N . ARG A 1 326 ? 13.758 -34.906 -7.293 1 97.12 326 ARG A N 1
ATOM 2625 C CA . ARG A 1 326 ? 13.758 -34.062 -8.5 1 97.12 326 ARG A CA 1
ATOM 2626 C C . ARG A 1 326 ? 13.766 -32.594 -8.141 1 97.12 326 ARG A C 1
ATOM 2628 O O . ARG A 1 326 ? 14.578 -31.828 -8.664 1 97.12 326 ARG A O 1
ATOM 2635 N N . LEU A 1 327 ? 12.859 -32.25 -7.25 1 96.94 327 LEU A N 1
ATOM 2636 C CA . LEU A 1 327 ? 12.75 -30.844 -6.859 1 96.94 327 LEU A CA 1
ATOM 2637 C C . LEU A 1 327 ? 14.008 -30.375 -6.141 1 96.94 327 LEU A C 1
ATOM 2639 O O . LEU A 1 327 ? 14.484 -29.266 -6.383 1 96.94 327 LEU A O 1
ATOM 2643 N N . LYS A 1 328 ? 14.523 -31.188 -5.297 1 97 328 LYS A N 1
ATOM 2644 C CA . LYS A 1 328 ? 15.75 -30.844 -4.582 1 97 328 LYS A CA 1
ATOM 2645 C C . LYS A 1 328 ? 16.906 -30.609 -5.555 1 97 328 LYS A C 1
ATOM 2647 O O . LYS A 1 328 ? 17.734 -29.734 -5.336 1 97 328 LYS A O 1
ATOM 2652 N N . GLY A 1 329 ? 17 -31.469 -6.547 1 97.25 329 GLY A N 1
ATOM 2653 C CA . GLY A 1 329 ? 18.016 -31.25 -7.566 1 97.25 329 GLY A CA 1
ATOM 2654 C C . GLY A 1 329 ? 17.953 -29.875 -8.203 1 97.25 329 GLY A C 1
ATOM 2655 O O . GLY A 1 329 ? 18.969 -29.203 -8.344 1 97.25 329 GLY A O 1
ATOM 2656 N N . LEU A 1 330 ? 16.797 -29.453 -8.586 1 97.5 330 LEU A N 1
ATOM 2657 C CA . LEU A 1 330 ? 16.594 -28.125 -9.164 1 97.5 330 LEU A CA 1
ATOM 2658 C C . LEU A 1 330 ? 16.953 -27.031 -8.164 1 97.5 330 LEU A C 1
ATOM 2660 O O . LEU A 1 330 ? 17.719 -26.109 -8.492 1 97.5 330 LEU A O 1
ATOM 2664 N N . VAL A 1 331 ? 16.469 -27.141 -6.941 1 96.75 331 VAL A N 1
ATOM 2665 C CA . VAL A 1 331 ? 16.625 -26.109 -5.922 1 96.75 331 VAL A CA 1
ATOM 2666 C C . VAL A 1 331 ? 18.109 -25.984 -5.559 1 96.75 331 VAL A C 1
ATOM 2668 O O . VAL A 1 331 ? 18.625 -24.859 -5.445 1 96.75 331 VAL A O 1
ATOM 2671 N N . ASP A 1 332 ? 18.766 -27.094 -5.422 1 96 332 ASP A N 1
ATOM 2672 C CA . ASP A 1 332 ? 20.188 -27.062 -5.105 1 96 332 ASP A CA 1
ATOM 2673 C C . ASP A 1 332 ? 20.984 -26.344 -6.203 1 96 332 ASP A C 1
ATOM 2675 O O . ASP A 1 332 ? 21.906 -25.578 -5.914 1 96 332 ASP A O 1
ATOM 2679 N N . ARG A 1 333 ? 20.656 -26.609 -7.383 1 95.69 333 ARG A N 1
ATOM 2680 C CA . ARG A 1 333 ? 21.312 -25.953 -8.5 1 95.69 333 ARG A CA 1
ATOM 2681 C C . ARG A 1 333 ? 21.078 -24.438 -8.461 1 95.69 333 ARG A C 1
ATOM 2683 O O . ARG A 1 333 ? 22.016 -23.656 -8.648 1 95.69 333 ARG A O 1
ATOM 2690 N N . LEU A 1 334 ? 19.859 -24.031 -8.234 1 95 334 LEU A N 1
ATOM 2691 C CA . LEU A 1 334 ? 19.5 -22.625 -8.188 1 95 334 LEU A CA 1
ATOM 2692 C C . LEU A 1 334 ? 20.25 -21.922 -7.059 1 95 334 LEU A C 1
ATOM 2694 O O . LEU A 1 334 ? 20.734 -20.797 -7.23 1 95 334 LEU A O 1
ATOM 2698 N N . VAL A 1 335 ? 20.297 -22.578 -5.918 1 94.56 335 VAL A N 1
ATOM 2699 C CA . VAL A 1 335 ? 20.984 -22.016 -4.762 1 94.56 335 VAL A CA 1
ATOM 2700 C C . VAL A 1 335 ? 22.469 -21.844 -5.078 1 94.56 335 VAL A C 1
ATOM 2702 O O . VAL A 1 335 ? 23.062 -20.812 -4.758 1 94.56 335 VAL A O 1
ATOM 2705 N N . SER A 1 336 ? 23.031 -22.828 -5.711 1 92.19 336 SER A N 1
ATOM 2706 C CA . SER A 1 336 ? 24.438 -22.75 -6.09 1 92.19 336 SER A CA 1
ATOM 2707 C C . SER A 1 336 ? 24.688 -21.625 -7.082 1 92.19 336 SER A C 1
ATOM 2709 O O . SER A 1 336 ? 25.688 -20.922 -6.977 1 92.19 336 SER A O 1
ATOM 2711 N N . GLU A 1 337 ? 23.812 -21.469 -8.016 1 88.69 337 GLU A N 1
ATOM 2712 C CA . GLU A 1 337 ? 23.938 -20.406 -9.016 1 88.69 337 GLU A CA 1
ATOM 2713 C C . GLU A 1 337 ? 23.859 -19.031 -8.367 1 88.69 337 GLU A C 1
ATOM 2715 O O . GLU A 1 337 ? 24.562 -18.109 -8.773 1 88.69 337 GLU A O 1
ATOM 2720 N N . ALA A 1 338 ? 22.984 -18.828 -7.41 1 87.06 338 ALA A N 1
ATOM 2721 C CA . ALA A 1 338 ? 22.828 -17.547 -6.723 1 87.06 338 ALA A CA 1
ATOM 2722 C C . ALA A 1 338 ? 24.094 -17.188 -5.949 1 87.06 338 ALA A C 1
ATOM 2724 O O . ALA A 1 338 ? 24.484 -16.016 -5.898 1 87.06 338 ALA A O 1
ATOM 2725 N N . LYS A 1 339 ? 24.719 -18.078 -5.316 1 83.31 339 LYS A N 1
ATOM 2726 C CA . LYS A 1 339 ? 25.953 -17.844 -4.551 1 83.31 339 LYS A CA 1
ATOM 2727 C C . LYS A 1 339 ? 27.078 -17.359 -5.453 1 83.31 339 LYS A C 1
ATOM 2729 O O . LYS A 1 339 ? 27.984 -16.656 -5.004 1 83.31 339 LYS A O 1
ATOM 2734 N N . SER A 1 340 ? 26.984 -17.672 -6.645 1 79.69 340 SER A N 1
ATOM 2735 C CA . SER A 1 340 ? 28.031 -17.281 -7.578 1 79.69 340 SER A CA 1
ATOM 2736 C C . SER A 1 340 ? 27.781 -15.898 -8.164 1 79.69 340 SER A C 1
ATOM 2738 O O . SER A 1 340 ? 28.5 -15.445 -9.055 1 79.69 340 SER A O 1
ATOM 2740 N N . GLY A 1 341 ? 26.797 -15.047 -7.621 1 67.5 341 GLY A N 1
ATOM 2741 C CA . GLY A 1 341 ? 26.578 -13.648 -7.945 1 67.5 341 GLY A CA 1
ATOM 2742 C C . GLY A 1 341 ? 25.562 -13.445 -9.062 1 67.5 341 GLY A C 1
ATOM 2743 O O . GLY A 1 341 ? 25.516 -12.383 -9.68 1 67.5 341 GLY A O 1
ATOM 2744 N N . LYS A 1 342 ? 24.797 -14.273 -9.445 1 62.09 342 LYS A N 1
ATOM 2745 C CA . LYS A 1 342 ? 23.922 -14.172 -10.602 1 62.09 342 LYS A CA 1
ATOM 2746 C C . LYS A 1 342 ? 22.547 -13.625 -10.219 1 62.09 342 LYS A C 1
ATOM 2748 O O . LYS A 1 342 ? 21.672 -13.469 -11.07 1 62.09 342 LYS A O 1
ATOM 2753 N N . SER A 1 343 ? 22.453 -13.25 -8.93 1 72.38 343 SER A N 1
ATOM 2754 C CA . SER A 1 343 ? 21.141 -12.719 -8.555 1 72.38 343 SER A CA 1
ATOM 2755 C C . SER A 1 343 ? 21 -11.258 -8.969 1 72.38 343 SER A C 1
ATOM 2757 O O . SER A 1 343 ? 21.844 -10.43 -8.648 1 72.38 343 SER A O 1
ATOM 2759 N N . CYS A 1 344 ? 19.984 -10.867 -9.68 1 79.06 344 CYS A N 1
ATOM 2760 C CA . CYS A 1 344 ? 19.547 -9.539 -10.125 1 79.06 344 CYS A CA 1
ATOM 2761 C C . CYS A 1 344 ? 20.609 -8.898 -11.008 1 79.06 344 CYS A C 1
ATOM 2763 O O . CYS A 1 344 ? 20.609 -7.676 -11.188 1 79.06 344 CYS A O 1
ATOM 2765 N N . GLY A 1 345 ? 21.672 -9.688 -11.273 1 62.78 345 GLY A N 1
ATOM 2766 C CA . GLY A 1 345 ? 22.688 -9.172 -12.18 1 62.78 345 GLY A CA 1
ATOM 2767 C C . GLY A 1 345 ? 22.266 -9.227 -13.641 1 62.78 345 GLY A C 1
ATOM 2768 O O . GLY A 1 345 ? 21.125 -9.578 -13.953 1 62.78 345 GLY A O 1
ATOM 2769 N N . ASN A 1 346 ? 23.016 -8.688 -14.617 1 52.47 346 ASN A N 1
ATOM 2770 C CA . ASN A 1 346 ? 22.812 -8.656 -16.062 1 52.47 346 ASN A CA 1
ATOM 2771 C C . ASN A 1 346 ? 22.625 -10.062 -16.625 1 52.47 346 ASN A C 1
ATOM 2773 O O . ASN A 1 346 ? 23.594 -10.719 -17.016 1 52.47 346 ASN A O 1
ATOM 2777 N N . VAL A 1 347 ? 21.875 -10.82 -15.93 1 44.5 347 VAL A N 1
ATOM 2778 C CA . VAL A 1 347 ? 21.828 -12.164 -16.5 1 44.5 347 VAL A CA 1
ATOM 2779 C C . VAL A 1 347 ? 20.984 -12.156 -17.766 1 44.5 347 VAL A C 1
ATOM 2781 O O . VAL A 1 347 ? 19.938 -11.516 -17.828 1 44.5 347 VAL A O 1
ATOM 2784 N N . ASN A 1 348 ? 21.562 -12.398 -18.906 1 35.78 348 ASN A N 1
ATOM 2785 C CA . ASN A 1 348 ? 20.891 -12.742 -20.156 1 35.78 348 ASN A CA 1
ATOM 2786 C C . ASN A 1 348 ? 19.828 -13.812 -19.938 1 35.78 348 ASN A C 1
ATOM 2788 O O . ASN A 1 348 ? 20.125 -14.898 -19.438 1 35.78 348 ASN A O 1
ATOM 2792 N N . LEU A 1 349 ? 18.75 -13.5 -19.562 1 38.38 349 LEU A N 1
ATOM 2793 C CA . LEU A 1 349 ? 17.719 -14.508 -19.406 1 38.38 349 LEU A CA 1
ATOM 2794 C C . LEU A 1 349 ? 17.703 -15.469 -20.594 1 38.38 349 LEU A C 1
ATOM 2796 O O . LEU A 1 349 ? 17.516 -15.047 -21.734 1 38.38 349 LEU A O 1
ATOM 2800 N N . LEU A 1 350 ? 18.359 -16.422 -20.562 1 32.97 350 LEU A N 1
ATOM 2801 C CA . LEU A 1 350 ? 18.406 -17.5 -21.531 1 32.97 350 LEU A CA 1
ATOM 2802 C C . LEU A 1 350 ? 17 -18 -21.875 1 32.97 350 LEU A C 1
ATOM 2804 O O . LEU A 1 350 ? 16.781 -18.641 -22.906 1 32.97 350 LEU A O 1
ATOM 2808 N N . GLN A 1 351 ? 16.188 -18.047 -20.844 1 33.41 351 GLN A N 1
ATOM 2809 C CA . GLN A 1 351 ? 15.117 -19 -21.156 1 33.41 351 GLN A CA 1
ATOM 2810 C C . GLN A 1 351 ? 14.188 -18.438 -22.219 1 33.41 351 GLN A C 1
ATOM 2812 O O . GLN A 1 351 ? 13.227 -19.109 -22.625 1 33.41 351 GLN A O 1
ATOM 2817 N N . TRP A 1 352 ? 13.867 -17.094 -22.188 1 30.27 352 TRP A N 1
ATOM 2818 C CA . TRP A 1 352 ? 12.945 -16.812 -23.266 1 30.27 352 TRP A CA 1
ATOM 2819 C C . TRP A 1 352 ? 13.586 -17.094 -24.625 1 30.27 352 TRP A C 1
ATOM 2821 O O . TRP A 1 352 ? 14.672 -16.594 -24.922 1 30.27 352 TRP A O 1
ATOM 2831 N N . ASP A 1 353 ? 13.469 -18.141 -25.172 1 27.41 353 ASP A N 1
ATOM 2832 C CA . ASP A 1 353 ? 13.766 -18.406 -26.578 1 27.41 353 ASP A CA 1
ATOM 2833 C C . ASP A 1 353 ? 13.477 -17.172 -27.453 1 27.41 353 ASP A C 1
ATOM 2835 O O . ASP A 1 353 ? 12.648 -16.328 -27.094 1 27.41 353 ASP A O 1
ATOM 2839 N N . LYS A 1 354 ? 14.266 -16.766 -28.672 1 28.62 354 LYS A N 1
ATOM 2840 C CA . LYS A 1 354 ? 14.156 -15.938 -29.859 1 28.62 354 LYS A CA 1
ATOM 2841 C C . LYS A 1 354 ? 12.703 -15.758 -30.281 1 28.62 354 LYS A C 1
ATOM 2843 O O . LYS A 1 354 ? 12.414 -15.094 -31.281 1 28.62 354 LYS A O 1
ATOM 2848 N N . GLY A 1 355 ? 11.711 -16.562 -29.984 1 23.97 355 GLY A N 1
ATOM 2849 C CA . GLY A 1 355 ? 10.516 -16.562 -30.812 1 23.97 355 GLY A CA 1
ATOM 2850 C C . GLY A 1 355 ? 9.539 -15.461 -30.453 1 23.97 355 GLY A C 1
ATOM 2851 O O . GLY A 1 355 ? 8.398 -15.453 -30.922 1 23.97 355 GLY A O 1
ATOM 2852 N N . TYR A 1 356 ? 9.602 -14.836 -29.25 1 24.12 356 TYR A N 1
ATOM 2853 C CA . TYR A 1 356 ? 8.344 -14.109 -29.125 1 24.12 356 TYR A CA 1
ATOM 2854 C C . TYR A 1 356 ? 8.312 -12.898 -30.047 1 24.12 356 TYR A C 1
ATOM 2856 O O . TYR A 1 356 ? 8.805 -11.828 -29.688 1 24.12 356 TYR A O 1
ATOM 2864 N N . LEU A 1 357 ? 8.891 -12.844 -31.281 1 20.34 357 LEU A N 1
ATOM 2865 C CA . LEU A 1 357 ? 8.352 -11.852 -32.188 1 20.34 357 LEU A CA 1
ATOM 2866 C C . LEU A 1 357 ? 6.836 -11.953 -32.281 1 20.34 357 LEU A C 1
ATOM 2868 O O . LEU A 1 357 ? 6.289 -13.055 -32.406 1 20.34 357 LEU A O 1
ATOM 2872 N N . MET B 1 1 ? -0.348 6.059 31.281 1 25.66 1 MET B N 1
ATOM 2873 C CA . MET B 1 1 ? -0.886 6.992 30.281 1 25.66 1 MET B CA 1
ATOM 2874 C C . MET B 1 1 ? -0.263 6.754 28.922 1 25.66 1 MET B C 1
ATOM 2876 O O . MET B 1 1 ? 0.958 6.812 28.766 1 25.66 1 MET B O 1
ATOM 2880 N N . LYS B 1 2 ? -0.824 5.938 28.125 1 34.62 2 LYS B N 1
ATOM 2881 C CA . LYS B 1 2 ? -0.492 5.656 26.734 1 34.62 2 LYS B CA 1
ATOM 2882 C C . LYS B 1 2 ? -0.25 6.945 25.953 1 34.62 2 LYS B C 1
ATOM 2884 O O . LYS B 1 2 ? -1.116 7.82 25.906 1 34.62 2 LYS B O 1
ATOM 2889 N N . LYS B 1 3 ? 0.883 7.5 26.078 1 39.03 3 LYS B N 1
ATOM 2890 C CA . LYS B 1 3 ? 1.356 8.742 25.484 1 39.03 3 LYS B CA 1
ATOM 2891 C C . LYS B 1 3 ? 1.044 8.789 24 1 39.03 3 LYS B C 1
ATOM 2893 O O . LYS B 1 3 ? 1.486 7.93 23.234 1 39.03 3 LYS B O 1
ATOM 2898 N N . SER B 1 4 ? -0.023 9.438 23.641 1 42.5 4 SER B N 1
ATOM 2899 C CA . SER B 1 4 ? -0.683 9.75 22.375 1 42.5 4 SER B CA 1
ATOM 2900 C C . SER B 1 4 ? 0.302 10.344 21.375 1 42.5 4 SER B C 1
ATOM 2902 O O . SER B 1 4 ? -0.052 10.578 20.219 1 42.5 4 SER B O 1
ATOM 2904 N N . VAL B 1 5 ? 1.568 10.289 21.5 1 43.09 5 VAL B N 1
ATOM 2905 C CA . VAL B 1 5 ? 2.162 11.422 20.797 1 43.09 5 VAL B CA 1
ATOM 2906 C C . VAL B 1 5 ? 2.051 11.203 19.281 1 43.09 5 VAL B C 1
ATOM 2908 O O . VAL B 1 5 ? 1.935 10.07 18.828 1 43.09 5 VAL B O 1
ATOM 2911 N N . LEU B 1 6 ? 1.868 12.359 18.5 1 48.78 6 LEU B N 1
ATOM 2912 C CA . LEU B 1 6 ? 1.561 13.055 17.266 1 48.78 6 LEU B CA 1
ATOM 2913 C C . LEU B 1 6 ? 2.666 12.844 16.234 1 48.78 6 LEU B C 1
ATOM 2915 O O . LEU B 1 6 ? 3.85 12.992 16.547 1 48.78 6 LEU B O 1
ATOM 2919 N N . SER B 1 7 ? 2.68 11.922 15.508 1 53.09 7 SER B N 1
ATOM 2920 C CA . SER B 1 7 ? 3.713 11.898 14.477 1 53.09 7 SER B CA 1
ATOM 2921 C C . SER B 1 7 ? 3.352 12.812 13.312 1 53.09 7 SER B C 1
ATOM 2923 O O . SER B 1 7 ? 2.227 12.773 12.805 1 53.09 7 SER B O 1
ATOM 2925 N N . LEU B 1 8 ? 4.004 14.133 13.375 1 53.53 8 LEU B N 1
ATOM 2926 C CA . LEU B 1 8 ? 3.846 15.094 12.289 1 53.53 8 LEU B CA 1
ATOM 2927 C C . LEU B 1 8 ? 4.688 14.695 11.086 1 53.53 8 LEU B C 1
ATOM 2929 O O . LEU B 1 8 ? 5.855 14.328 11.234 1 53.53 8 LEU B O 1
ATOM 2933 N N . SER B 1 9 ? 4.059 14.195 10.039 1 53.62 9 SER B N 1
ATOM 2934 C CA . SER B 1 9 ? 4.809 14.109 8.789 1 53.62 9 SER B CA 1
ATOM 2935 C C . SER B 1 9 ? 5.004 15.484 8.164 1 53.62 9 SER B C 1
ATOM 2937 O O . SER B 1 9 ? 4.027 16.172 7.867 1 53.62 9 SER B O 1
ATOM 2939 N N . ASP B 1 10 ? 6.113 16.188 8.539 1 54.94 10 ASP B N 1
ATOM 2940 C CA . ASP B 1 10 ? 6.391 17.516 7.965 1 54.94 10 ASP B CA 1
ATOM 2941 C C . ASP B 1 10 ? 7.168 17.391 6.656 1 54.94 10 ASP B C 1
ATOM 2943 O O . ASP B 1 10 ? 8.086 16.562 6.547 1 54.94 10 ASP B O 1
ATOM 2947 N N . VAL B 1 11 ? 6.43 17.703 5.547 1 52.88 11 VAL B N 1
ATOM 2948 C CA . VAL B 1 11 ? 7.168 17.906 4.305 1 52.88 11 VAL B CA 1
ATOM 2949 C C . VAL B 1 11 ? 7.785 19.297 4.293 1 52.88 11 VAL B C 1
ATOM 2951 O O . VAL B 1 11 ? 7.07 20.297 4.352 1 52.88 11 VAL B O 1
ATOM 2954 N N . ILE B 1 12 ? 9.094 19.344 4.586 1 51.19 12 ILE B N 1
ATOM 2955 C CA . ILE B 1 12 ? 9.828 20.609 4.613 1 51.19 12 ILE B CA 1
ATOM 2956 C C . ILE B 1 12 ? 10.555 20.812 3.287 1 51.19 12 ILE B C 1
ATOM 2958 O O . ILE B 1 12 ? 11.312 19.938 2.846 1 51.19 12 ILE B O 1
ATOM 2962 N N . GLU B 1 13 ? 10.188 21.766 2.549 1 47.97 13 GLU B N 1
ATOM 2963 C CA . GLU B 1 13 ? 10.867 22.062 1.294 1 47.97 13 GLU B CA 1
ATOM 2964 C C . GLU B 1 13 ? 12.25 22.656 1.546 1 47.97 13 GLU B C 1
ATOM 2966 O O . GLU B 1 13 ? 13.203 22.344 0.821 1 47.97 13 GLU B O 1
ATOM 2971 N N . SER B 1 14 ? 12.547 23.656 2.434 1 45.5 14 SER B N 1
ATOM 2972 C CA . SER B 1 14 ? 13.844 24.266 2.705 1 45.5 14 SER B CA 1
ATOM 2973 C C . SER B 1 14 ? 14.016 24.547 4.191 1 45.5 14 SER B C 1
ATOM 2975 O O . SER B 1 14 ? 13.062 24.922 4.879 1 45.5 14 SER B O 1
ATOM 2977 N N . ILE B 1 15 ? 15.359 24.109 4.707 1 46.22 15 ILE B N 1
ATOM 2978 C CA . ILE B 1 15 ? 15.711 24.312 6.105 1 46.22 15 ILE B CA 1
ATOM 2979 C C . ILE B 1 15 ? 15.75 25.812 6.402 1 46.22 15 ILE B C 1
ATOM 2981 O O . ILE B 1 15 ? 15.477 26.234 7.527 1 46.22 15 ILE B O 1
ATOM 2985 N N . LYS B 1 16 ? 16.594 26.547 5.445 1 46.53 16 LYS B N 1
ATOM 2986 C CA . LYS B 1 16 ? 16.797 27.953 5.777 1 46.53 16 LYS B CA 1
ATOM 2987 C C . LYS B 1 16 ? 15.555 28.547 6.461 1 46.53 16 LYS B C 1
ATOM 2989 O O . LYS B 1 16 ? 15.68 29.391 7.352 1 46.53 16 LYS B O 1
ATOM 2994 N N . ASN B 1 17 ? 14.602 28.188 5.934 1 43.72 17 ASN B N 1
ATOM 2995 C CA . ASN B 1 17 ? 13.336 28.75 6.371 1 43.72 17 ASN B CA 1
ATOM 2996 C C . ASN B 1 17 ? 12.797 28.047 7.609 1 43.72 17 ASN B C 1
ATOM 2998 O O . ASN B 1 17 ? 11.883 28.531 8.273 1 43.72 17 ASN B O 1
ATOM 3002 N N . THR B 1 18 ? 13.406 26.812 7.969 1 44.34 18 THR B N 1
ATOM 3003 C CA . THR B 1 18 ? 12.547 25.875 8.688 1 44.34 18 THR B CA 1
ATOM 3004 C C . THR B 1 18 ? 13.016 25.719 10.133 1 44.34 18 THR B C 1
ATOM 3006 O O . THR B 1 18 ? 12.195 25.531 11.039 1 44.34 18 THR B O 1
ATOM 3009 N N . PHE B 1 19 ? 14.312 25.703 10.328 1 44.75 19 PHE B N 1
ATOM 3010 C CA . PHE B 1 19 ? 14.625 25.281 11.695 1 44.75 19 PHE B CA 1
ATOM 3011 C C . PHE B 1 19 ? 14.094 26.281 12.703 1 44.75 19 PHE B C 1
ATOM 3013 O O . PHE B 1 19 ? 13.617 25.906 13.773 1 44.75 19 PHE B O 1
ATOM 3020 N N . SER B 1 20 ? 14.492 27.469 12.469 1 42.78 20 SER B N 1
ATOM 3021 C CA . SER B 1 20 ? 13.828 28.391 13.391 1 42.78 20 SER B CA 1
ATOM 3022 C C . SER B 1 20 ? 12.32 28.188 13.391 1 42.78 20 SER B C 1
ATOM 3024 O O . SER B 1 20 ? 11.648 28.516 14.367 1 42.78 20 SER B O 1
ATOM 3026 N N . SER B 1 21 ? 11.992 27.766 12.32 1 43.66 21 SER B N 1
ATOM 3027 C CA . SER B 1 21 ? 10.57 27.531 12.102 1 43.66 21 SER B CA 1
ATOM 3028 C C . SER B 1 21 ? 10.172 26.109 12.477 1 43.66 21 SER B C 1
ATOM 3030 O O . SER B 1 21 ? 9.016 25.719 12.312 1 43.66 21 SER B O 1
ATOM 3032 N N . LEU B 1 22 ? 11.195 25.203 12.383 1 48.94 22 LEU B N 1
ATOM 3033 C CA . LEU B 1 22 ? 10.781 23.906 12.922 1 48.94 22 LEU B CA 1
ATOM 3034 C C . LEU B 1 22 ? 10.07 24.078 14.258 1 48.94 22 LEU B C 1
ATOM 3036 O O . LEU B 1 22 ? 10.203 23.234 15.148 1 48.94 22 LEU B O 1
ATOM 3040 N N . SER B 1 23 ? 9.727 25.312 14.422 1 46.06 23 SER B N 1
ATOM 3041 C CA . SER B 1 23 ? 8.875 25.688 15.547 1 46.06 23 SER B CA 1
ATOM 3042 C C . SER B 1 23 ? 7.824 24.625 15.836 1 46.06 23 SER B C 1
ATOM 3044 O O . SER B 1 23 ? 7.41 24.453 16.984 1 46.06 23 SER B O 1
ATOM 3046 N N . CYS B 1 24 ? 7.504 23.938 14.75 1 48.69 24 CYS B N 1
ATOM 3047 C CA . CYS B 1 24 ? 6.523 22.906 15.039 1 48.69 24 CYS B CA 1
ATOM 3048 C C . CYS B 1 24 ? 7.168 21.75 15.805 1 48.69 24 CYS B C 1
ATOM 3050 O O . CYS B 1 24 ? 6.488 21.031 16.547 1 48.69 24 CYS B O 1
ATOM 3052 N N . LEU B 1 25 ? 8.531 21.641 15.609 1 53.5 25 LEU B N 1
ATOM 3053 C CA . LEU B 1 25 ? 9.227 20.641 16.422 1 53.5 25 LEU B CA 1
ATOM 3054 C C . LEU B 1 25 ? 9.312 21.109 17.875 1 53.5 25 LEU B C 1
ATOM 3056 O O . LEU B 1 25 ? 9.836 20.391 18.734 1 53.5 25 LEU B O 1
ATOM 3060 N N . CYS B 1 26 ? 8.633 22.266 18.062 1 54.97 26 CYS B N 1
ATOM 3061 C CA . CYS B 1 26 ? 8.766 22.844 19.406 1 54.97 26 CYS B CA 1
ATOM 3062 C C . CYS B 1 26 ? 7.84 22.156 20.391 1 54.97 26 CYS B C 1
ATOM 3064 O O . CYS B 1 26 ? 7.852 22.469 21.578 1 54.97 26 CYS B O 1
ATOM 3066 N N . PHE B 1 27 ? 7.145 21.156 19.719 1 64.38 27 PHE B N 1
ATOM 3067 C CA . PHE B 1 27 ? 6.238 20.484 20.656 1 64.38 27 PHE B CA 1
ATOM 3068 C C . PHE B 1 27 ? 6.848 19.188 21.172 1 64.38 27 PHE B C 1
ATOM 3070 O O . PHE B 1 27 ? 7.012 18.234 20.406 1 64.38 27 PHE B O 1
ATOM 3077 N N . LEU B 1 28 ? 7.516 19.344 22.266 1 65.69 28 LEU B N 1
ATOM 3078 C CA . LEU B 1 28 ? 7.914 18.141 23 1 65.69 28 LEU B CA 1
ATOM 3079 C C . LEU B 1 28 ? 6.844 17.734 24.016 1 65.69 28 LEU B C 1
ATOM 3081 O O . LEU B 1 28 ? 6.055 18.578 24.453 1 65.69 28 LEU B O 1
ATOM 3085 N N . PRO B 1 29 ? 6.594 16.375 24.047 1 73.5 29 PRO B N 1
ATOM 3086 C CA . PRO B 1 29 ? 7.398 15.195 23.719 1 73.5 29 PRO B CA 1
ATOM 3087 C C . PRO B 1 29 ? 6.793 14.367 22.594 1 73.5 29 PRO B C 1
ATOM 3089 O O . PRO B 1 29 ? 6.848 13.133 22.625 1 73.5 29 PRO B O 1
ATOM 3092 N N . PHE B 1 30 ? 6.238 15.031 21.641 1 78.06 30 PHE B N 1
ATOM 3093 C CA . PHE B 1 30 ? 5.645 14.289 20.531 1 78.06 30 PHE B CA 1
ATOM 3094 C C . PHE B 1 30 ? 6.719 13.617 19.688 1 78.06 30 PHE B C 1
ATOM 3096 O O . PHE B 1 30 ? 7.879 14.039 19.703 1 78.06 30 PHE B O 1
ATOM 3103 N N . THR B 1 31 ? 6.301 12.461 19.094 1 82.25 31 THR B N 1
ATOM 3104 C CA . THR B 1 31 ? 7.188 11.812 18.125 1 82.25 31 THR B CA 1
ATOM 3105 C C . THR B 1 31 ? 7.02 12.422 16.734 1 82.25 31 THR B C 1
ATOM 3107 O O . THR B 1 31 ? 5.895 12.578 16.266 1 82.25 31 THR B O 1
ATOM 3110 N N . TYR B 1 32 ? 8.133 12.797 16.172 1 82.75 32 TYR B N 1
ATOM 3111 C CA . TYR B 1 32 ? 8.086 13.484 14.883 1 82.75 32 TYR B CA 1
ATOM 3112 C C . TYR B 1 32 ? 8.758 12.656 13.797 1 82.75 32 TYR B C 1
ATOM 3114 O O . TYR B 1 32 ? 9.812 12.07 14.016 1 82.75 32 TYR B O 1
ATOM 3122 N N . ILE B 1 33 ? 8.031 12.539 12.68 1 84.5 33 ILE B N 1
ATOM 3123 C CA . ILE B 1 33 ? 8.648 12.094 11.438 1 84.5 33 ILE B CA 1
ATOM 3124 C C . ILE B 1 33 ? 8.805 13.281 10.492 1 84.5 33 ILE B C 1
ATOM 3126 O O . ILE B 1 33 ? 7.812 13.93 10.125 1 84.5 33 ILE B O 1
ATOM 3130 N N . VAL B 1 34 ? 10.008 13.562 10.141 1 83.19 34 VAL B N 1
ATOM 3131 C CA . VAL B 1 34 ? 10.289 14.742 9.328 1 83.19 34 VAL B CA 1
ATOM 3132 C C . VAL B 1 34 ? 10.773 14.32 7.945 1 83.19 34 VAL B C 1
ATOM 3134 O O . VAL B 1 34 ? 11.688 13.5 7.828 1 83.19 34 VAL B O 1
ATOM 3137 N N . HIS B 1 35 ? 10.172 14.805 6.953 1 84.75 35 HIS B N 1
ATOM 3138 C CA . HIS B 1 35 ? 10.586 14.57 5.574 1 84.75 35 HIS B CA 1
ATOM 3139 C C . HIS B 1 35 ? 10.945 15.875 4.875 1 84.75 35 HIS B C 1
ATOM 3141 O O . HIS B 1 35 ? 10.188 16.844 4.938 1 84.75 35 HIS B O 1
ATOM 3147 N N . MET B 1 36 ? 12.07 15.875 4.309 1 83.31 36 MET B N 1
ATOM 3148 C CA . MET B 1 36 ? 12.469 16.953 3.412 1 83.31 36 MET B CA 1
ATOM 3149 C C . MET B 1 36 ? 12.5 16.469 1.966 1 83.31 36 MET B C 1
ATOM 3151 O O . MET B 1 36 ? 13.141 15.469 1.653 1 83.31 36 MET B O 1
ATOM 3155 N N . ASP B 1 37 ? 11.859 17.25 1.148 1 83.56 37 ASP B N 1
ATOM 3156 C CA . ASP B 1 37 ? 11.711 16.875 -0.254 1 83.56 37 ASP B CA 1
ATOM 3157 C C . ASP B 1 37 ? 13.07 16.641 -0.906 1 83.56 37 ASP B C 1
ATOM 3159 O O . ASP B 1 37 ? 14.023 17.391 -0.659 1 83.56 37 ASP B O 1
ATOM 3163 N N . LEU B 1 38 ? 13.094 15.672 -1.763 1 82.94 38 LEU B N 1
ATOM 3164 C CA . LEU B 1 38 ? 14.32 15.336 -2.471 1 82.94 38 LEU B CA 1
ATOM 3165 C C . LEU B 1 38 ? 14.789 16.516 -3.324 1 82.94 38 LEU B C 1
ATOM 3167 O O . LEU B 1 38 ? 15.977 16.625 -3.643 1 82.94 38 LEU B O 1
ATOM 3171 N N . GLU B 1 39 ? 13.891 17.312 -3.639 1 82.62 39 GLU B N 1
ATOM 3172 C CA . GLU B 1 39 ? 14.234 18.484 -4.438 1 82.62 39 GLU B CA 1
ATOM 3173 C C . GLU B 1 39 ? 15.117 19.453 -3.648 1 82.62 39 GLU B C 1
ATOM 3175 O O . GLU B 1 39 ? 15.82 20.281 -4.23 1 82.62 39 GLU B O 1
ATOM 3180 N N . SER B 1 40 ? 14.969 19.344 -2.291 1 79.06 40 SER B N 1
ATOM 3181 C CA . SER B 1 40 ? 15.82 20.172 -1.454 1 79.06 40 SER B CA 1
ATOM 3182 C C . SER B 1 40 ? 17.281 19.766 -1.564 1 79.06 40 SER B C 1
ATOM 3184 O O . SER B 1 40 ? 17.594 18.578 -1.684 1 79.06 40 SER B O 1
ATOM 3186 N N . PRO B 1 41 ? 18.156 20.75 -1.466 1 78.62 41 PRO B N 1
ATOM 3187 C CA . PRO B 1 41 ? 19.578 20.422 -1.561 1 78.62 41 PRO B CA 1
ATOM 3188 C C . PRO B 1 41 ? 20 19.391 -0.52 1 78.62 41 PRO B C 1
ATOM 3190 O O . PRO B 1 41 ? 19.547 19.438 0.625 1 78.62 41 PRO B O 1
ATOM 3193 N N . PHE B 1 42 ? 20.859 18.562 -0.997 1 80 42 PHE B N 1
ATOM 3194 C CA . PHE B 1 42 ? 21.359 17.469 -0.166 1 80 42 PHE B CA 1
ATOM 3195 C C . PHE B 1 42 ? 21.984 18 1.114 1 80 42 PHE B C 1
ATOM 3197 O O . PHE B 1 42 ? 21.781 17.453 2.195 1 80 42 PHE B O 1
ATOM 3204 N N . GLU B 1 43 ? 22.719 19.062 0.971 1 81.62 43 GLU B N 1
ATOM 3205 C CA . GLU B 1 43 ? 23.438 19.641 2.105 1 81.62 43 GLU B CA 1
ATOM 3206 C C . GLU B 1 43 ? 22.453 20.141 3.172 1 81.62 43 GLU B C 1
ATOM 3208 O O . GLU B 1 43 ? 22.734 20.031 4.367 1 81.62 43 GLU B O 1
ATOM 3213 N N . GLU B 1 44 ? 21.328 20.578 2.746 1 77.94 44 GLU B N 1
ATOM 3214 C CA . GLU B 1 44 ? 20.328 21.062 3.684 1 77.94 44 GLU B CA 1
ATOM 3215 C C . GLU B 1 44 ? 19.672 19.906 4.438 1 77.94 44 GLU B C 1
ATOM 3217 O O . GLU B 1 44 ? 19.391 20.016 5.633 1 77.94 44 GLU B O 1
ATOM 3222 N N . ARG B 1 45 ? 19.422 18.875 3.729 1 78.81 45 ARG B N 1
ATOM 3223 C CA . ARG B 1 45 ? 18.844 17.703 4.359 1 78.81 45 ARG B CA 1
ATOM 3224 C C . ARG B 1 45 ? 19.797 17.109 5.395 1 78.81 45 ARG B C 1
ATOM 3226 O O . ARG B 1 45 ? 19.375 16.734 6.488 1 78.81 45 ARG B O 1
ATOM 3233 N N . LEU B 1 46 ? 21.094 17.125 5.07 1 79.75 46 LEU B N 1
ATOM 3234 C CA . LEU B 1 46 ? 22.094 16.609 5.996 1 79.75 46 LEU B CA 1
ATOM 3235 C C . LEU B 1 46 ? 22.234 17.531 7.211 1 79.75 46 LEU B C 1
ATOM 3237 O O . LEU B 1 46 ? 22.438 17.047 8.328 1 79.75 46 LEU B O 1
ATOM 3241 N N . GLU B 1 47 ? 22.203 18.719 6.898 1 79.62 47 GLU B N 1
ATOM 3242 C CA . GLU B 1 47 ? 22.312 19.688 7.984 1 79.62 47 GLU B CA 1
ATOM 3243 C C . GLU B 1 47 ? 21.156 19.531 8.977 1 79.62 47 GLU B C 1
ATOM 3245 O O . GLU B 1 47 ? 21.375 19.578 10.188 1 79.62 47 GLU B O 1
ATOM 3250 N N . LEU B 1 48 ? 20 19.391 8.469 1 77.75 48 LEU B N 1
ATOM 3251 C CA . LEU B 1 48 ? 18.844 19.219 9.344 1 77.75 48 LEU B CA 1
ATOM 3252 C C . LEU B 1 48 ? 18.969 17.953 10.172 1 77.75 48 LEU B C 1
ATOM 3254 O O . LEU B 1 48 ? 18.703 17.953 11.375 1 77.75 48 LEU B O 1
ATOM 3258 N N . ALA B 1 49 ? 19.359 16.922 9.523 1 77.44 49 ALA B N 1
ATOM 3259 C CA . ALA B 1 49 ? 19.547 15.648 10.211 1 77.44 49 ALA B CA 1
ATOM 3260 C C . ALA B 1 49 ? 20.594 15.781 11.32 1 77.44 49 ALA B C 1
ATOM 3262 O O . ALA B 1 49 ? 20.422 15.25 12.414 1 77.44 49 ALA B O 1
ATOM 3263 N N . SER B 1 50 ? 21.625 16.469 11.031 1 81.06 50 SER B N 1
ATOM 3264 C CA . SER B 1 50 ? 22.703 16.688 11.992 1 81.06 50 SER B CA 1
ATOM 3265 C C . SER B 1 50 ? 22.25 17.547 13.164 1 81.06 50 SER B C 1
ATOM 3267 O O . SER B 1 50 ? 22.594 17.281 14.312 1 81.06 50 SER B O 1
ATOM 3269 N N . ARG B 1 51 ? 21.516 18.5 12.836 1 77.19 51 ARG B N 1
ATOM 3270 C CA . ARG B 1 51 ? 21.016 19.391 13.867 1 77.19 51 ARG B CA 1
ATOM 3271 C C . ARG B 1 51 ? 20.109 18.641 14.844 1 77.19 51 ARG B C 1
ATOM 3273 O O . ARG B 1 51 ? 20.172 18.859 16.062 1 77.19 51 ARG B O 1
ATOM 3280 N N . VAL B 1 52 ? 19.297 17.828 14.328 1 76.62 52 VAL B N 1
ATOM 3281 C CA . VAL B 1 52 ? 18.391 17.047 15.164 1 76.62 52 VAL B CA 1
ATOM 3282 C C . VAL B 1 52 ? 19.188 16.047 16.016 1 76.62 52 VAL B C 1
ATOM 3284 O O . VAL B 1 52 ? 18.938 15.922 17.219 1 76.62 52 VAL B O 1
ATOM 3287 N N . SER B 1 53 ? 20.156 15.422 15.43 1 80.38 53 SER B N 1
ATOM 3288 C CA . SER B 1 53 ? 20.938 14.391 16.125 1 80.38 53 SER B CA 1
ATOM 3289 C C . SER B 1 53 ? 21.844 15.008 17.172 1 80.38 53 SER B C 1
ATOM 3291 O O . SER B 1 53 ? 22.109 14.383 18.203 1 80.38 53 SER B O 1
ATOM 3293 N N . ASN B 1 54 ? 22.281 16.234 16.953 1 82.5 54 ASN B N 1
ATOM 3294 C CA . ASN B 1 54 ? 23.281 16.844 17.812 1 82.5 54 ASN B CA 1
ATOM 3295 C C . ASN B 1 54 ? 22.641 17.719 18.891 1 82.5 54 ASN B C 1
ATOM 3297 O O . ASN B 1 54 ? 23.297 18.156 19.828 1 82.5 54 ASN B O 1
ATOM 3301 N N . ASP B 1 55 ? 21.391 18 18.625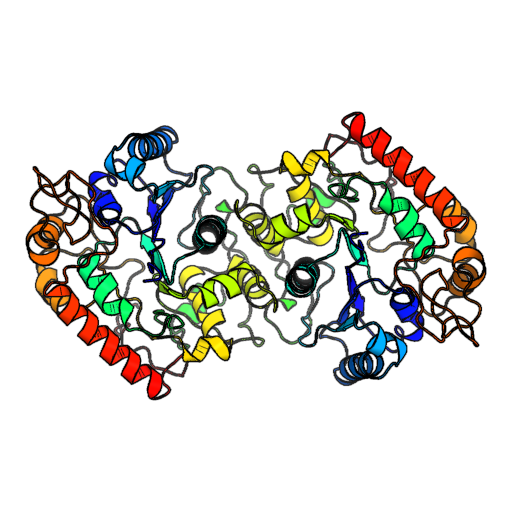 1 78 55 ASP B N 1
ATOM 3302 C CA . ASP B 1 55 ? 20.688 18.781 19.641 1 78 55 ASP B CA 1
ATOM 3303 C C . ASP B 1 55 ? 20.484 17.969 20.922 1 78 55 ASP B C 1
ATOM 3305 O O . ASP B 1 55 ? 20.016 16.828 20.875 1 78 55 ASP B O 1
ATOM 3309 N N . SER B 1 56 ? 20.859 18.5 22.047 1 77.06 56 SER B N 1
ATOM 3310 C CA . SER B 1 56 ? 20.844 17.781 23.312 1 77.06 56 SER B CA 1
ATOM 3311 C C . SER B 1 56 ? 19.438 17.391 23.719 1 77.06 56 SER B C 1
ATOM 3313 O O . SER B 1 56 ? 19.219 16.312 24.266 1 77.06 56 SER B O 1
ATOM 3315 N N . MET B 1 57 ? 18.547 18.281 23.453 1 77.81 57 MET B N 1
ATOM 3316 C CA . MET B 1 57 ? 17.156 18.016 23.844 1 77.81 57 MET B CA 1
ATOM 3317 C C . MET B 1 57 ? 16.562 16.906 22.984 1 77.81 57 MET B C 1
ATOM 3319 O O . MET B 1 57 ? 15.969 15.961 23.5 1 77.81 57 MET B O 1
ATOM 3323 N N . TYR B 1 58 ? 16.766 16.984 21.672 1 78.06 58 TYR B N 1
ATOM 3324 C CA . TYR B 1 58 ? 16.234 15.977 20.766 1 78.06 58 TYR B CA 1
ATOM 3325 C C . TYR B 1 58 ? 16.906 14.625 20.984 1 78.06 58 TYR B C 1
ATOM 3327 O O . TYR B 1 58 ? 16.266 13.578 20.891 1 78.06 58 TYR B O 1
ATOM 3335 N N . SER B 1 59 ? 18.141 14.719 21.266 1 77.38 59 SER B N 1
ATOM 3336 C CA . SER B 1 59 ? 18.891 13.492 21.516 1 77.38 59 SER B CA 1
ATOM 3337 C C . SER B 1 59 ? 18.422 12.812 22.797 1 77.38 59 SER B C 1
ATOM 3339 O O . SER B 1 59 ? 18.328 11.586 22.859 1 77.38 59 SER B O 1
ATOM 3341 N N . LYS B 1 60 ? 18.125 13.602 23.797 1 79 60 LYS B N 1
ATOM 3342 C CA . LYS B 1 60 ? 17.703 13.062 25.078 1 79 60 LYS B CA 1
ATOM 3343 C C . LYS B 1 60 ? 16.312 12.453 24.984 1 79 60 LYS B C 1
ATOM 3345 O O . LYS B 1 60 ? 16.047 11.398 25.562 1 79 60 LYS B O 1
ATOM 3350 N N . ILE B 1 61 ? 15.461 13.109 24.312 1 77.25 61 ILE B N 1
ATOM 3351 C CA . ILE B 1 61 ? 14.086 12.625 24.219 1 77.25 61 ILE B CA 1
ATOM 3352 C C . ILE B 1 61 ? 14 11.523 23.172 1 77.25 61 ILE B C 1
ATOM 3354 O O . ILE B 1 61 ? 13.281 10.539 23.359 1 77.25 61 ILE B O 1
ATOM 3358 N N . GLY B 1 62 ? 14.711 11.656 22.031 1 77.25 62 GLY B N 1
ATOM 3359 C CA . GLY B 1 62 ? 14.789 10.633 21 1 77.25 62 GLY B CA 1
ATOM 3360 C C . GLY B 1 62 ? 13.484 10.453 20.234 1 77.25 62 GLY B C 1
ATOM 3361 O O . GLY B 1 62 ? 13.094 9.328 19.922 1 77.25 62 GLY B O 1
ATOM 3362 N N . ASN B 1 63 ? 12.766 11.594 19.953 1 79 63 ASN B N 1
ATOM 3363 C CA . ASN B 1 63 ? 11.414 11.477 19.406 1 79 63 ASN B CA 1
ATOM 3364 C C . ASN B 1 63 ? 11.32 12.07 18 1 79 63 ASN B C 1
ATOM 3366 O O . ASN B 1 63 ? 10.227 12.203 17.453 1 79 63 ASN B O 1
ATOM 3370 N N . VAL B 1 64 ? 12.461 12.492 17.484 1 80.62 64 VAL B N 1
ATOM 3371 C CA . VAL B 1 64 ? 12.438 13.078 16.141 1 80.62 64 VAL B CA 1
ATOM 3372 C C . VAL B 1 64 ? 13.164 12.156 15.172 1 80.62 64 VAL B C 1
ATOM 3374 O O . VAL B 1 64 ? 14.336 11.828 15.367 1 80.62 64 VAL B O 1
ATOM 3377 N N . TYR B 1 65 ? 12.445 11.789 14.148 1 81.19 65 TYR B N 1
ATOM 3378 C CA . TYR B 1 65 ? 13.023 10.93 13.125 1 81.19 65 TYR B CA 1
ATOM 3379 C C . TYR B 1 65 ? 13.023 11.625 11.766 1 81.19 65 TYR B C 1
ATOM 3381 O O . TYR B 1 65 ? 11.969 11.977 11.242 1 81.19 65 TYR B O 1
ATOM 3389 N N . MET B 1 66 ? 14.18 11.781 11.258 1 81.38 66 MET B N 1
ATOM 3390 C CA . MET B 1 66 ? 14.32 12.336 9.914 1 81.38 66 MET B CA 1
ATOM 3391 C C . MET B 1 66 ? 14.344 11.227 8.867 1 81.38 66 MET B C 1
ATOM 3393 O O . MET B 1 66 ? 15.094 10.258 9 1 81.38 66 MET B O 1
ATOM 3397 N N . ILE B 1 67 ? 13.508 11.344 7.902 1 80.69 67 ILE B N 1
ATOM 3398 C CA . ILE B 1 67 ? 13.562 10.391 6.793 1 80.69 67 ILE B CA 1
ATOM 3399 C C . ILE B 1 67 ? 14.82 10.641 5.961 1 80.69 67 ILE B C 1
ATOM 3401 O O . ILE B 1 67 ? 14.984 11.719 5.387 1 80.69 67 ILE B O 1
ATOM 3405 N N . THR B 1 68 ? 15.641 9.727 5.969 1 75 68 THR B N 1
ATOM 3406 C CA . THR B 1 68 ? 16.938 9.875 5.305 1 75 68 THR B CA 1
ATOM 3407 C C . THR B 1 68 ? 16.797 9.688 3.797 1 75 68 THR B C 1
ATOM 3409 O O . THR B 1 68 ? 17.391 10.422 3.014 1 75 68 THR B O 1
ATOM 3412 N N . LYS B 1 69 ? 16.078 8.695 3.443 1 76.94 69 LYS B N 1
ATOM 3413 C CA . LYS B 1 69 ? 15.844 8.484 2.018 1 76.94 69 LYS B CA 1
ATOM 3414 C C . LYS B 1 69 ? 14.656 9.305 1.535 1 76.94 69 LYS B C 1
ATOM 3416 O O . LYS B 1 69 ? 13.523 8.812 1.498 1 76.94 69 LYS B O 1
ATOM 3421 N N . ALA B 1 70 ? 15.008 10.547 1.027 1 80.19 70 ALA B N 1
ATOM 3422 C CA . ALA B 1 70 ? 13.961 11.477 0.62 1 80.19 70 ALA B CA 1
ATOM 3423 C C . ALA B 1 70 ? 13.352 11.07 -0.721 1 80.19 70 ALA B C 1
ATOM 3425 O O . ALA B 1 70 ? 14.023 10.438 -1.543 1 80.19 70 ALA B O 1
ATOM 3426 N N . ASN B 1 71 ? 12.125 11.312 -0.866 1 84.88 71 ASN B N 1
ATOM 3427 C CA . ASN B 1 71 ? 11.422 11.148 -2.131 1 84.88 71 ASN B CA 1
ATOM 3428 C C . ASN B 1 71 ? 10.977 12.492 -2.705 1 84.88 71 ASN B C 1
ATOM 3430 O O . ASN B 1 71 ? 10.812 13.469 -1.965 1 84.88 71 ASN B O 1
ATOM 3434 N N . LEU B 1 72 ? 10.859 12.5 -4.047 1 87.88 72 LEU B N 1
ATOM 3435 C CA . LEU B 1 72 ? 10.25 13.672 -4.672 1 87.88 72 LEU B CA 1
ATOM 3436 C C . LEU B 1 72 ? 8.766 13.75 -4.352 1 87.88 72 LEU B C 1
ATOM 3438 O O . LEU B 1 72 ? 8.07 12.727 -4.355 1 87.88 72 LEU B O 1
ATOM 3442 N N . VAL B 1 73 ? 8.375 14.93 -4.051 1 89.06 73 VAL B N 1
ATOM 3443 C CA . VAL B 1 73 ? 6.965 15.109 -3.723 1 89.06 73 VAL B CA 1
ATOM 3444 C C . VAL B 1 73 ? 6.352 16.156 -4.645 1 89.06 73 VAL B C 1
ATOM 3446 O O . VAL B 1 73 ? 6.867 17.266 -4.762 1 89.06 73 VAL B O 1
ATOM 3449 N N . SER B 1 74 ? 5.336 15.742 -5.387 1 88.56 74 SER B N 1
ATOM 3450 C CA . SER B 1 74 ? 4.473 16.656 -6.121 1 88.56 74 SER B CA 1
ATOM 3451 C C . SER B 1 74 ? 3.197 16.969 -5.34 1 88.56 74 SER B C 1
ATOM 3453 O O . SER B 1 74 ? 2.371 16.078 -5.125 1 88.56 74 SER B O 1
ATOM 3455 N N . TYR B 1 75 ? 2.99 18.203 -5.02 1 79 75 TYR B N 1
ATOM 3456 C CA . TYR B 1 75 ? 1.851 18.562 -4.188 1 79 75 TYR B CA 1
ATOM 3457 C C . TYR B 1 75 ? 0.537 18.188 -4.863 1 79 75 TYR B C 1
ATOM 3459 O O . TYR B 1 75 ? -0.407 17.75 -4.199 1 79 75 TYR B O 1
ATOM 3467 N N . THR B 1 76 ? 0.472 18.312 -6.117 1 86.31 76 THR B N 1
ATOM 3468 C CA . THR B 1 76 ? -0.771 18.047 -6.832 1 86.31 76 THR B CA 1
ATOM 3469 C C . THR B 1 76 ? -0.854 16.578 -7.234 1 86.31 76 THR B C 1
ATOM 3471 O O . THR B 1 76 ? -1.818 16.156 -7.875 1 86.31 76 THR B O 1
ATOM 3474 N N . GLY B 1 77 ? 0.18 15.867 -6.875 1 90.25 77 GLY B N 1
ATOM 3475 C CA . GLY B 1 77 ? 0.229 14.484 -7.34 1 90.25 77 GLY B CA 1
ATOM 3476 C C . GLY B 1 77 ? 0.13 13.477 -6.215 1 90.25 77 GLY B C 1
ATOM 3477 O O . GLY B 1 77 ? -0.001 13.844 -5.047 1 90.25 77 GLY B O 1
ATOM 3478 N N . PRO B 1 78 ? 0.182 12.203 -6.582 1 95.56 78 PRO B N 1
ATOM 3479 C CA . PRO B 1 78 ? -0.007 11.109 -5.629 1 95.56 78 PRO B CA 1
ATOM 3480 C C . PRO B 1 78 ? 1.19 10.922 -4.699 1 95.56 78 PRO B C 1
ATOM 3482 O O . PRO B 1 78 ? 1.08 10.242 -3.674 1 95.56 78 PRO B O 1
ATOM 3485 N N . THR B 1 79 ? 2.348 11.539 -5.027 1 93.62 79 THR B N 1
ATOM 3486 C CA . THR B 1 79 ? 3.531 11.352 -4.195 1 93.62 79 THR B CA 1
ATOM 3487 C C . THR B 1 79 ? 3.336 11.992 -2.824 1 93.62 79 THR B C 1
ATOM 3489 O O . THR B 1 79 ? 3.973 11.586 -1.849 1 93.62 79 THR B O 1
ATOM 3492 N N . MET B 1 80 ? 2.439 12.969 -2.748 1 91.44 80 MET B N 1
ATOM 3493 C CA . MET B 1 80 ? 2.113 13.539 -1.445 1 91.44 80 MET B CA 1
ATOM 3494 C C . MET B 1 80 ? 1.392 12.523 -0.568 1 91.44 80 MET B C 1
ATOM 3496 O O . MET B 1 80 ? 1.647 12.445 0.635 1 91.44 80 MET B O 1
ATOM 3500 N N . VAL B 1 81 ? 0.459 11.781 -1.174 1 94.44 81 VAL B N 1
ATOM 3501 C CA . VAL B 1 81 ? -0.211 10.703 -0.451 1 94.44 81 VAL B CA 1
ATOM 3502 C C . VAL B 1 81 ? 0.813 9.656 -0.016 1 94.44 81 VAL B C 1
ATOM 3504 O O . VAL B 1 81 ? 0.816 9.227 1.14 1 94.44 81 VAL B O 1
ATOM 3507 N N . GLY B 1 82 ? 1.741 9.289 -0.996 1 93.5 82 GLY B N 1
ATOM 3508 C CA . GLY B 1 82 ? 2.787 8.328 -0.687 1 93.5 82 GLY B CA 1
ATOM 3509 C C . GLY B 1 82 ? 3.666 8.758 0.475 1 93.5 82 GLY B C 1
ATOM 3510 O O . GLY B 1 82 ? 4.043 7.93 1.311 1 93.5 82 GLY B O 1
ATOM 3511 N N . ASN B 1 83 ? 3.936 9.992 0.52 1 91.12 83 ASN B N 1
ATOM 3512 C CA . ASN B 1 83 ? 4.777 10.523 1.585 1 91.12 83 ASN B CA 1
ATOM 3513 C C . ASN B 1 83 ? 4.082 10.445 2.941 1 91.12 83 ASN B C 1
ATOM 3515 O O . ASN B 1 83 ? 4.711 10.117 3.949 1 91.12 83 ASN B O 1
ATOM 3519 N N . THR B 1 84 ? 2.836 10.836 2.984 1 91.88 84 THR B N 1
ATOM 3520 C CA . THR B 1 84 ? 2.066 10.742 4.219 1 91.88 84 THR B CA 1
ATOM 3521 C C . THR B 1 84 ? 1.995 9.289 4.699 1 91.88 84 THR B C 1
ATOM 3523 O O . THR B 1 84 ? 2.227 9.016 5.879 1 91.88 84 THR B O 1
ATOM 3526 N N . LEU B 1 85 ? 1.724 8.391 3.783 1 94.19 85 LEU B N 1
ATOM 3527 C CA . LEU B 1 85 ? 1.643 6.977 4.125 1 94.19 85 LEU B CA 1
ATOM 3528 C C . LEU B 1 85 ? 3.002 6.445 4.57 1 94.19 85 LEU B C 1
ATOM 3530 O O . LEU B 1 85 ? 3.078 5.57 5.434 1 94.19 85 LEU B O 1
ATOM 3534 N N . HIS B 1 86 ? 4.059 6.977 3.955 1 92.19 86 HIS B N 1
ATOM 3535 C CA . HIS B 1 86 ? 5.406 6.605 4.367 1 92.19 86 HIS B CA 1
ATOM 3536 C C . HIS B 1 86 ? 5.66 6.969 5.824 1 92.19 86 HIS B C 1
ATOM 3538 O O . HIS B 1 86 ? 6.16 6.152 6.598 1 92.19 86 HIS B O 1
ATOM 3544 N N . ALA B 1 87 ? 5.301 8.148 6.168 1 89.44 87 ALA B N 1
ATOM 3545 C CA . ALA B 1 87 ? 5.453 8.594 7.551 1 89.44 87 ALA B CA 1
ATOM 3546 C C . ALA B 1 87 ? 4.641 7.723 8.5 1 89.44 87 ALA B C 1
ATOM 3548 O O . ALA B 1 87 ? 5.121 7.352 9.578 1 89.44 87 ALA B O 1
ATOM 3549 N N . CYS B 1 88 ? 3.439 7.375 8.117 1 91.62 88 CYS B N 1
ATOM 3550 C CA . CYS B 1 88 ? 2.59 6.5 8.914 1 91.62 88 CYS B CA 1
ATOM 3551 C C . CYS B 1 88 ? 3.256 5.145 9.133 1 91.62 88 CYS B C 1
ATOM 3553 O O . CYS B 1 88 ? 3.266 4.625 10.25 1 91.62 88 CYS B O 1
ATOM 3555 N N . ALA B 1 89 ? 3.803 4.609 8.062 1 91.5 89 ALA B N 1
ATOM 3556 C CA . ALA B 1 89 ? 4.426 3.293 8.141 1 91.5 89 ALA B CA 1
ATOM 3557 C C . ALA B 1 89 ? 5.629 3.311 9.086 1 91.5 89 ALA B C 1
ATOM 3559 O O . ALA B 1 89 ? 5.82 2.387 9.875 1 91.5 89 ALA B O 1
ATOM 3560 N N . ILE B 1 90 ? 6.414 4.363 8.992 1 88.81 90 ILE B N 1
ATOM 3561 C CA . ILE B 1 90 ? 7.582 4.488 9.859 1 88.81 90 ILE B CA 1
ATOM 3562 C C . ILE B 1 90 ? 7.133 4.586 11.32 1 88.81 90 ILE B C 1
ATOM 3564 O O . ILE B 1 90 ? 7.707 3.934 12.195 1 88.81 90 ILE B O 1
ATOM 3568 N N . LEU B 1 91 ? 6.141 5.359 11.547 1 87.44 91 LEU B N 1
ATOM 3569 C CA . LEU B 1 91 ? 5.652 5.543 12.914 1 87.44 91 LEU B CA 1
ATOM 3570 C C . LEU B 1 91 ? 5.133 4.23 13.484 1 87.44 91 LEU B C 1
ATOM 3572 O O . LEU B 1 91 ? 5.375 3.92 14.656 1 87.44 91 LEU B O 1
ATOM 3576 N N . LEU B 1 92 ? 4.371 3.496 12.703 1 89.31 92 LEU B N 1
ATOM 3577 C CA . LEU B 1 92 ? 3.846 2.213 13.148 1 89.31 92 LEU B CA 1
ATOM 3578 C C . LEU B 1 92 ? 4.977 1.25 13.492 1 89.31 92 LEU B C 1
ATOM 3580 O O . LEU B 1 92 ? 4.875 0.474 14.445 1 89.31 92 LEU B O 1
ATOM 3584 N N . LYS B 1 93 ? 5.988 1.311 12.734 1 86.88 93 LYS B N 1
ATOM 3585 C CA . LYS B 1 93 ? 7.105 0.393 12.93 1 86.88 93 LYS B CA 1
ATOM 3586 C C . LYS B 1 93 ? 7.949 0.806 14.133 1 86.88 93 LYS B C 1
ATOM 3588 O O . LYS B 1 93 ? 8.391 -0.044 14.906 1 86.88 93 LYS B O 1
ATOM 3593 N N . ARG B 1 94 ? 8.188 1.999 14.352 1 83 94 ARG B N 1
ATOM 3594 C CA . ARG B 1 94 ? 9.18 2.49 15.305 1 83 94 ARG B CA 1
ATOM 3595 C C . ARG B 1 94 ? 8.555 2.689 16.688 1 83 94 ARG B C 1
ATOM 3597 O O . ARG B 1 94 ? 9.25 2.598 17.703 1 83 94 ARG B O 1
ATOM 3604 N N . SER B 1 95 ? 7.344 3.078 16.625 1 77.19 95 SER B N 1
ATOM 3605 C CA . SER B 1 95 ? 6.758 3.439 17.922 1 77.19 95 SER B CA 1
ATOM 3606 C C . SER B 1 95 ? 5.484 2.648 18.188 1 77.19 95 SER B C 1
ATOM 3608 O O . SER B 1 95 ? 4.543 2.689 17.391 1 77.19 95 SER B O 1
ATOM 3610 N N . PRO B 1 96 ? 5.57 2.021 19.25 1 72.44 96 PRO B N 1
ATOM 3611 C CA . PRO B 1 96 ? 4.383 1.218 19.547 1 72.44 96 PRO B CA 1
ATOM 3612 C C . PRO B 1 96 ? 3.283 2.025 20.234 1 72.44 96 PRO B C 1
ATOM 3614 O O . PRO B 1 96 ? 2.125 1.604 20.25 1 72.44 96 PRO B O 1
ATOM 3617 N N . ASP B 1 97 ? 3.668 3.189 20.688 1 78.5 97 ASP B N 1
ATOM 3618 C CA . ASP B 1 97 ? 2.654 3.779 21.547 1 78.5 97 ASP B CA 1
ATOM 3619 C C . ASP B 1 97 ? 2.291 5.191 21.094 1 78.5 97 ASP B C 1
ATOM 3621 O O . ASP B 1 97 ? 2.877 6.172 21.547 1 78.5 97 ASP B O 1
ATOM 3625 N N . TRP B 1 98 ? 1.457 5.375 20.188 1 86.25 98 TRP B N 1
ATOM 3626 C CA . TRP B 1 98 ? 0.844 6.641 19.797 1 86.25 98 TRP B CA 1
ATOM 3627 C C . TRP B 1 98 ? -0.626 6.445 19.438 1 86.25 98 TRP B C 1
ATOM 3629 O O . TRP B 1 98 ? -1.038 5.348 19.062 1 86.25 98 TRP B O 1
ATOM 3639 N N . ASP B 1 99 ? -1.352 7.488 19.578 1 89.94 99 ASP B N 1
ATOM 3640 C CA . ASP B 1 99 ? -2.795 7.367 19.406 1 89.94 99 ASP B CA 1
ATOM 3641 C C . ASP B 1 99 ? -3.244 8.023 18.109 1 89.94 99 ASP B C 1
ATOM 3643 O O . ASP B 1 99 ? -4.156 7.539 17.438 1 89.94 99 ASP B O 1
ATOM 3647 N N . TRP B 1 100 ? -2.568 9.164 17.812 1 92.31 100 TRP B N 1
ATOM 3648 C CA . TRP B 1 100 ? -3.012 9.906 16.625 1 92.31 100 TRP B CA 1
ATOM 3649 C C . TRP B 1 100 ? -1.823 10.312 15.766 1 92.31 100 TRP B C 1
ATOM 3651 O O . TRP B 1 100 ? -0.75 10.625 16.281 1 92.31 100 TRP B O 1
ATOM 3661 N N . PHE B 1 101 ? -2.037 10.273 14.516 1 91.5 101 PHE B N 1
ATOM 3662 C CA . PHE B 1 101 ? -1.119 10.82 13.523 1 91.5 101 PHE B CA 1
ATOM 3663 C C . PHE B 1 101 ? -1.605 12.172 13.023 1 91.5 101 PHE B C 1
ATOM 3665 O O . PHE B 1 101 ? -2.73 12.297 12.539 1 91.5 101 PHE B O 1
ATOM 3672 N N . ILE B 1 102 ? -0.804 13.195 13.141 1 90.88 102 ILE B N 1
ATOM 3673 C CA . ILE B 1 102 ? -1.153 14.531 12.68 1 90.88 102 ILE B CA 1
ATOM 3674 C C . ILE B 1 102 ? -0.305 14.898 11.469 1 90.88 102 ILE B C 1
ATOM 3676 O O . ILE B 1 102 ? 0.926 14.891 11.539 1 90.88 102 ILE B O 1
ATOM 3680 N N . ASN B 1 103 ? -0.936 15.172 10.352 1 89.81 103 ASN B N 1
ATOM 3681 C CA . ASN B 1 103 ? -0.262 15.586 9.125 1 89.81 103 ASN B CA 1
ATOM 3682 C C . ASN B 1 103 ? -0.106 17.094 9.055 1 89.81 103 ASN B C 1
ATOM 3684 O O . ASN B 1 103 ? -1.093 17.828 8.914 1 89.81 103 ASN B O 1
ATOM 3688 N N . LEU B 1 104 ? 1.146 17.547 9.172 1 86.25 104 LEU B N 1
ATOM 3689 C CA . LEU B 1 104 ? 1.421 18.969 9.148 1 86.25 104 LEU B CA 1
ATOM 3690 C C . LEU B 1 104 ? 2.43 19.312 8.055 1 86.25 104 LEU B C 1
ATOM 3692 O O . LEU B 1 104 ? 3.205 18.453 7.629 1 86.25 104 LEU B O 1
ATOM 3696 N N . SER B 1 105 ? 2.352 20.453 7.594 1 82.31 105 SER B N 1
ATOM 3697 C CA . SER B 1 105 ? 3.348 20.969 6.66 1 82.31 105 SER B CA 1
ATOM 3698 C C . SER B 1 105 ? 4.246 22 7.328 1 82.31 105 SER B C 1
ATOM 3700 O O . SER B 1 105 ? 3.973 22.438 8.445 1 82.31 105 SER B O 1
ATOM 3702 N N . ALA B 1 106 ? 5.203 22.453 6.59 1 77.69 106 ALA B N 1
ATOM 3703 C CA . ALA B 1 106 ? 6.148 23.453 7.09 1 77.69 106 ALA B CA 1
ATOM 3704 C C . ALA B 1 106 ? 5.477 24.812 7.254 1 77.69 106 ALA B C 1
ATOM 3706 O O . ALA B 1 106 ? 5.98 25.672 7.977 1 77.69 106 ALA B O 1
ATOM 3707 N N . SER B 1 107 ? 4.332 24.969 6.664 1 82.12 107 SER B N 1
ATOM 3708 C CA . SER B 1 107 ? 3.67 26.266 6.711 1 82.12 107 SER B CA 1
ATOM 3709 C C . SER B 1 107 ? 2.555 26.281 7.75 1 82.12 107 SER B C 1
ATOM 3711 O O . SER B 1 107 ? 1.766 27.234 7.805 1 82.12 107 SER B O 1
ATOM 3713 N N . ASP B 1 108 ? 2.459 25.25 8.508 1 86 108 ASP B N 1
ATOM 3714 C CA . ASP B 1 108 ? 1.522 25.188 9.625 1 86 108 ASP B CA 1
ATOM 3715 C C . ASP B 1 108 ? 2.168 25.703 10.914 1 86 108 ASP B C 1
ATOM 3717 O O . ASP B 1 108 ? 3.387 25.609 11.078 1 86 108 ASP B O 1
ATOM 3721 N N . TYR B 1 109 ? 1.334 26.219 11.797 1 86.75 109 TYR B N 1
ATOM 3722 C CA . TYR B 1 109 ? 1.797 26.672 13.109 1 86.75 109 TYR B CA 1
ATOM 3723 C C . TYR B 1 109 ? 0.772 26.344 14.188 1 86.75 109 TYR B C 1
ATOM 3725 O O . TYR B 1 109 ? -0.435 26.484 13.969 1 86.75 109 TYR B O 1
ATOM 3733 N N . PRO B 1 110 ? 1.296 25.969 15.328 1 89.69 110 PRO B N 1
ATOM 3734 C CA . PRO B 1 110 ? 0.356 25.625 16.406 1 89.69 110 PRO B CA 1
ATOM 3735 C C . PRO B 1 110 ? -0.309 26.859 17.016 1 89.69 110 PRO B C 1
ATOM 3737 O O . PRO B 1 110 ? 0.325 27.906 17.141 1 89.69 110 PRO B O 1
ATOM 3740 N N . LEU B 1 111 ? -1.556 26.656 17.484 1 92.19 111 LEU B N 1
ATOM 3741 C CA . LEU B 1 111 ? -2.289 27.703 18.188 1 92.19 111 LEU B CA 1
ATOM 3742 C C . LEU B 1 111 ? -2.508 27.328 19.641 1 92.19 111 LEU B C 1
ATOM 3744 O O . LEU B 1 111 ? -3.08 28.094 20.406 1 92.19 111 LEU B O 1
ATOM 3748 N N . VAL B 1 112 ? -2.092 26.125 20.031 1 92.5 112 VAL B N 1
ATOM 3749 C CA . VAL B 1 112 ? -2.184 25.641 21.391 1 92.5 112 VAL B CA 1
ATOM 3750 C C . VAL B 1 112 ? -0.883 24.938 21.781 1 92.5 112 VAL B C 1
ATOM 3752 O O . VAL B 1 112 ? -0.131 24.484 20.922 1 92.5 112 VAL B O 1
ATOM 3755 N N . THR B 1 113 ? -0.611 24.812 23.062 1 88.19 113 THR B N 1
ATOM 3756 C CA . THR B 1 113 ? 0.591 24.141 23.516 1 88.19 113 THR B CA 1
ATOM 3757 C C . THR B 1 113 ? 0.421 22.625 23.422 1 88.19 113 THR B C 1
ATOM 3759 O O . THR B 1 113 ? -0.695 22.125 23.25 1 88.19 113 THR B O 1
ATOM 3762 N N . GLN B 1 114 ? 1.547 21.891 23.5 1 87.12 114 GLN B N 1
ATOM 3763 C CA . GLN B 1 114 ? 1.478 20.438 23.531 1 87.12 114 GLN B CA 1
ATOM 3764 C C . GLN B 1 114 ? 0.646 19.953 24.703 1 87.12 114 GLN B C 1
ATOM 3766 O O . GLN B 1 114 ? -0.074 18.953 24.594 1 87.12 114 GLN B O 1
ATOM 3771 N N . ASP B 1 115 ? 0.766 20.656 25.828 1 90.06 115 ASP B N 1
ATOM 3772 C CA . ASP B 1 115 ? -0.005 20.281 27.016 1 90.06 115 ASP B CA 1
ATOM 3773 C C . ASP B 1 115 ? -1.502 20.453 26.781 1 90.06 115 ASP B C 1
ATOM 3775 O O . ASP B 1 115 ? -2.312 19.641 27.219 1 90.06 115 ASP B O 1
ATOM 3779 N N . ASP B 1 116 ? -1.823 21.594 26.109 1 92.12 116 ASP B N 1
ATOM 3780 C CA . ASP B 1 116 ? -3.225 21.844 25.781 1 92.12 116 ASP B CA 1
ATOM 3781 C C . ASP B 1 116 ? -3.785 20.719 24.906 1 92.12 116 ASP B C 1
ATOM 3783 O O . ASP B 1 116 ? -4.898 20.25 25.125 1 92.12 116 ASP B O 1
ATOM 3787 N N . LEU B 1 117 ? -3.037 20.391 23.922 1 90.62 117 LEU B N 1
ATOM 3788 C CA . LEU B 1 117 ? -3.445 19.344 22.984 1 90.62 117 LEU B CA 1
ATOM 3789 C C . LEU B 1 117 ? -3.6 18 23.703 1 90.62 117 LEU B C 1
ATOM 3791 O O . LEU B 1 117 ? -4.613 17.328 23.531 1 90.62 117 LEU B O 1
ATOM 3795 N N . LEU B 1 118 ? -2.621 17.625 24.516 1 89.56 118 LEU B N 1
ATOM 3796 C CA . LEU B 1 118 ? -2.637 16.359 25.25 1 89.56 118 LEU B CA 1
ATOM 3797 C C . LEU B 1 118 ? -3.816 16.312 26.203 1 89.56 118 LEU B C 1
ATOM 3799 O O . LEU B 1 118 ? -4.48 15.273 26.328 1 89.56 118 LEU B O 1
ATOM 3803 N N . TYR B 1 119 ? -3.979 17.359 26.859 1 91.5 119 TYR B N 1
ATOM 3804 C CA . TYR B 1 119 ? -5.09 17.438 27.797 1 91.5 119 TYR B CA 1
ATOM 3805 C C . TYR B 1 119 ? -6.418 17.203 27.094 1 91.5 119 TYR B C 1
ATOM 3807 O O . TYR B 1 119 ? -7.23 16.391 27.547 1 91.5 119 TYR B O 1
ATOM 3815 N N . THR B 1 120 ? -6.652 17.922 26.031 1 92.69 120 THR B N 1
ATOM 3816 C CA . THR B 1 120 ? -7.91 17.828 25.281 1 92.69 120 THR B CA 1
ATOM 3817 C C . THR B 1 120 ? -8.102 16.422 24.719 1 92.69 120 THR B C 1
ATOM 3819 O O . THR B 1 120 ? -9.203 15.867 24.797 1 92.69 120 THR B O 1
ATOM 3822 N N . PHE B 1 121 ? -7.043 15.789 24.219 1 91.94 121 PHE B N 1
ATOM 3823 C CA . PHE B 1 121 ? -7.141 14.5 23.562 1 91.94 121 PHE B CA 1
ATOM 3824 C C . PHE B 1 121 ? -7.211 13.367 24.578 1 91.94 121 PHE B C 1
ATOM 3826 O O . PHE B 1 121 ? -7.629 12.258 24.25 1 91.94 121 PHE B O 1
ATOM 3833 N N . SER B 1 122 ? -6.781 13.586 25.781 1 89.19 122 SER B N 1
ATOM 3834 C CA . SER B 1 122 ? -6.688 12.547 26.797 1 89.19 122 SER B CA 1
ATOM 3835 C C . SER B 1 122 ? -8.055 11.969 27.125 1 89.19 122 SER B C 1
ATOM 3837 O O . SER B 1 122 ? -8.164 10.82 27.562 1 89.19 122 SER B O 1
ATOM 3839 N N . THR B 1 123 ? -9.094 12.695 26.859 1 88.75 123 THR B N 1
ATOM 3840 C CA . THR B 1 123 ? -10.422 12.219 27.234 1 88.75 123 THR B CA 1
ATOM 3841 C C . THR B 1 123 ? -11.188 11.742 26 1 88.75 123 THR B C 1
ATOM 3843 O O . THR B 1 123 ? -12.336 11.305 26.109 1 88.75 123 THR B O 1
ATOM 3846 N N . LEU B 1 124 ? -10.594 11.812 24.906 1 92.38 124 LEU B N 1
ATOM 3847 C CA . LEU B 1 124 ? -11.273 11.461 23.672 1 92.38 124 LEU B CA 1
ATOM 3848 C C . LEU B 1 124 ? -11.203 9.961 23.406 1 92.38 124 LEU B C 1
ATOM 3850 O O . LEU B 1 124 ? -10.242 9.305 23.828 1 92.38 124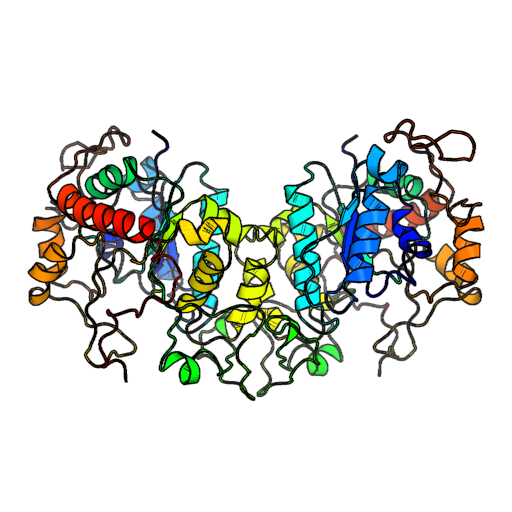 LEU B O 1
ATOM 3854 N N . ASP B 1 125 ? -12.281 9.5 22.797 1 93.94 125 ASP B N 1
ATOM 3855 C CA . ASP B 1 125 ? -12.195 8.172 22.219 1 93.94 125 ASP B CA 1
ATOM 3856 C C . ASP B 1 125 ? -11.031 8.086 21.219 1 93.94 125 ASP B C 1
ATOM 3858 O O . ASP B 1 125 ? -10.984 8.844 20.25 1 93.94 125 ASP B O 1
ATOM 3862 N N . ARG B 1 126 ? -10.18 7.176 21.375 1 93 126 ARG B N 1
ATOM 3863 C CA . ARG B 1 126 ? -8.93 7.086 20.625 1 93 126 ARG B CA 1
ATOM 3864 C C . ARG B 1 126 ? -9.188 6.625 19.188 1 93 126 ARG B C 1
ATOM 3866 O O . ARG B 1 126 ? -8.297 6.688 18.344 1 93 126 ARG B O 1
ATOM 3873 N N . ASN B 1 127 ? -10.375 6.285 18.875 1 94.94 127 ASN B N 1
ATOM 3874 C CA . ASN B 1 127 ? -10.719 5.824 17.531 1 94.94 127 ASN B CA 1
ATOM 3875 C C . ASN B 1 127 ? -11.156 6.98 16.641 1 94.94 127 ASN B C 1
ATOM 3877 O O . ASN B 1 127 ? -11.273 6.82 15.422 1 94.94 127 ASN B O 1
ATOM 3881 N N . LEU B 1 128 ? -11.328 8.141 17.234 1 95.62 128 LEU B N 1
ATOM 3882 C CA . LEU B 1 128 ? -11.852 9.273 16.484 1 95.62 128 LEU B CA 1
ATOM 3883 C C . LEU B 1 128 ? -10.805 9.836 15.531 1 95.62 128 LEU B C 1
ATOM 3885 O O . LEU B 1 128 ? -9.609 9.836 15.852 1 95.62 128 LEU B O 1
ATOM 3889 N N . ASN B 1 129 ? -11.281 10.273 14.406 1 96.56 129 ASN B N 1
ATOM 3890 C CA . ASN B 1 129 ? -10.461 10.898 13.375 1 96.56 129 ASN B CA 1
ATOM 3891 C C . ASN B 1 129 ? -10.945 12.305 13.047 1 96.56 129 ASN B C 1
ATOM 3893 O O . ASN B 1 129 ? -12.148 12.531 12.914 1 96.56 129 ASN B O 1
ATOM 3897 N N . PHE B 1 130 ? -10.055 13.25 12.969 1 96.5 130 PHE B N 1
ATOM 3898 C CA . PHE B 1 130 ? -10.383 14.594 12.492 1 96.5 130 PHE B CA 1
ATOM 3899 C C . PHE B 1 130 ? -10.039 14.742 11.016 1 96.5 130 PHE B C 1
ATOM 3901 O O . PHE B 1 130 ? -8.875 14.914 10.656 1 96.5 130 PHE B O 1
ATOM 3908 N N . ILE B 1 131 ? -11.031 14.727 10.18 1 96.5 131 ILE B N 1
ATOM 3909 C CA . ILE B 1 131 ? -10.883 14.734 8.727 1 96.5 131 ILE B CA 1
ATOM 3910 C C . ILE B 1 131 ? -12.078 15.445 8.094 1 96.5 131 ILE B C 1
ATOM 3912 O O . ILE B 1 131 ? -13.18 14.891 8.047 1 96.5 131 ILE B O 1
ATOM 3916 N N . GLU B 1 132 ? -11.836 16.656 7.66 1 95.06 132 GLU B N 1
ATOM 3917 C CA . GLU B 1 132 ? -12.891 17.391 6.969 1 95.06 132 GLU B CA 1
ATOM 3918 C C . GLU B 1 132 ? -13.25 16.719 5.645 1 95.06 132 GLU B C 1
ATOM 3920 O O . GLU B 1 132 ? -12.367 16.406 4.84 1 95.06 132 GLU B O 1
ATOM 3925 N N . HIS B 1 133 ? -14.539 16.484 5.414 1 93.81 133 HIS B N 1
ATOM 3926 C CA . HIS B 1 133 ? -14.914 15.719 4.227 1 93.81 133 HIS B CA 1
ATOM 3927 C C . HIS B 1 133 ? -16.297 16.125 3.725 1 93.81 133 HIS B C 1
ATOM 3929 O O . HIS B 1 133 ? -17.125 16.625 4.496 1 93.81 133 HIS B O 1
ATOM 3935 N N . THR B 1 134 ? -16.516 15.922 2.422 1 92.56 134 THR B N 1
ATOM 3936 C CA . THR B 1 134 ? -17.812 16.125 1.768 1 92.56 134 THR B CA 1
ATOM 3937 C C . THR B 1 134 ? -17.922 15.25 0.524 1 92.56 134 THR B C 1
ATOM 3939 O O . THR B 1 134 ? -16.922 14.875 -0.077 1 92.56 134 THR B O 1
ATOM 3942 N N . THR B 1 135 ? -19.109 14.875 0.115 1 91.31 135 THR B N 1
ATOM 3943 C CA . THR B 1 135 ? -19.375 14.141 -1.12 1 91.31 135 THR B CA 1
ATOM 3944 C C . THR B 1 135 ? -19.656 15.109 -2.27 1 91.31 135 THR B C 1
ATOM 3946 O O . THR B 1 135 ? -19.688 14.703 -3.434 1 91.31 135 THR B O 1
ATOM 3949 N N . ASP B 1 136 ? -19.906 16.328 -1.896 1 91.12 136 ASP B N 1
ATOM 3950 C CA . ASP B 1 136 ? -20.125 17.344 -2.928 1 91.12 136 ASP B CA 1
ATOM 3951 C C . ASP B 1 136 ? -18.812 17.766 -3.568 1 91.12 136 ASP B C 1
ATOM 3953 O O . ASP B 1 136 ? -18.141 18.672 -3.062 1 91.12 136 ASP B O 1
ATOM 3957 N N . LEU B 1 137 ? -18.625 17.281 -4.684 1 90.19 137 LEU B N 1
ATOM 3958 C CA . LEU B 1 137 ? -17.344 17.531 -5.34 1 90.19 137 LEU B CA 1
ATOM 3959 C C . LEU B 1 137 ? -17.312 18.922 -5.965 1 90.19 137 LEU B C 1
ATOM 3961 O O . LEU B 1 137 ? -16.25 19.516 -6.137 1 90.19 137 LEU B O 1
ATOM 3965 N N . GLY B 1 138 ? -18.5 19.406 -6.395 1 88.81 138 GLY B N 1
ATOM 3966 C CA . GLY B 1 138 ? -18.531 20.688 -7.098 1 88.81 138 GLY B CA 1
ATOM 3967 C C . GLY B 1 138 ? -17.609 20.719 -8.305 1 88.81 138 GLY B C 1
ATOM 3968 O O . GLY B 1 138 ? -17.672 19.844 -9.164 1 88.81 138 GLY B O 1
ATOM 3969 N N . TRP B 1 139 ? -16.766 21.797 -8.367 1 87.38 139 TRP B N 1
ATOM 3970 C CA . TRP B 1 139 ? -15.852 22 -9.484 1 87.38 139 TRP B CA 1
ATOM 3971 C C . TRP B 1 139 ? -14.812 20.891 -9.555 1 87.38 139 TRP B C 1
ATOM 3973 O O . TRP B 1 139 ? -14.234 20.625 -10.617 1 87.38 139 TRP B O 1
ATOM 3983 N N . LYS B 1 140 ? -14.508 20.234 -8.5 1 90.94 140 LYS B N 1
ATOM 3984 C CA . LYS B 1 140 ? -13.492 19.188 -8.445 1 90.94 140 LYS B CA 1
ATOM 3985 C C . LYS B 1 140 ? -13.883 18 -9.32 1 90.94 140 LYS B C 1
ATOM 3987 O O . LYS B 1 140 ? -13.023 17.219 -9.727 1 90.94 140 LYS B O 1
ATOM 3992 N N . ASN B 1 141 ? -15.18 17.844 -9.562 1 90.88 141 ASN B N 1
ATOM 3993 C CA . ASN B 1 141 ? -15.625 16.781 -10.453 1 90.88 141 ASN B CA 1
ATOM 3994 C C . ASN B 1 141 ? -14.969 16.891 -11.828 1 90.88 141 ASN B C 1
ATOM 3996 O O . ASN B 1 141 ? -14.344 15.945 -12.305 1 90.88 141 ASN B O 1
ATOM 4000 N N . LYS B 1 142 ? -15.062 18.078 -12.391 1 90.75 142 LYS B N 1
ATOM 4001 C CA . LYS B 1 142 ? -14.602 18.328 -13.758 1 90.75 142 LYS B CA 1
ATOM 4002 C C . LYS B 1 142 ? -13.094 18.531 -13.789 1 90.75 142 LYS B C 1
ATOM 4004 O O . LYS B 1 142 ? -12.43 18.156 -14.766 1 90.75 142 LYS B O 1
ATOM 4009 N N . TYR B 1 143 ? -12.523 19.016 -12.711 1 90.5 143 TYR B N 1
ATOM 4010 C CA . TYR B 1 143 ? -11.148 19.5 -12.812 1 90.5 143 TYR B CA 1
ATOM 4011 C C . TYR B 1 143 ? -10.195 18.594 -12.039 1 90.5 143 TYR B C 1
ATOM 4013 O O . TYR B 1 143 ? -8.977 18.703 -12.18 1 90.5 143 TYR B O 1
ATOM 4021 N N . ARG B 1 144 ? -10.75 17.672 -11.297 1 92.56 144 ARG B N 1
ATOM 4022 C CA . ARG B 1 144 ? -9.883 16.781 -10.531 1 92.56 144 ARG B CA 1
ATOM 4023 C C . ARG B 1 144 ? -10.273 15.32 -10.734 1 92.56 144 ARG B C 1
ATOM 4025 O O . ARG B 1 144 ? -9.43 14.492 -11.07 1 92.56 144 ARG B O 1
ATOM 4032 N N . ALA B 1 145 ? -11.516 15.016 -10.633 1 93.25 145 ALA B N 1
ATOM 4033 C CA . ALA B 1 145 ? -11.984 13.633 -10.602 1 93.25 145 ALA B CA 1
ATOM 4034 C C . ALA B 1 145 ? -11.914 13 -11.984 1 93.25 145 ALA B C 1
ATOM 4036 O O . ALA B 1 145 ? -11.586 11.812 -12.109 1 93.25 145 ALA B O 1
ATOM 4037 N N . MET B 1 146 ? -12.18 13.664 -13 1 94.12 146 MET B N 1
ATOM 4038 C CA . MET B 1 146 ? -12.289 13.086 -14.336 1 94.12 146 MET B CA 1
ATOM 4039 C C . MET B 1 146 ? -10.953 13.133 -15.062 1 94.12 146 MET B C 1
ATOM 4041 O O . MET B 1 146 ? -10.547 12.156 -15.703 1 94.12 146 MET B O 1
ATOM 4045 N N . PRO B 1 147 ? -10.203 14.234 -14.945 1 95.62 147 PRO B N 1
ATOM 4046 C CA . PRO B 1 147 ? -8.914 14.258 -15.633 1 95.62 147 PRO B CA 1
ATOM 4047 C C . PRO B 1 147 ? -7.93 13.227 -15.078 1 95.62 147 PRO B C 1
ATOM 4049 O O . PRO B 1 147 ? -8.055 12.812 -13.922 1 95.62 147 PRO B O 1
ATOM 4052 N N . LEU B 1 148 ? -6.977 12.812 -16.016 1 97.19 148 LEU B N 1
ATOM 4053 C CA . LEU B 1 148 ? -5.949 11.844 -15.641 1 97.19 148 LEU B CA 1
ATOM 4054 C C . LEU B 1 148 ? -4.562 12.477 -15.703 1 97.19 148 LEU B C 1
ATOM 4056 O O . LEU B 1 148 ? -4.273 13.258 -16.609 1 97.19 148 LEU B O 1
ATOM 4060 N N . ILE B 1 149 ? -3.738 12.125 -14.75 1 97.25 149 ILE B N 1
ATOM 4061 C CA . ILE B 1 149 ? -2.379 12.656 -14.75 1 97.25 149 ILE B CA 1
ATOM 4062 C C . ILE B 1 149 ? -1.391 11.539 -14.43 1 97.25 149 ILE B C 1
ATOM 4064 O O . ILE B 1 149 ? -1.769 10.508 -13.859 1 97.25 149 ILE B O 1
ATOM 4068 N N . ILE B 1 150 ? -0.126 11.711 -14.852 1 96.94 150 ILE B N 1
ATOM 4069 C CA . ILE B 1 150 ? 1.03 10.914 -14.453 1 96.94 150 ILE B CA 1
ATOM 4070 C C . ILE B 1 150 ? 2.01 11.789 -13.672 1 96.94 150 ILE B C 1
ATOM 4072 O O . ILE B 1 150 ? 2.309 12.914 -14.086 1 96.94 150 ILE B O 1
ATOM 4076 N N . ASP B 1 151 ? 2.426 11.367 -12.523 1 96.25 151 ASP B N 1
ATOM 4077 C CA . ASP B 1 151 ? 3.383 12.102 -11.695 1 96.25 151 ASP B CA 1
ATOM 4078 C C . ASP B 1 151 ? 4.805 11.586 -11.914 1 96.25 151 ASP B C 1
ATOM 4080 O O . ASP B 1 151 ? 5.176 10.531 -11.391 1 96.25 151 ASP B O 1
ATOM 4084 N N . PRO B 1 152 ? 5.648 12.32 -12.617 1 95.81 152 PRO B N 1
ATOM 4085 C CA . PRO B 1 152 ? 7.016 11.859 -12.875 1 95.81 152 PRO B CA 1
ATOM 4086 C C . PRO B 1 152 ? 7.832 11.688 -11.594 1 95.81 152 PRO B C 1
ATOM 4088 O O . PRO B 1 152 ? 8.844 10.977 -11.594 1 95.81 152 PRO B O 1
ATOM 4091 N N . ALA B 1 153 ? 7.41 12.266 -10.516 1 94.69 153 ALA B N 1
ATOM 4092 C CA . ALA B 1 153 ? 8.133 12.172 -9.25 1 94.69 153 ALA B CA 1
ATOM 4093 C C . ALA B 1 153 ? 8.148 10.734 -8.734 1 94.69 153 ALA B C 1
ATOM 4095 O O . ALA B 1 153 ? 8.922 10.398 -7.836 1 94.69 153 ALA B O 1
ATOM 4096 N N . LEU B 1 154 ? 7.348 9.883 -9.328 1 96.06 154 LEU B N 1
ATOM 4097 C CA . LEU B 1 154 ? 7.305 8.484 -8.922 1 96.06 154 LEU B CA 1
ATOM 4098 C C . LEU B 1 154 ? 8.5 7.715 -9.477 1 96.06 154 LEU B C 1
ATOM 4100 O O . LEU B 1 154 ? 8.852 6.652 -8.961 1 96.06 154 LEU B O 1
ATOM 4104 N N . TYR B 1 155 ? 9.102 8.25 -10.586 1 95.38 155 TYR B N 1
ATOM 4105 C CA . TYR B 1 155 ? 10.062 7.367 -11.242 1 95.38 155 TYR B CA 1
ATOM 4106 C C . TYR B 1 155 ? 11.258 8.156 -11.758 1 95.38 155 TYR B C 1
ATOM 4108 O O . TYR B 1 155 ? 12.227 7.57 -12.258 1 95.38 155 TYR B O 1
ATOM 4116 N N . MET B 1 156 ? 11.172 9.461 -11.617 1 94.25 156 MET B N 1
ATOM 4117 C CA . MET B 1 156 ? 12.289 10.305 -12.039 1 94.25 156 MET B CA 1
ATOM 4118 C C . MET B 1 156 ? 13.039 10.859 -10.828 1 94.25 156 MET B C 1
ATOM 4120 O O . MET B 1 156 ? 12.453 11.062 -9.766 1 94.25 156 MET B O 1
ATOM 4124 N N . LEU B 1 157 ? 14.305 11.133 -10.984 1 89.56 157 LEU B N 1
ATOM 4125 C CA . LEU B 1 157 ? 15.125 11.703 -9.914 1 89.56 157 LEU B CA 1
ATOM 4126 C C . LEU B 1 157 ? 15 13.219 -9.883 1 89.56 157 LEU B C 1
ATOM 4128 O O . LEU B 1 157 ? 15.25 13.844 -8.852 1 89.56 157 LEU B O 1
ATOM 4132 N N . ASN B 1 158 ? 14.594 13.75 -11.047 1 89.25 158 ASN B N 1
ATOM 4133 C CA . ASN B 1 158 ? 14.422 15.195 -11.125 1 89.25 158 ASN B CA 1
ATOM 4134 C C . ASN B 1 158 ? 12.945 15.586 -11.133 1 89.25 158 ASN B C 1
ATOM 4136 O O . ASN B 1 158 ? 12.125 14.922 -11.766 1 89.25 158 ASN B O 1
ATOM 4140 N N . LYS B 1 159 ? 12.703 16.625 -10.422 1 87.94 159 LYS B N 1
ATOM 4141 C CA . LYS B 1 159 ? 11.32 17.094 -10.312 1 87.94 159 LYS B CA 1
ATOM 4142 C C . LYS B 1 159 ? 10.836 17.672 -11.641 1 87.94 159 LYS B C 1
ATOM 4144 O O . LYS B 1 159 ? 11.586 18.359 -12.344 1 87.94 159 LYS B O 1
ATOM 4149 N N . SER B 1 160 ? 9.68 17.328 -12.008 1 90.06 160 SER B N 1
ATOM 4150 C CA . SER B 1 160 ? 8.984 17.891 -13.148 1 90.06 160 SER B CA 1
ATOM 4151 C C . SER B 1 160 ? 7.484 18 -12.883 1 90.06 160 SER B C 1
ATOM 4153 O O . SER B 1 160 ? 6.988 17.484 -11.875 1 90.06 160 SER B O 1
ATOM 4155 N N . ASN B 1 161 ? 6.848 18.734 -13.68 1 90.12 161 ASN B N 1
ATOM 4156 C CA . ASN B 1 161 ? 5.406 18.891 -13.531 1 90.12 161 ASN B CA 1
ATOM 4157 C C . ASN B 1 161 ? 4.668 17.594 -13.852 1 90.12 161 ASN B C 1
ATOM 4159 O O . ASN B 1 161 ? 5.203 16.719 -14.539 1 90.12 161 ASN B O 1
ATOM 4163 N N . ILE B 1 162 ? 3.498 17.484 -13.305 1 93.44 162 ILE B N 1
ATOM 4164 C CA . ILE B 1 162 ? 2.652 16.344 -13.641 1 93.44 162 ILE B CA 1
ATOM 4165 C C . ILE B 1 162 ? 2.342 16.359 -15.141 1 93.44 162 ILE B C 1
ATOM 4167 O O . ILE B 1 162 ? 2.352 17.406 -15.773 1 93.44 162 ILE B O 1
ATOM 4171 N N . ILE B 1 163 ? 2.119 15.219 -15.656 1 95.5 163 ILE B N 1
ATOM 4172 C CA . ILE B 1 163 ? 1.798 15.055 -17.062 1 95.5 163 ILE B CA 1
ATOM 4173 C C . ILE B 1 163 ? 0.314 14.734 -17.219 1 95.5 163 ILE B C 1
ATOM 4175 O O . ILE B 1 163 ? -0.169 13.734 -16.688 1 95.5 163 ILE B O 1
ATOM 4179 N N . TRP B 1 164 ? -0.349 15.641 -17.984 1 96.19 164 TRP B N 1
ATOM 4180 C CA . TRP B 1 164 ? -1.749 15.367 -18.281 1 96.19 164 TRP B CA 1
ATOM 4181 C C . TRP B 1 164 ? -1.867 14.328 -19.406 1 96.19 164 TRP B C 1
ATOM 4183 O O . TRP B 1 164 ? -1.18 14.422 -20.422 1 96.19 164 TRP B O 1
ATOM 4193 N N . VAL B 1 165 ? -2.725 13.336 -19.156 1 96.75 165 VAL B N 1
ATOM 4194 C CA . VAL B 1 165 ? -2.9 12.297 -20.172 1 96.75 165 VAL B CA 1
ATOM 4195 C C . VAL B 1 165 ? -4.375 12.18 -20.547 1 96.75 165 VAL B C 1
ATOM 4197 O O . VAL B 1 165 ? -5.246 12.633 -19.797 1 96.75 165 VAL B O 1
ATOM 4200 N N . ARG B 1 166 ? -4.617 11.602 -21.734 1 96.5 166 ARG B N 1
ATOM 4201 C CA . ARG B 1 166 ? -5.957 11.445 -22.281 1 96.5 166 ARG B CA 1
ATOM 4202 C C . ARG B 1 166 ? -6.184 10.016 -22.766 1 96.5 166 ARG B C 1
ATOM 4204 O O . ARG B 1 166 ? -5.234 9.305 -23.094 1 96.5 166 ARG B O 1
ATOM 4211 N N . PRO B 1 167 ? -7.438 9.57 -22.828 1 95.88 167 PRO B N 1
ATOM 4212 C CA . PRO B 1 167 ? -8.656 10.305 -22.484 1 95.88 167 PRO B CA 1
ATOM 4213 C C . PRO B 1 167 ? -8.891 10.398 -20.984 1 95.88 167 PRO B C 1
ATOM 4215 O O . PRO B 1 167 ? -8.195 9.734 -20.203 1 95.88 167 PRO B O 1
ATOM 4218 N N . ASP B 1 168 ? -9.867 11.266 -20.625 1 95.12 168 ASP B N 1
ATOM 4219 C CA . ASP B 1 168 ? -10.32 11.312 -19.25 1 95.12 168 ASP B CA 1
ATOM 4220 C C . ASP B 1 168 ? -11.047 10.031 -18.859 1 95.12 168 ASP B C 1
ATOM 4222 O O . ASP B 1 168 ? -11.312 9.18 -19.719 1 95.12 168 ASP B O 1
ATOM 4226 N N . ARG B 1 169 ? -11.234 9.906 -17.562 1 93.62 169 ARG B N 1
ATOM 4227 C CA . ARG B 1 169 ? -11.938 8.711 -17.109 1 93.62 169 ARG B CA 1
ATOM 4228 C C . ARG B 1 169 ? -13.328 9.047 -16.609 1 93.62 169 ARG B C 1
ATOM 4230 O O . ARG B 1 169 ? -13.609 10.203 -16.266 1 93.62 169 ARG B O 1
ATOM 4237 N N . SER B 1 170 ? -14.172 7.988 -16.516 1 92.38 170 SER B N 1
ATOM 4238 C CA . SER B 1 170 ? -15.484 8.133 -15.891 1 92.38 170 SER B CA 1
ATOM 4239 C C . SER B 1 170 ? -15.375 8.109 -14.375 1 92.38 170 SER B C 1
ATOM 4241 O O . SER B 1 170 ? -14.367 7.656 -13.828 1 92.38 170 SER B O 1
ATOM 4243 N N . LEU B 1 171 ? -16.391 8.633 -13.766 1 94.75 171 LEU B N 1
ATOM 4244 C CA . LEU B 1 171 ? -16.453 8.523 -12.312 1 94.75 171 LEU B CA 1
ATOM 4245 C C . LEU B 1 171 ? -16.625 7.074 -11.883 1 94.75 171 LEU B C 1
ATOM 4247 O O . LEU B 1 171 ? -17.203 6.266 -12.617 1 94.75 171 LEU B O 1
ATOM 4251 N N . PRO B 1 172 ? -16.078 6.785 -10.711 1 95.88 172 PRO B N 1
ATOM 4252 C CA . PRO B 1 172 ? -16.219 5.406 -10.234 1 95.88 172 PRO B CA 1
ATOM 4253 C C . PRO B 1 172 ? -17.656 5.051 -9.883 1 95.88 172 PRO B C 1
ATOM 4255 O O . PRO B 1 172 ? -18.422 5.918 -9.453 1 95.88 172 PRO B O 1
ATOM 4258 N N . ASN B 1 173 ? -18.016 3.838 -10.055 1 93.69 173 ASN B N 1
ATOM 4259 C CA . ASN B 1 173 ? -19.281 3.342 -9.539 1 93.69 173 ASN B CA 1
ATOM 4260 C C . ASN B 1 173 ? -19.078 2.275 -8.469 1 93.69 173 ASN B C 1
ATOM 4262 O O . ASN B 1 173 ? -20.031 1.776 -7.883 1 93.69 173 ASN B O 1
ATOM 4266 N N . ALA B 1 174 ? -17.828 1.9 -8.195 1 92.94 174 ALA B N 1
ATOM 4267 C CA . ALA B 1 174 ? -17.516 0.931 -7.152 1 92.94 174 ALA B CA 1
ATOM 4268 C C . ALA B 1 174 ? -17.484 1.593 -5.777 1 92.94 174 ALA B C 1
ATOM 4270 O O . ALA B 1 174 ? -17.609 0.916 -4.754 1 92.94 174 ALA B O 1
ATOM 4271 N N . PHE B 1 175 ? -17.297 2.873 -5.746 1 93.06 175 PHE B N 1
ATOM 4272 C CA . PHE B 1 175 ? -17.297 3.66 -4.52 1 93.06 175 PHE B CA 1
ATOM 4273 C C . PHE B 1 175 ? -17.641 5.117 -4.812 1 93.06 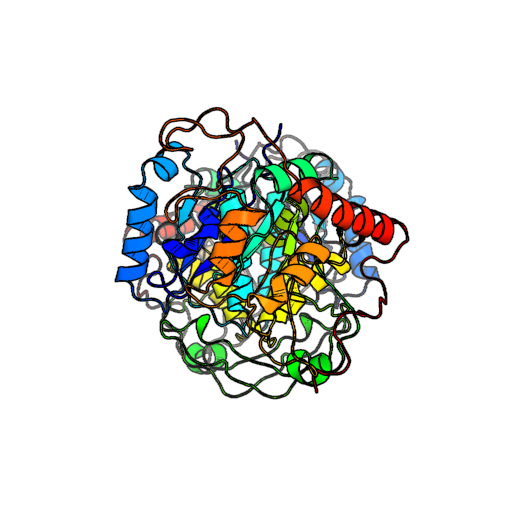175 PHE B C 1
ATOM 4275 O O . PHE B 1 175 ? -17.609 5.551 -5.965 1 93.06 175 PHE B O 1
ATOM 4282 N N . LYS B 1 176 ? -17.953 5.801 -3.74 1 93.56 176 LYS B N 1
ATOM 4283 C CA . LYS B 1 176 ? -18.266 7.227 -3.842 1 93.56 176 LYS B CA 1
ATOM 4284 C C . LYS B 1 176 ? -17.047 8.07 -3.469 1 93.56 176 LYS B C 1
ATOM 4286 O O . LYS B 1 176 ? -16.359 7.777 -2.49 1 93.56 176 LYS B O 1
ATOM 4291 N N . LEU B 1 177 ? -16.844 9.094 -4.266 1 95.94 177 LEU B N 1
ATOM 4292 C CA . LEU B 1 177 ? -15.719 9.984 -3.988 1 95.94 177 LEU B CA 1
ATOM 4293 C C . LEU B 1 177 ? -16.047 10.945 -2.848 1 95.94 177 LEU B C 1
ATOM 4295 O O . LEU B 1 177 ? -17.172 11.461 -2.771 1 95.94 177 LEU B O 1
ATOM 4299 N N . HIS B 1 178 ? -15.148 11.07 -1.912 1 95.81 178 HIS B N 1
ATOM 4300 C CA . HIS B 1 178 ? -15.18 12.094 -0.871 1 95.81 178 HIS B CA 1
ATOM 4301 C C . HIS B 1 178 ? -13.938 12.977 -0.937 1 95.81 178 HIS B C 1
ATOM 4303 O O . HIS B 1 178 ? -12.844 12.5 -1.248 1 95.81 178 HIS B O 1
ATOM 4309 N N . THR B 1 179 ? -14.133 14.242 -0.727 1 95.31 179 THR B N 1
ATOM 4310 C CA . THR B 1 179 ? -13.031 15.195 -0.781 1 95.31 179 THR B CA 1
ATOM 4311 C C . THR B 1 179 ? -13.008 16.062 0.469 1 95.31 179 THR B C 1
ATOM 4313 O O . THR B 1 179 ? -13.984 16.109 1.22 1 95.31 179 THR B O 1
ATOM 4316 N N . GLY B 1 180 ? -11.859 16.672 0.753 1 93.56 180 GLY B N 1
ATOM 4317 C CA . GLY B 1 180 ? -11.672 17.547 1.892 1 93.56 180 GLY B CA 1
ATOM 4318 C C . GLY B 1 180 ? -10.25 18.078 2.02 1 93.56 180 GLY B C 1
ATOM 4319 O O . GLY B 1 180 ? -9.547 18.219 1.019 1 93.56 180 GLY B O 1
ATOM 4320 N N . SER B 1 181 ? -9.914 18.406 3.246 1 90.94 181 SER B N 1
ATOM 4321 C CA . SER B 1 181 ? -8.586 18.953 3.535 1 90.94 181 SER B CA 1
ATOM 4322 C C . SER B 1 181 ? -7.535 17.844 3.568 1 90.94 181 SER B C 1
ATOM 4324 O O . SER B 1 181 ? -7.785 16.75 4.082 1 90.94 181 SER B O 1
ATOM 4326 N N . ALA B 1 182 ? -6.355 18.172 3.014 1 90.25 182 ALA B N 1
ATOM 4327 C CA . ALA B 1 182 ? -5.258 17.219 3.062 1 90.25 182 ALA B CA 1
ATOM 4328 C C . ALA B 1 182 ? -4.676 17.109 4.469 1 90.25 182 ALA B C 1
ATOM 4330 O O . ALA B 1 182 ? -3.908 16.203 4.77 1 90.25 182 ALA B O 1
ATOM 4331 N N . TRP B 1 183 ? -5.078 18.031 5.293 1 91.25 183 TRP B N 1
ATOM 4332 C CA . TRP B 1 183 ? -4.609 18.031 6.676 1 91.25 183 TRP B CA 1
ATOM 4333 C C . TRP B 1 183 ? -5.59 17.297 7.586 1 91.25 183 TRP B C 1
ATOM 4335 O O . TRP B 1 183 ? -6.801 17.5 7.492 1 91.25 183 TRP B O 1
ATOM 4345 N N . MET B 1 184 ? -5.008 16.375 8.312 1 94.5 184 MET B N 1
ATOM 4346 C CA . MET B 1 184 ? -5.875 15.492 9.078 1 94.5 184 MET B CA 1
ATOM 4347 C C . MET B 1 184 ? -5.199 15.047 10.375 1 94.5 184 MET B C 1
ATOM 4349 O O . MET B 1 184 ? -3.979 15.164 10.508 1 94.5 184 MET B O 1
ATOM 4353 N N . VAL B 1 185 ? -5.977 14.656 11.297 1 94 185 VAL B N 1
ATOM 4354 C CA . VAL B 1 185 ? -5.578 13.914 12.492 1 94 185 VAL B CA 1
ATOM 4355 C C . VAL B 1 185 ? -6.219 12.523 12.477 1 94 185 VAL B C 1
ATOM 4357 O O . VAL B 1 185 ? -7.438 12.398 12.602 1 94 185 VAL B O 1
ATOM 4360 N N . LEU B 1 186 ? -5.391 11.523 12.312 1 95.69 186 LEU B N 1
ATOM 4361 C CA . LEU B 1 186 ? -5.902 10.172 12.094 1 95.69 186 LEU B CA 1
ATOM 4362 C C . LEU B 1 186 ? -5.59 9.273 13.281 1 95.69 186 LEU B C 1
ATOM 4364 O O . LEU B 1 186 ? -4.488 9.328 13.836 1 95.69 186 LEU B O 1
ATOM 4368 N N . SER B 1 187 ? -6.551 8.461 13.633 1 95.19 187 SER B N 1
ATOM 4369 C CA . SER B 1 187 ? -6.375 7.512 14.727 1 95.19 187 SER B CA 1
ATOM 4370 C C . SER B 1 187 ? -5.441 6.375 14.32 1 95.19 187 SER B C 1
ATOM 4372 O O . SER B 1 187 ? -5.34 6.035 13.141 1 95.19 187 SER B O 1
ATOM 4374 N N . ARG B 1 188 ? -4.816 5.809 15.32 1 93.38 188 ARG B N 1
ATOM 4375 C CA . ARG B 1 188 ? -3.889 4.711 15.07 1 93.38 188 ARG B CA 1
ATOM 4376 C C . ARG B 1 188 ? -4.598 3.537 14.398 1 93.38 188 ARG B C 1
ATOM 4378 O O . ARG B 1 188 ? -4.09 2.971 13.43 1 93.38 188 ARG B O 1
ATOM 4385 N N . PRO B 1 189 ? -5.859 3.141 14.844 1 95.31 189 PRO B N 1
ATOM 4386 C CA . PRO B 1 189 ? -6.535 2.033 14.164 1 95.31 189 PRO B CA 1
ATOM 4387 C C . PRO B 1 189 ? -6.785 2.312 12.68 1 95.31 189 PRO B C 1
ATOM 4389 O O . PRO B 1 189 ? -6.629 1.418 11.844 1 95.31 189 PRO B O 1
ATOM 4392 N N . PHE B 1 190 ? -7.172 3.482 12.359 1 96.75 190 PHE B N 1
ATOM 4393 C CA . PHE B 1 190 ? -7.402 3.814 10.961 1 96.75 190 PHE B CA 1
ATOM 4394 C C . PHE B 1 190 ? -6.094 3.783 10.18 1 96.75 190 PHE B C 1
ATOM 4396 O O . PHE B 1 190 ? -6.051 3.285 9.047 1 96.75 190 PHE B O 1
ATOM 4403 N N . VAL B 1 191 ? -5.004 4.309 10.75 1 95 191 VAL B N 1
ATOM 4404 C CA . VAL B 1 191 ? -3.695 4.305 10.109 1 95 191 VAL B CA 1
ATOM 4405 C C . VAL B 1 191 ? -3.242 2.867 9.867 1 95 191 VAL B C 1
ATOM 4407 O O . VAL B 1 191 ? -2.742 2.537 8.789 1 95 191 VAL B O 1
ATOM 4410 N N . GLU B 1 192 ? -3.418 2.037 10.844 1 94.06 192 GLU B N 1
ATOM 4411 C CA . GLU B 1 192 ? -3.076 0.628 10.688 1 94.06 192 GLU B CA 1
ATOM 4412 C C . GLU B 1 192 ? -3.859 -0.003 9.539 1 94.06 192 GLU B C 1
ATOM 4414 O O . GLU B 1 192 ? -3.301 -0.75 8.734 1 94.06 192 GLU B O 1
ATOM 4419 N N . TYR B 1 193 ? -5.117 0.325 9.5 1 95.88 193 TYR B N 1
ATOM 4420 C CA . TYR B 1 193 ? -5.98 -0.205 8.453 1 95.88 193 TYR B CA 1
ATOM 4421 C C . TYR B 1 193 ? -5.469 0.187 7.07 1 95.88 193 TYR B C 1
ATOM 4423 O O . TYR B 1 193 ? -5.402 -0.647 6.164 1 95.88 193 TYR B O 1
ATOM 4431 N N . ILE B 1 194 ? -5.113 1.448 6.879 1 96.56 194 ILE B N 1
ATOM 4432 C CA . ILE B 1 194 ? -4.746 1.942 5.555 1 96.56 194 ILE B CA 1
ATOM 4433 C C . ILE B 1 194 ? -3.365 1.415 5.172 1 96.56 194 ILE B C 1
ATOM 4435 O O . ILE B 1 194 ? -3.082 1.2 3.99 1 96.56 194 ILE B O 1
ATOM 4439 N N . ILE B 1 195 ? -2.451 1.179 6.117 1 95.19 195 ILE B N 1
ATOM 4440 C CA . ILE B 1 195 ? -1.102 0.714 5.82 1 95.19 195 ILE B CA 1
ATOM 4441 C C . ILE B 1 195 ? -1.123 -0.785 5.527 1 95.19 195 ILE B C 1
ATOM 4443 O O . ILE B 1 195 ? -0.538 -1.241 4.543 1 95.19 195 ILE B O 1
ATOM 4447 N N . TRP B 1 196 ? -1.896 -1.5 6.262 1 90.81 196 TRP B N 1
ATOM 4448 C CA . TRP B 1 196 ? -1.938 -2.947 6.078 1 90.81 196 TRP B CA 1
ATOM 4449 C C . TRP B 1 196 ? -2.787 -3.318 4.867 1 90.81 196 TRP B C 1
ATOM 4451 O O . TRP B 1 196 ? -2.449 -4.242 4.125 1 90.81 196 TRP B O 1
ATOM 4461 N N . GLY B 1 197 ? -3.875 -2.639 4.758 1 89.62 197 GLY B N 1
ATOM 4462 C CA . GLY B 1 197 ? -4.754 -2.877 3.625 1 89.62 197 GLY B CA 1
ATOM 4463 C C . GLY B 1 197 ? -5.254 -4.309 3.549 1 89.62 197 GLY B C 1
ATOM 4464 O O . GLY B 1 197 ? -5.211 -4.93 2.484 1 89.62 197 GLY B O 1
ATOM 4465 N N . TRP B 1 198 ? -5.691 -4.82 4.637 1 85.56 198 TRP B N 1
ATOM 4466 C CA . TRP B 1 198 ? -6.031 -6.238 4.672 1 85.56 198 TRP B CA 1
ATOM 4467 C C . TRP B 1 198 ? -7.266 -6.527 3.83 1 85.56 198 TRP B C 1
ATOM 4469 O O . TRP B 1 198 ? -7.43 -7.637 3.314 1 85.56 198 TRP B O 1
ATOM 4479 N N . ASP B 1 199 ? -8.164 -5.578 3.65 1 88 199 ASP B N 1
ATOM 4480 C CA . ASP B 1 199 ? -9.336 -5.848 2.826 1 88 199 ASP B CA 1
ATOM 4481 C C . ASP B 1 199 ? -9.141 -5.332 1.403 1 88 199 ASP B C 1
ATOM 4483 O O . ASP B 1 199 ? -10.086 -5.289 0.616 1 88 199 ASP B O 1
ATOM 4487 N N . ASN B 1 200 ? -8.062 -4.793 1.051 1 91.75 200 ASN B N 1
ATOM 4488 C CA . ASN B 1 200 ? -7.594 -4.418 -0.281 1 91.75 200 ASN B CA 1
ATOM 4489 C C . ASN B 1 200 ? -8.102 -3.037 -0.684 1 91.75 200 ASN B C 1
ATOM 4491 O O . ASN B 1 200 ? -7.629 -2.461 -1.667 1 91.75 200 ASN B O 1
ATOM 4495 N N . LEU B 1 201 ? -9.047 -2.438 0.031 1 94.5 201 LEU B N 1
ATOM 4496 C CA . LEU B 1 201 ? -9.625 -1.153 -0.349 1 94.5 201 LEU B CA 1
ATOM 4497 C C . LEU B 1 201 ? -8.57 -0.058 -0.353 1 94.5 201 LEU B C 1
ATOM 4499 O O . LEU B 1 201 ? -8.422 0.668 -1.339 1 94.5 201 LEU B O 1
ATOM 4503 N N . PRO B 1 202 ? -7.77 0.073 0.745 1 97.12 202 PRO B N 1
ATOM 4504 C CA . PRO B 1 202 ? -6.75 1.126 0.721 1 97.12 202 PRO B CA 1
ATOM 4505 C C . PRO B 1 202 ? -5.793 0.993 -0.459 1 97.12 202 PRO B C 1
ATOM 4507 O O . PRO B 1 202 ? -5.418 1.996 -1.073 1 97.12 202 PRO B O 1
ATOM 4510 N N . ARG B 1 203 ? -5.398 -0.225 -0.766 1 96.56 203 ARG B N 1
ATOM 4511 C CA . ARG B 1 203 ? -4.484 -0.474 -1.875 1 96.56 203 ARG B CA 1
ATOM 4512 C C . ARG B 1 203 ? -5.129 -0.118 -3.209 1 96.56 203 ARG B C 1
ATOM 4514 O O . ARG B 1 203 ? -4.512 0.538 -4.051 1 96.56 203 ARG B O 1
ATOM 4521 N N . THR B 1 204 ? -6.371 -0.547 -3.398 1 96.19 204 THR B N 1
ATOM 4522 C CA . THR B 1 204 ? -7.109 -0.259 -4.625 1 96.19 204 THR B CA 1
ATOM 4523 C C . THR B 1 204 ? -7.281 1.246 -4.812 1 96.19 204 THR B C 1
ATOM 4525 O O . THR B 1 204 ? -7.078 1.768 -5.91 1 96.19 204 THR B O 1
ATOM 4528 N N . LEU B 1 205 ? -7.625 1.89 -3.758 1 97.94 205 LEU B N 1
ATOM 4529 C CA . LEU B 1 205 ? -7.84 3.33 -3.846 1 97.94 205 LEU B CA 1
ATOM 4530 C C . LEU B 1 205 ? -6.52 4.066 -4.039 1 97.94 205 LEU B C 1
ATOM 4532 O O . LEU B 1 205 ? -6.473 5.098 -4.711 1 97.94 205 LEU B O 1
ATOM 4536 N N . LEU B 1 206 ? -5.441 3.549 -3.426 1 98.25 206 LEU B N 1
ATOM 4537 C CA . LEU B 1 206 ? -4.141 4.145 -3.709 1 98.25 206 LEU B CA 1
ATOM 4538 C C . LEU B 1 206 ? -3.814 4.059 -5.195 1 98.25 206 LEU B C 1
ATOM 4540 O O . LEU B 1 206 ? -3.357 5.035 -5.793 1 98.25 206 LEU B O 1
ATOM 4544 N N . MET B 1 207 ? -4.062 2.932 -5.809 1 98.25 207 MET B N 1
ATOM 4545 C CA . MET B 1 207 ? -3.824 2.746 -7.234 1 98.25 207 MET B CA 1
ATOM 4546 C C . MET B 1 207 ? -4.727 3.658 -8.062 1 98.25 207 MET B C 1
ATOM 4548 O O . MET B 1 207 ? -4.27 4.293 -9.008 1 98.25 207 MET B O 1
ATOM 4552 N N . TYR B 1 208 ? -5.969 3.766 -7.652 1 98 208 TYR B N 1
ATOM 4553 C CA . TYR B 1 208 ? -6.906 4.641 -8.344 1 98 208 TYR B CA 1
ATOM 4554 C C . TYR B 1 208 ? -6.453 6.094 -8.273 1 98 208 TYR B C 1
ATOM 4556 O O . TYR B 1 208 ? -6.418 6.789 -9.289 1 98 208 TYR B O 1
ATOM 4564 N N . TYR B 1 209 ? -6.039 6.539 -7.129 1 98.12 209 TYR B N 1
ATOM 4565 C CA . TYR B 1 209 ? -5.727 7.945 -6.902 1 98.12 209 TYR B CA 1
ATOM 4566 C C . TYR B 1 209 ? -4.309 8.266 -7.355 1 98.12 209 TYR B C 1
ATOM 4568 O O . TYR B 1 209 ? -3.844 9.398 -7.211 1 98.12 209 TYR B O 1
ATOM 4576 N N . THR B 1 210 ? -3.596 7.285 -7.875 1 97.88 210 THR B N 1
ATOM 4577 C CA . THR B 1 210 ? -2.275 7.516 -8.453 1 97.88 210 THR B CA 1
ATOM 4578 C C . THR B 1 210 ? -2.369 8.445 -9.664 1 97.88 210 THR B C 1
ATOM 4580 O O . THR B 1 210 ? -1.44 9.203 -9.945 1 97.88 210 THR B O 1
ATOM 4583 N N . ASN B 1 211 ? -3.461 8.422 -10.375 1 97.06 211 ASN B N 1
ATOM 4584 C CA . ASN B 1 211 ? -3.654 9.227 -11.578 1 97.06 211 ASN B CA 1
ATOM 4585 C C . ASN B 1 211 ? -4.691 10.32 -11.359 1 97.06 211 ASN B C 1
ATOM 4587 O O . ASN B 1 211 ? -5.449 10.648 -12.273 1 97.06 211 ASN B O 1
ATOM 4591 N N . PHE B 1 212 ? -4.723 10.797 -10.227 1 96.56 212 PHE B N 1
ATOM 4592 C CA . PHE B 1 212 ? -5.746 11.727 -9.773 1 96.56 212 PHE B CA 1
ATOM 4593 C C . PHE B 1 212 ? -5.117 13.047 -9.344 1 96.56 212 PHE B C 1
ATOM 4595 O O . PHE B 1 212 ? -4.172 13.062 -8.547 1 96.56 212 PHE B O 1
ATOM 4602 N N . VAL B 1 213 ? -5.641 14.164 -9.859 1 94 213 VAL B N 1
ATOM 4603 C CA . VAL B 1 213 ? -5.105 15.477 -9.516 1 94 213 VAL B CA 1
ATOM 4604 C C . VAL B 1 213 ? -5.469 15.812 -8.07 1 94 213 VAL B C 1
ATOM 4606 O O . VAL B 1 213 ? -6.633 15.695 -7.672 1 94 213 VAL B O 1
ATOM 4609 N N . SER B 1 214 ? -4.496 16.219 -7.219 1 93.19 214 SER B N 1
ATOM 4610 C CA . SER B 1 214 ? -4.668 16.609 -5.82 1 93.19 214 SER B CA 1
ATOM 4611 C C . SER B 1 214 ? -5.258 15.469 -5 1 93.19 214 SER B C 1
ATOM 4613 O O . SER B 1 214 ? -6.199 15.672 -4.227 1 93.19 214 SER B O 1
ATOM 4615 N N . SER B 1 215 ? -4.719 14.289 -5.184 1 95.81 215 SER B N 1
ATOM 4616 C CA . SER B 1 215 ? -5.215 13.062 -4.574 1 95.81 215 SER B CA 1
ATOM 4617 C C . SER B 1 215 ? -5.16 13.141 -3.051 1 95.81 215 SER B C 1
ATOM 4619 O O . SER B 1 215 ? -5.938 12.477 -2.361 1 95.81 215 SER B O 1
ATOM 4621 N N . PRO B 1 216 ? -4.316 13.984 -2.383 1 93.81 216 PRO B N 1
ATOM 4622 C CA . PRO B 1 216 ? -4.309 14.086 -0.921 1 93.81 216 PRO B CA 1
ATOM 4623 C C . PRO B 1 216 ? -5.645 14.578 -0.358 1 93.81 216 PRO B C 1
ATOM 4625 O O . PRO B 1 216 ? -5.926 14.375 0.826 1 93.81 216 PRO B O 1
ATOM 4628 N N . GLU B 1 217 ? -6.434 15.164 -1.172 1 94.44 217 GLU B N 1
ATOM 4629 C CA . GLU B 1 217 ? -7.715 15.703 -0.733 1 94.44 217 GLU B CA 1
ATOM 4630 C C . GLU B 1 217 ? -8.836 14.688 -0.927 1 94.44 217 GLU B C 1
ATOM 4632 O O . GLU B 1 217 ? -10.016 15 -0.716 1 94.44 217 GLU B O 1
ATOM 4637 N N . PHE B 1 218 ? -8.469 13.516 -1.353 1 96.94 218 PHE B N 1
ATOM 4638 C CA . PHE B 1 218 ? -9.531 12.586 -1.721 1 96.94 218 PHE B CA 1
ATOM 4639 C C . PHE B 1 218 ? -9.281 11.211 -1.102 1 96.94 218 PHE B C 1
ATOM 4641 O O . PHE B 1 218 ? -10.211 10.555 -0.638 1 96.94 218 PHE B O 1
ATOM 4648 N N . TYR B 1 219 ? -8.039 10.719 -1.084 1 97.81 219 TYR B N 1
ATOM 4649 C CA . TYR B 1 219 ? -7.676 9.336 -0.797 1 97.81 219 TYR B CA 1
ATOM 4650 C C . TYR B 1 219 ? -8.172 8.914 0.58 1 97.81 219 TYR B C 1
ATOM 4652 O O . TYR B 1 219 ? -8.961 7.973 0.702 1 97.81 219 TYR B O 1
ATOM 4660 N N . PHE B 1 220 ? -7.801 9.648 1.603 1 97.88 220 PHE B N 1
ATOM 4661 C CA . PHE B 1 220 ? -8.133 9.289 2.975 1 97.88 220 PHE B CA 1
ATOM 4662 C C . PHE B 1 220 ? -9.633 9.453 3.229 1 97.88 220 PHE B C 1
ATOM 4664 O O . PHE B 1 220 ? -10.242 8.633 3.916 1 97.88 220 PHE B O 1
ATOM 4671 N N . HIS B 1 221 ? -10.172 10.453 2.617 1 97.62 221 HIS B N 1
ATOM 4672 C CA . HIS B 1 221 ? -11.578 10.805 2.781 1 97.62 221 HIS B CA 1
ATOM 4673 C C . HIS B 1 221 ? -12.492 9.719 2.215 1 97.62 221 HIS B C 1
ATOM 4675 O O . HIS B 1 221 ? -13.469 9.328 2.852 1 97.62 221 HIS B O 1
ATOM 4681 N N . THR B 1 222 ? -12.086 9.234 1.066 1 97.5 222 THR B N 1
ATOM 4682 C CA . THR B 1 222 ? -12.883 8.188 0.426 1 97.5 222 THR B CA 1
ATOM 4683 C C . THR B 1 222 ? -12.82 6.895 1.229 1 97.5 222 THR B C 1
ATOM 4685 O O . THR B 1 222 ? -13.836 6.223 1.411 1 97.5 222 THR B O 1
ATOM 4688 N N . ILE B 1 223 ? -11.695 6.551 1.768 1 97.69 223 ILE B N 1
ATOM 4689 C CA . ILE B 1 223 ? -11.523 5.305 2.512 1 97.69 223 ILE B CA 1
ATOM 4690 C C . ILE B 1 223 ? -12.336 5.367 3.807 1 97.69 223 ILE B C 1
ATOM 4692 O O . ILE B 1 223 ? -13.133 4.469 4.09 1 97.69 223 ILE B O 1
ATOM 4696 N N . ILE B 1 224 ? -12.125 6.457 4.59 1 97.44 224 ILE B N 1
ATOM 4697 C CA . ILE B 1 224 ? -12.711 6.488 5.926 1 97.44 224 ILE B CA 1
ATOM 4698 C C . ILE B 1 224 ? -14.234 6.504 5.824 1 97.44 224 ILE B C 1
ATOM 4700 O O . ILE B 1 224 ? -14.922 5.926 6.668 1 97.44 224 ILE B O 1
ATOM 4704 N N . CYS B 1 225 ? -14.719 7.086 4.766 1 96.12 225 CYS B N 1
ATOM 4705 C CA . CYS B 1 225 ? -16.172 7.191 4.637 1 96.12 225 CYS B CA 1
ATOM 4706 C C . CYS B 1 225 ? -16.75 5.93 4.012 1 96.12 225 CYS B C 1
ATOM 4708 O O . CYS B 1 225 ? -17.969 5.691 4.098 1 96.12 225 CYS B O 1
ATOM 4710 N N . LYS B 1 226 ? -15.922 5.164 3.359 1 94.5 226 LYS B N 1
ATOM 4711 C CA . LYS B 1 226 ? -16.406 3.941 2.719 1 94.5 226 LYS B CA 1
ATOM 4712 C C . LYS B 1 226 ? -16.469 2.787 3.715 1 94.5 226 LYS B C 1
ATOM 4714 O O . LYS B 1 226 ? -17.312 1.898 3.586 1 94.5 226 LYS B O 1
ATOM 4719 N N . VAL B 1 227 ? -15.633 2.76 4.672 1 93.81 227 VAL B N 1
ATOM 4720 C CA . VAL B 1 227 ? -15.539 1.656 5.621 1 93.81 227 VAL B CA 1
ATOM 4721 C C . VAL B 1 227 ? -16.469 1.912 6.805 1 93.81 227 VAL B C 1
ATOM 4723 O O . VAL B 1 227 ? -16.234 2.83 7.598 1 93.81 227 VAL B O 1
ATOM 4726 N N . PRO B 1 228 ? -17.422 1.126 7.004 1 90.62 228 PRO B N 1
ATOM 4727 C CA . PRO B 1 228 ? -18.438 1.373 8.031 1 90.62 228 PRO B CA 1
ATOM 4728 C C . PRO B 1 228 ? -17.828 1.527 9.43 1 90.62 228 PRO B C 1
ATOM 4730 O O . PRO B 1 228 ? -18.266 2.389 10.195 1 90.62 228 PRO B O 1
ATOM 4733 N N . GLU B 1 229 ? -16.859 0.767 9.742 1 91.38 229 GLU B N 1
ATOM 4734 C CA . GLU B 1 229 ? -16.234 0.816 11.062 1 91.38 229 GLU B CA 1
ATOM 4735 C C . GLU B 1 229 ? -15.57 2.17 11.305 1 91.38 229 GLU B C 1
ATOM 4737 O O . GLU B 1 229 ? -15.492 2.631 12.445 1 91.38 229 GLU B O 1
ATOM 4742 N N . PHE B 1 230 ? -15.117 2.814 10.258 1 95.12 230 PHE B N 1
ATOM 4743 C CA . PHE B 1 230 ? -14.359 4.047 10.422 1 95.12 230 PHE B CA 1
ATOM 4744 C C . PHE B 1 230 ? -15.219 5.262 10.102 1 95.12 230 PHE B C 1
ATOM 4746 O O . PHE B 1 230 ? -14.953 6.367 10.578 1 95.12 230 PHE B O 1
ATOM 4753 N N . SER B 1 231 ? -16.234 5.066 9.312 1 94 231 SER B N 1
ATOM 4754 C CA . SER B 1 231 ? -17.078 6.188 8.914 1 94 231 SER B CA 1
ATOM 4755 C C . SER B 1 231 ? -17.719 6.855 10.133 1 94 231 SER B C 1
ATOM 4757 O O . SER B 1 231 ? -17.859 8.078 10.172 1 94 231 SER B O 1
ATOM 4759 N N . LYS B 1 232 ? -17.984 6.141 11.164 1 91.38 232 LYS B N 1
ATOM 4760 C CA . LYS B 1 232 ? -18.625 6.652 12.375 1 91.38 232 LYS B CA 1
ATOM 4761 C C . LYS B 1 232 ? -17.609 7.379 13.258 1 91.38 232 LYS B C 1
ATOM 4763 O O . LYS B 1 232 ? -18 8.094 14.188 1 91.38 232 LYS B O 1
ATOM 4768 N N . THR B 1 233 ? -16.406 7.199 12.961 1 95.19 233 THR B N 1
ATOM 4769 C CA . THR B 1 233 ? -15.359 7.773 13.797 1 95.19 233 THR B CA 1
ATOM 4770 C C . THR B 1 233 ? -14.828 9.07 13.18 1 95.19 233 THR B C 1
ATOM 4772 O O . THR B 1 233 ? -13.953 9.719 13.75 1 95.19 233 THR B O 1
ATOM 4775 N N . ALA B 1 234 ? -15.344 9.484 12.047 1 96.06 234 ALA B N 1
ATOM 4776 C CA . ALA B 1 234 ? -14.836 10.656 11.344 1 96.06 234 ALA B CA 1
ATOM 4777 C C . ALA B 1 234 ? -15.523 11.93 11.836 1 96.06 234 ALA B C 1
ATOM 4779 O O . ALA B 1 234 ? -16.734 12.07 11.719 1 96.06 234 ALA B O 1
ATOM 4780 N N . LEU B 1 235 ? -14.742 12.781 12.469 1 96 235 LEU B N 1
ATOM 4781 C CA . LEU B 1 235 ? -15.203 14.125 12.789 1 96 235 LEU B CA 1
ATOM 4782 C C . LEU B 1 235 ? -14.898 15.094 11.648 1 96 235 LEU B C 1
ATOM 4784 O O . LEU B 1 235 ? -13.766 15.156 11.164 1 96 235 LEU B O 1
ATOM 4788 N N . ASN B 1 236 ? -15.836 15.859 11.219 1 94.56 236 ASN B N 1
ATOM 4789 C CA . ASN B 1 236 ? -15.734 16.656 10.008 1 94.56 236 ASN B CA 1
ATOM 4790 C C . ASN B 1 236 ? -15.008 17.969 10.258 1 94.56 236 ASN B C 1
ATOM 4792 O O . ASN B 1 236 ? -15.594 19.047 10.125 1 94.56 236 ASN B O 1
ATOM 4796 N N . HIS B 1 237 ? -13.797 17.922 10.555 1 95.75 237 HIS B N 1
ATOM 4797 C CA . HIS B 1 237 ? -12.922 19.047 10.82 1 95.75 237 HIS B CA 1
ATOM 4798 C C . HIS B 1 237 ? -11.453 18.641 10.781 1 95.75 237 HIS B C 1
ATOM 4800 O O . HIS B 1 237 ? -11.109 17.531 11.195 1 95.75 237 HIS B O 1
ATOM 4806 N N . ASP B 1 238 ? -10.57 19.453 10.344 1 95.06 238 ASP B N 1
ATOM 4807 C CA . ASP B 1 238 ? -9.164 19.094 10.203 1 95.06 238 ASP B CA 1
ATOM 4808 C C . ASP B 1 238 ? -8.32 19.719 11.32 1 95.06 238 ASP B C 1
ATOM 4810 O O . ASP B 1 238 ? -7.098 19.562 11.344 1 95.06 238 ASP B O 1
ATOM 4814 N N . LEU B 1 239 ? -8.93 20.531 12.211 1 94.94 239 LEU B N 1
ATOM 4815 C CA . LEU B 1 239 ? -8.344 21.203 13.367 1 94.94 239 LEU B CA 1
ATOM 4816 C C . LEU B 1 239 ? -7.398 22.312 12.922 1 94.94 239 LEU B C 1
ATOM 4818 O O . LEU B 1 239 ? -6.465 22.672 13.648 1 94.94 239 LEU B O 1
ATOM 4822 N N . HIS B 1 240 ? -7.605 22.812 11.727 1 94.75 240 HIS B N 1
ATOM 4823 C CA . HIS B 1 240 ? -6.844 23.938 11.211 1 94.75 240 HIS B CA 1
ATOM 4824 C C . HIS B 1 240 ? -7.73 25.172 11.016 1 94.75 240 HIS B C 1
ATOM 4826 O O . HIS B 1 240 ? -8.891 25.047 10.602 1 94.75 240 HIS B O 1
ATOM 4832 N N . TYR B 1 241 ? -7.176 26.281 11.414 1 96.06 241 TYR B N 1
ATOM 4833 C CA . TYR B 1 241 ? -7.719 27.531 10.891 1 96.06 241 TYR B CA 1
ATOM 4834 C C . TYR B 1 241 ? -7.062 27.891 9.562 1 96.06 241 TYR B C 1
ATOM 4836 O O . TYR B 1 241 ? -5.84 28.031 9.484 1 96.06 241 TYR B O 1
ATOM 4844 N N . ILE B 1 242 ? -7.812 27.953 8.578 1 93.56 242 ILE B N 1
ATOM 4845 C CA . ILE B 1 242 ? -7.34 28.297 7.242 1 93.56 242 ILE B CA 1
ATOM 4846 C C . ILE B 1 242 ? -8.172 29.453 6.688 1 93.56 242 ILE B C 1
ATOM 4848 O O . ILE B 1 242 ? -9.406 29.406 6.707 1 93.56 242 ILE B O 1
ATOM 4852 N N . ALA B 1 243 ? -7.461 30.484 6.254 1 90.12 243 ALA B N 1
ATOM 4853 C CA . ALA B 1 243 ? -8.141 31.609 5.617 1 90.12 243 ALA B CA 1
ATOM 4854 C C . ALA B 1 243 ? -8.109 31.469 4.094 1 90.12 243 ALA B C 1
ATOM 4856 O O . ALA B 1 243 ? -7.039 31.406 3.49 1 90.12 243 ALA B O 1
ATOM 4857 N N . TRP B 1 244 ? -9.211 31.391 3.512 1 84.12 244 TRP B N 1
ATOM 4858 C CA . TRP B 1 244 ? -9.289 31.203 2.068 1 84.12 244 TRP B CA 1
ATOM 4859 C C . TRP B 1 244 ? -9.711 32.469 1.366 1 84.12 244 TRP B C 1
ATOM 4861 O O . TRP B 1 244 ? -10.359 33.344 1.967 1 84.12 244 TRP B O 1
ATOM 4871 N N . HIS B 1 245 ? -9.281 32.531 0.088 1 75.5 245 HIS B N 1
ATOM 4872 C CA . HIS B 1 245 ? -9.797 33.594 -0.773 1 75.5 245 HIS B CA 1
ATOM 4873 C C . HIS B 1 245 ? -11.266 33.344 -1.131 1 75.5 245 HIS B C 1
ATOM 4875 O O . HIS B 1 245 ? -11.758 32.219 -0.99 1 75.5 245 HIS B O 1
ATOM 4881 N N . ARG B 1 246 ? -11.977 34.406 -1.533 1 69.25 246 ARG B N 1
ATOM 4882 C CA . ARG B 1 246 ? -13.328 34.312 -2.088 1 69.25 246 ARG B CA 1
ATOM 4883 C C . ARG B 1 246 ? -13.391 34.906 -3.482 1 69.25 246 ARG B C 1
ATOM 4885 O O . ARG B 1 246 ? -13.312 36.125 -3.633 1 69.25 246 ARG B O 1
ATOM 4892 N N . PRO B 1 247 ? -13.539 34.031 -4.477 1 70.25 247 PRO B N 1
ATOM 4893 C CA . PRO B 1 247 ? -13.656 32.594 -4.434 1 70.25 247 PRO B CA 1
ATOM 4894 C C . PRO B 1 247 ? -12.328 31.891 -4.121 1 70.25 247 PRO B C 1
ATOM 4896 O O . PRO B 1 247 ? -11.266 32.5 -4.301 1 70.25 247 PRO B O 1
ATOM 4899 N N . PRO B 1 248 ? -12.453 30.703 -3.623 1 64.5 248 PRO B N 1
ATOM 4900 C CA . PRO B 1 248 ? -11.234 30 -3.236 1 64.5 248 PRO B CA 1
ATOM 4901 C C . PRO B 1 248 ? -10.273 29.812 -4.406 1 64.5 248 PRO B C 1
ATOM 4903 O O . PRO B 1 248 ? -10.711 29.625 -5.543 1 64.5 248 PRO B O 1
ATOM 4906 N N . ARG B 1 249 ? -9.047 30.062 -4.023 1 68.19 249 ARG B N 1
ATOM 4907 C CA . ARG B 1 249 ? -7.957 29.781 -4.953 1 68.19 249 ARG B CA 1
ATOM 4908 C C . ARG B 1 249 ? -7.184 28.547 -4.539 1 68.19 249 ARG B C 1
ATOM 4910 O O . ARG B 1 249 ? -7.551 27.859 -3.576 1 68.19 249 ARG B O 1
ATOM 4917 N N . GLN B 1 250 ? -6.242 28.156 -5.359 1 64.44 250 GLN B N 1
ATOM 4918 C CA . GLN B 1 250 ? -5.445 26.953 -5.156 1 64.44 250 GLN B CA 1
ATOM 4919 C C . GLN B 1 250 ? -4.73 26.984 -3.807 1 64.44 250 GLN B C 1
ATOM 4921 O O . GLN B 1 250 ? -4.539 25.953 -3.174 1 64.44 250 GLN B O 1
ATOM 4926 N N . HIS B 1 251 ? -4.402 28.188 -3.457 1 74.5 251 HIS B N 1
ATOM 4927 C CA . HIS B 1 251 ? -3.684 28.328 -2.197 1 74.5 251 HIS B CA 1
ATOM 4928 C C . HIS B 1 251 ? -4.43 29.266 -1.243 1 74.5 251 HIS B C 1
ATOM 4930 O O . HIS B 1 251 ? -5.016 30.266 -1.672 1 74.5 251 HIS B O 1
ATOM 4936 N N . PRO B 1 252 ? -4.379 28.875 0.041 1 84.31 252 PRO B N 1
ATOM 4937 C CA . PRO B 1 252 ? -5.004 29.75 1.031 1 84.31 252 PRO B CA 1
ATOM 4938 C C . PRO B 1 252 ? -4.246 31.062 1.218 1 84.31 252 PRO B C 1
ATOM 4940 O O . PRO B 1 252 ? -3.111 31.188 0.75 1 84.31 252 PRO B O 1
ATOM 4943 N N . ARG B 1 253 ? -4.957 32.031 1.833 1 88.62 253 ARG B N 1
ATOM 4944 C CA . ARG B 1 253 ? -4.324 33.281 2.143 1 88.62 253 ARG B CA 1
ATOM 4945 C C . ARG B 1 253 ? -3.254 33.125 3.217 1 88.62 253 ARG B C 1
ATOM 4947 O O . ARG B 1 253 ? -3.396 32.312 4.121 1 88.62 253 ARG B O 1
ATOM 4954 N N . LEU B 1 254 ? -2.248 34 3.078 1 90.94 254 LEU B N 1
ATOM 4955 C CA . LEU B 1 254 ? -1.258 34.062 4.148 1 90.94 254 LEU B CA 1
ATOM 4956 C C . LEU B 1 254 ? -1.843 34.688 5.398 1 90.94 254 LEU B C 1
ATOM 4958 O O . LEU B 1 254 ? -2.547 35.719 5.305 1 90.94 254 LEU B O 1
ATOM 4962 N N . LEU B 1 255 ? -1.579 34.188 6.5 1 93.88 255 LEU B N 1
ATOM 4963 C CA . LEU B 1 255 ? -2.082 34.688 7.77 1 93.88 255 LEU B CA 1
ATOM 4964 C C . LEU B 1 255 ? -1.183 35.781 8.305 1 93.88 255 LEU B C 1
ATOM 4966 O O . LEU B 1 255 ? 0.036 35.75 8.125 1 93.88 255 LEU B O 1
ATOM 4970 N N . SER B 1 256 ? -1.845 36.781 8.875 1 93.81 256 SER B N 1
ATOM 4971 C CA . SER B 1 256 ? -1.161 37.938 9.445 1 93.81 256 SER B CA 1
ATOM 4972 C C . SER B 1 256 ? -1.744 38.312 10.805 1 93.81 256 SER B C 1
ATOM 4974 O O . SER B 1 256 ? -2.582 37.594 11.344 1 93.81 256 SER B O 1
ATOM 4976 N N . LEU B 1 257 ? -1.229 39.438 11.305 1 95.25 257 LEU B N 1
ATOM 4977 C CA . LEU B 1 257 ? -1.684 39.906 12.617 1 95.25 257 LEU B CA 1
ATOM 4978 C C . LEU B 1 257 ? -3.184 40.188 12.602 1 95.25 257 LEU B C 1
ATOM 4980 O O . LEU B 1 257 ? -3.855 40.031 13.625 1 95.25 257 LEU B O 1
ATOM 4984 N N . THR B 1 258 ? -3.689 40.469 11.438 1 93.94 258 THR B N 1
ATOM 4985 C CA . THR B 1 258 ? -5.109 40.781 11.32 1 93.94 258 THR B CA 1
ATOM 4986 C C . THR B 1 258 ? -5.957 39.531 11.5 1 93.94 258 THR B C 1
ATOM 4988 O O . THR B 1 258 ? -7.168 39.625 11.711 1 93.94 258 THR B O 1
ATOM 4991 N N . ASN B 1 259 ? -5.312 38.375 11.477 1 95.25 259 ASN B N 1
ATOM 4992 C CA . ASN B 1 259 ? -6.035 37.125 11.602 1 95.25 259 ASN B CA 1
ATOM 4993 C C . ASN B 1 259 ? -5.961 36.562 13.023 1 95.25 259 ASN B C 1
ATOM 4995 O O . ASN B 1 259 ? -6.477 35.5 13.297 1 95.25 259 ASN B O 1
ATOM 4999 N N . MET B 1 260 ? -5.367 37.281 13.93 1 95.81 260 MET B N 1
ATOM 5000 C CA . MET B 1 260 ? -5.16 36.781 15.281 1 95.81 260 MET B CA 1
ATOM 5001 C C . MET B 1 260 ? -6.492 36.469 15.953 1 95.81 260 MET B C 1
ATOM 5003 O O . MET B 1 260 ? -6.668 35.375 16.516 1 95.81 260 MET B O 1
ATOM 5007 N N . ARG B 1 261 ? -7.359 37.344 15.914 1 96 261 ARG B N 1
ATOM 5008 C CA . ARG B 1 261 ? -8.633 37.156 16.594 1 96 261 ARG B CA 1
ATOM 5009 C C . ARG B 1 261 ? -9.406 35.969 16.031 1 96 261 ARG B C 1
ATOM 5011 O O . ARG B 1 261 ? -9.844 35.094 16.781 1 96 261 ARG B O 1
ATOM 5018 N N . PRO B 1 262 ? -9.578 35.906 14.695 1 96.25 262 PRO B N 1
ATOM 5019 C CA . PRO B 1 262 ? -10.289 34.719 14.18 1 96.25 262 PRO B CA 1
ATOM 5020 C C . PRO B 1 262 ? -9.547 33.406 14.43 1 96.25 262 PRO B C 1
ATOM 5022 O O . PRO B 1 262 ? -10.172 32.375 14.617 1 96.25 262 PRO B O 1
ATOM 5025 N N . MET B 1 263 ? -8.305 33.406 14.43 1 96.69 263 MET B N 1
ATOM 5026 C CA . MET B 1 263 ? -7.535 32.219 14.75 1 96.69 263 MET B CA 1
ATOM 5027 C C . MET B 1 263 ? -7.871 31.719 16.156 1 96.69 263 MET B C 1
ATOM 5029 O O . MET B 1 263 ? -8.141 30.531 16.344 1 96.69 263 MET B O 1
ATOM 5033 N N . ILE B 1 264 ? -7.879 32.656 17.078 1 96.62 264 ILE B N 1
ATOM 5034 C CA . ILE B 1 264 ? -8.156 32.344 18.469 1 96.62 264 ILE B CA 1
ATOM 5035 C C . ILE B 1 264 ? -9.609 31.875 18.609 1 96.62 264 ILE B C 1
ATOM 5037 O O . ILE B 1 264 ? -9.898 30.875 19.266 1 96.62 264 ILE B O 1
ATOM 5041 N N . ALA B 1 265 ? -10.508 32.562 17.953 1 96.44 265 ALA B N 1
ATOM 5042 C CA . ALA B 1 265 ? -11.938 32.281 18.062 1 96.44 265 ALA B CA 1
ATOM 5043 C C . ALA B 1 265 ? -12.297 30.938 17.453 1 96.44 265 ALA B C 1
ATOM 5045 O O . ALA B 1 265 ? -13.281 30.312 17.844 1 96.44 265 ALA B O 1
ATOM 5046 N N . SER B 1 266 ? -11.539 30.469 16.531 1 96.31 266 SER B N 1
ATOM 5047 C CA . SER B 1 266 ? -11.836 29.219 15.828 1 96.31 266 SER B CA 1
ATOM 5048 C C . SER B 1 266 ? -11.711 28.016 16.75 1 96.31 266 SER B C 1
ATOM 5050 O O . SER B 1 266 ? -12.281 26.953 16.5 1 96.31 266 SER B O 1
ATOM 5052 N N . GLY B 1 267 ? -10.859 28.156 17.797 1 97.5 267 GLY B N 1
ATOM 5053 C CA . GLY B 1 267 ? -10.609 27.031 18.703 1 97.5 267 GLY B CA 1
ATOM 5054 C C . GLY B 1 267 ? -9.719 25.969 18.094 1 97.5 267 GLY B C 1
ATOM 5055 O O . GLY B 1 267 ? -9.461 24.938 18.719 1 97.5 267 GLY B O 1
ATOM 5056 N N . ALA B 1 268 ? -9.195 26.219 16.875 1 96.88 268 ALA B N 1
ATOM 5057 C CA . ALA B 1 268 ? -8.398 25.219 16.156 1 96.88 268 ALA B CA 1
ATOM 5058 C C . ALA B 1 268 ? -7.039 25.031 16.828 1 96.88 268 ALA B C 1
ATOM 5060 O O . ALA B 1 268 ? -6.559 25.906 17.531 1 96.88 268 ALA B O 1
ATOM 5061 N N . ALA B 1 269 ? -6.48 23.891 16.609 1 93.62 269 ALA B N 1
ATOM 5062 C CA . ALA B 1 269 ? -5.18 23.562 17.188 1 93.62 269 ALA B CA 1
ATOM 5063 C C . ALA B 1 269 ? -4.047 24.141 16.344 1 93.62 269 ALA B C 1
ATOM 5065 O O . ALA B 1 269 ? -2.977 24.469 16.875 1 93.62 269 ALA B O 1
ATOM 5066 N N . PHE B 1 270 ? -4.305 24.25 15.055 1 91.38 270 PHE B N 1
ATOM 5067 C CA . PHE B 1 270 ? -3.283 24.719 14.125 1 91.38 270 PHE B CA 1
ATOM 5068 C C . PHE B 1 270 ? -3.846 25.766 13.18 1 91.38 270 PHE B C 1
ATOM 5070 O O . PHE B 1 270 ? -5.062 25.922 13.07 1 91.38 270 PHE B O 1
ATOM 5077 N N . ALA B 1 271 ? -2.922 26.5 12.617 1 92.12 271 ALA B N 1
ATOM 5078 C CA . ALA B 1 271 ? -3.311 27.453 11.586 1 92.12 271 ALA B CA 1
ATOM 5079 C C . ALA B 1 271 ? -2.332 27.422 10.414 1 92.12 271 ALA B C 1
ATOM 5081 O O . ALA B 1 271 ? -1.169 27.047 10.578 1 92.12 271 ALA B O 1
ATOM 5082 N N . ARG B 1 272 ? -2.834 27.703 9.352 1 88.88 272 ARG B N 1
ATOM 5083 C CA . ARG B 1 272 ? -2.049 27.781 8.125 1 88.88 272 ARG B CA 1
ATOM 5084 C C . ARG B 1 272 ? -2.648 28.812 7.164 1 88.88 272 ARG B C 1
ATOM 5086 O O . ARG B 1 272 ? -3.846 29.094 7.227 1 88.88 272 ARG B O 1
ATOM 5093 N N . LYS B 1 273 ? -1.964 29.453 6.156 1 88.88 273 LYS B N 1
ATOM 5094 C CA . LYS B 1 273 ? -0.535 29.219 5.965 1 88.88 273 LYS B CA 1
ATOM 5095 C C . LYS B 1 273 ? 0.285 30.422 6.418 1 88.88 273 LYS B C 1
ATOM 5097 O O . LYS B 1 273 ? -0.16 31.562 6.293 1 88.88 273 LYS B O 1
ATOM 5102 N N . PHE B 1 274 ? 1.397 30.156 6.93 1 86.94 274 PHE B N 1
ATOM 5103 C CA . PHE B 1 274 ? 2.273 31.219 7.395 1 86.94 274 PHE B CA 1
ATOM 5104 C C . PHE B 1 274 ? 3.484 31.375 6.48 1 86.94 274 PHE B C 1
ATOM 5106 O O . PHE B 1 274 ? 4.004 30.375 5.969 1 86.94 274 PHE B O 1
ATOM 5113 N N . SER B 1 275 ? 3.734 32.656 6.262 1 82.44 275 SER B N 1
ATOM 5114 C CA . SER B 1 275 ? 5.008 32.938 5.605 1 82.44 275 SER B CA 1
ATOM 5115 C C . SER B 1 275 ? 6.164 32.875 6.598 1 82.44 275 SER B C 1
ATOM 5117 O O . SER B 1 275 ? 5.953 32.938 7.809 1 82.44 275 SER B O 1
ATOM 5119 N N . ARG B 1 276 ? 7.27 32.938 5.984 1 74.88 276 ARG B N 1
ATOM 5120 C CA . ARG B 1 276 ? 8.453 32.875 6.832 1 74.88 276 ARG B CA 1
ATOM 5121 C C . ARG B 1 276 ? 8.648 34.156 7.609 1 74.88 276 ARG B C 1
ATOM 5123 O O . ARG B 1 276 ? 8.438 35.25 7.074 1 74.88 276 ARG B O 1
ATOM 5130 N N . ASN B 1 277 ? 9.023 33.969 8.922 1 72.5 277 ASN B N 1
ATOM 5131 C CA . ASN B 1 277 ? 9.461 35.062 9.797 1 72.5 277 ASN B CA 1
ATOM 5132 C C . ASN B 1 277 ? 8.453 36.219 9.828 1 72.5 277 ASN B C 1
ATOM 5134 O O . ASN B 1 277 ? 8.82 37.375 9.75 1 72.5 277 ASN B O 1
ATOM 5138 N N . ASP B 1 278 ? 7.254 35.781 9.938 1 80.06 278 ASP B N 1
ATOM 5139 C CA . ASP B 1 278 ? 6.199 36.781 10.047 1 80.06 278 ASP B CA 1
ATOM 5140 C C . ASP B 1 278 ? 5.941 37.156 11.508 1 80.06 278 ASP B C 1
ATOM 5142 O O . ASP B 1 278 ? 6.027 36.281 12.391 1 80.06 278 ASP B O 1
ATOM 5146 N N . SER B 1 279 ? 5.605 38.375 11.758 1 87.62 279 SER B N 1
ATOM 5147 C CA . SER B 1 279 ? 5.383 38.906 13.102 1 87.62 279 SER B CA 1
ATOM 5148 C C . SER B 1 279 ? 4.215 38.219 13.781 1 87.62 279 SER B C 1
ATOM 5150 O O . SER B 1 279 ? 4.152 38.156 15.016 1 87.62 279 SER B O 1
ATOM 5152 N N . VAL B 1 280 ? 3.332 37.75 12.992 1 91.25 280 VAL B N 1
ATOM 5153 C CA . VAL B 1 280 ? 2.184 37.062 13.562 1 91.25 280 VAL B CA 1
ATOM 5154 C C . VAL B 1 280 ? 2.654 35.812 14.32 1 91.25 280 VAL B C 1
ATOM 5156 O O . VAL B 1 280 ? 2.072 35.438 15.344 1 91.25 280 VAL B O 1
ATOM 5159 N N . MET B 1 281 ? 3.678 35.156 13.852 1 87.25 281 MET B N 1
ATOM 5160 C CA . MET B 1 281 ? 4.203 33.969 14.523 1 87.25 281 MET B CA 1
ATOM 5161 C C . MET B 1 281 ? 4.805 34.344 15.883 1 87.25 281 MET B C 1
ATOM 5163 O O . MET B 1 281 ? 4.684 33.594 16.844 1 87.25 281 MET B O 1
ATOM 5167 N N . ASP B 1 282 ? 5.406 35.469 15.938 1 85.88 282 ASP B N 1
ATOM 5168 C CA . ASP B 1 282 ? 5.949 35.969 17.203 1 85.88 282 ASP B CA 1
ATOM 5169 C C . ASP B 1 282 ? 4.84 36.219 18.219 1 85.88 282 ASP B C 1
ATOM 5171 O O . ASP B 1 282 ? 5.008 35.938 19.406 1 85.88 282 ASP B O 1
ATOM 5175 N N . ARG B 1 283 ? 3.854 36.781 17.734 1 91.06 283 ARG B N 1
ATOM 5176 C CA . ARG B 1 283 ? 2.727 37.062 18.625 1 91.06 283 ARG B CA 1
ATOM 5177 C C . ARG B 1 283 ? 2.109 35.75 19.125 1 91.06 283 ARG B C 1
ATOM 5179 O O . ARG B 1 283 ? 1.73 35.656 20.297 1 91.06 283 ARG B O 1
ATOM 5186 N N . ILE B 1 284 ? 1.957 34.781 18.266 1 91.62 284 ILE B N 1
ATOM 5187 C CA . ILE B 1 284 ? 1.438 33.469 18.656 1 91.62 284 ILE B CA 1
ATOM 5188 C C . ILE B 1 284 ? 2.344 32.844 19.719 1 91.62 284 ILE B C 1
ATOM 5190 O O . ILE B 1 284 ? 1.864 32.344 20.734 1 91.62 284 ILE B O 1
ATOM 5194 N N . ASP B 1 285 ? 3.637 32.938 19.5 1 87.69 285 ASP B N 1
ATOM 5195 C CA . ASP B 1 285 ? 4.605 32.375 20.453 1 87.69 285 ASP B CA 1
ATOM 5196 C C . ASP B 1 285 ? 4.434 33 21.828 1 87.69 285 ASP B C 1
ATOM 5198 O O . ASP B 1 285 ? 4.414 32.312 22.844 1 87.69 285 ASP B O 1
ATOM 5202 N N . LYS B 1 286 ? 4.258 34.25 21.828 1 88 286 LYS B N 1
ATOM 5203 C CA . LYS B 1 286 ? 4.207 34.969 23.078 1 88 286 LYS B CA 1
ATOM 5204 C C . LYS B 1 286 ? 2.854 34.812 23.766 1 88 286 LYS B C 1
ATOM 5206 O O . LYS B 1 286 ? 2.787 34.531 24.953 1 88 286 LYS B O 1
ATOM 5211 N N . GLU B 1 287 ? 1.824 34.938 23.016 1 92.44 287 GLU B N 1
ATOM 5212 C CA . GLU B 1 287 ? 0.503 35.062 23.625 1 92.44 287 GLU B CA 1
ATOM 5213 C C . GLU B 1 287 ? -0.162 33.719 23.781 1 92.44 287 GLU B C 1
ATOM 5215 O O . GLU B 1 287 ? -0.956 33.5 24.703 1 92.44 287 GLU B O 1
ATOM 5220 N N . LEU B 1 288 ? 0.134 32.812 22.859 1 92.69 288 LEU B N 1
ATOM 5221 C CA . LEU B 1 288 ? -0.607 31.562 22.875 1 92.69 288 LEU B CA 1
ATOM 5222 C C . LEU B 1 288 ? 0.275 30.406 23.359 1 92.69 288 LEU B C 1
ATOM 5224 O O . LEU B 1 288 ? -0.196 29.5 24.047 1 92.69 288 LEU B O 1
ATOM 5228 N N . LEU B 1 289 ? 1.58 30.422 23.062 1 90.06 289 LEU B N 1
ATOM 5229 C CA . LEU B 1 289 ? 2.443 29.281 23.328 1 90.06 289 LEU B CA 1
ATOM 5230 C C . LEU B 1 289 ? 3.367 29.562 24.516 1 90.06 289 LEU B C 1
ATOM 5232 O O . LEU B 1 289 ? 4.078 28.656 24.969 1 90.06 289 LEU B O 1
ATOM 5236 N N . MET B 1 290 ? 3.416 30.781 24.969 1 86.94 290 MET B N 1
ATOM 5237 C CA . MET B 1 290 ? 4.203 31.203 26.125 1 86.94 290 MET B CA 1
ATOM 5238 C C . MET B 1 290 ? 5.688 30.953 25.906 1 86.94 290 MET B C 1
ATOM 5240 O O . MET B 1 290 ? 6.395 30.484 26.797 1 86.94 290 MET B O 1
ATOM 5244 N N . ARG B 1 291 ? 6.004 31.109 24.641 1 82.62 291 ARG B N 1
ATOM 5245 C CA . ARG B 1 291 ? 7.414 31 24.281 1 82.62 291 ARG B CA 1
ATOM 5246 C C . ARG B 1 291 ? 8.078 32.375 24.25 1 82.62 291 ARG B C 1
ATOM 5248 O O . ARG B 1 291 ? 7.598 33.281 23.578 1 82.62 291 ARG B O 1
ATOM 5255 N N . THR B 1 292 ? 8.969 32.531 25.156 1 69.88 292 THR B N 1
ATOM 5256 C CA . THR B 1 292 ? 9.602 33.844 25.266 1 69.88 292 THR B CA 1
ATOM 5257 C C . THR B 1 292 ? 10.914 33.875 24.484 1 69.88 292 THR B C 1
ATOM 5259 O O . THR B 1 292 ? 11.414 34.969 24.141 1 69.88 292 THR B O 1
ATOM 5262 N N . ASN B 1 293 ? 11.508 32.719 24.344 1 60.22 293 ASN B N 1
ATOM 5263 C CA . ASN B 1 293 ? 12.766 32.719 23.609 1 60.22 293 ASN B CA 1
ATOM 5264 C C . ASN B 1 293 ? 12.602 32.094 22.219 1 60.22 293 ASN B C 1
ATOM 5266 O O . ASN B 1 293 ? 11.914 31.094 22.062 1 60.22 293 ASN B O 1
ATOM 5270 N N . GLN B 1 294 ? 13.078 32.812 21.234 1 57.59 294 GLN B N 1
ATOM 5271 C CA . GLN B 1 294 ? 12.938 32.438 19.844 1 57.59 294 GLN B CA 1
ATOM 5272 C C . GLN B 1 294 ? 13.453 31.016 19.594 1 57.59 294 GLN B C 1
ATOM 5274 O O . GLN B 1 294 ? 12.938 30.297 18.734 1 57.59 294 GLN B O 1
ATOM 5279 N N . GLU B 1 295 ? 14.445 30.688 20.344 1 59.25 295 GLU B N 1
ATOM 5280 C CA . GLU B 1 295 ? 15.062 29.391 20.078 1 59.25 295 GLU B CA 1
ATOM 5281 C C . GLU B 1 295 ? 14.562 28.328 21.047 1 59.25 295 GLU B C 1
ATOM 5283 O O . GLU B 1 295 ? 14.977 27.156 20.969 1 59.25 295 GLU B O 1
ATOM 5288 N N . GLY B 1 296 ? 13.555 28.703 21.688 1 69.44 296 GLY B N 1
ATOM 5289 C CA . GLY B 1 296 ? 13.227 27.781 22.75 1 69.44 296 GLY B CA 1
ATOM 5290 C C . GLY B 1 296 ? 12.039 26.891 22.438 1 69.44 296 GLY B C 1
ATOM 5291 O O . GLY B 1 296 ? 11.445 27 21.375 1 69.44 296 GLY B O 1
ATOM 5292 N N . PHE B 1 297 ? 11.812 25.859 23.234 1 79.12 297 PHE B N 1
ATOM 5293 C CA . PHE B 1 297 ? 10.703 24.922 23.188 1 79.12 297 PHE B CA 1
ATOM 5294 C C . PHE B 1 297 ? 9.477 25.5 23.891 1 79.12 297 PHE B C 1
AT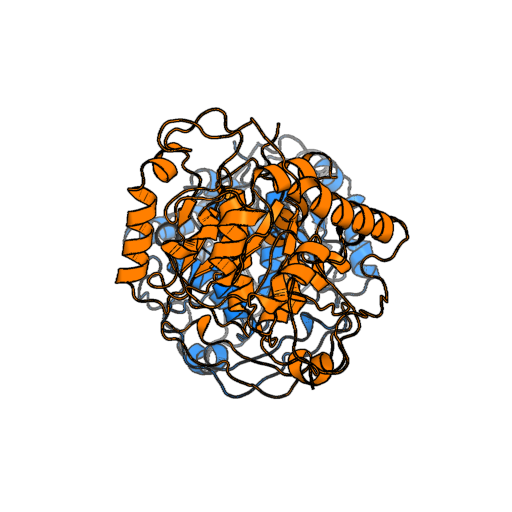OM 5296 O O . PHE B 1 297 ? 9.609 26.344 24.766 1 79.12 297 PHE B O 1
ATOM 5303 N N . THR B 1 298 ? 8.32 25.156 23.328 1 83.88 298 THR B N 1
ATOM 5304 C CA . THR B 1 298 ? 7.098 25.5 24.047 1 83.88 298 THR B CA 1
ATOM 5305 C C . THR B 1 298 ? 7.086 24.891 25.438 1 83.88 298 THR B C 1
ATOM 5307 O O . THR B 1 298 ? 7.168 23.672 25.578 1 83.88 298 THR B O 1
ATOM 5310 N N . PRO B 1 299 ? 7.008 25.734 26.422 1 86.5 299 PRO B N 1
ATOM 5311 C CA . PRO B 1 299 ? 7.047 25.188 27.781 1 86.5 299 PRO B CA 1
ATOM 5312 C C . PRO B 1 299 ? 5.809 24.359 28.125 1 86.5 299 PRO B C 1
ATOM 5314 O O . PRO B 1 299 ? 4.738 24.578 27.547 1 86.5 299 PRO B O 1
ATOM 5317 N N . GLY B 1 300 ? 6.039 23.453 29.047 1 88.69 300 GLY B N 1
ATOM 5318 C CA . GLY B 1 300 ? 4.984 22.578 29.562 1 88.69 300 GLY B CA 1
ATOM 5319 C C . GLY B 1 300 ? 5.406 21.766 30.766 1 88.69 300 GLY B C 1
ATOM 5320 O O . GLY B 1 300 ? 6.445 22.031 31.375 1 88.69 300 GLY B O 1
ATOM 5321 N N . GLY B 1 301 ? 4.531 20.891 31.141 1 89.19 301 GLY B N 1
ATOM 5322 C CA . GLY B 1 301 ? 4.832 20.031 32.281 1 89.19 301 GLY B CA 1
ATOM 5323 C C . GLY B 1 301 ? 6.074 19.188 32.094 1 89.19 301 GLY B C 1
ATOM 5324 O O . GLY B 1 301 ? 6.746 18.828 33.031 1 89.19 301 GLY B O 1
ATOM 5325 N N . TRP B 1 302 ? 6.473 18.922 30.906 1 85.31 302 TRP B N 1
ATOM 5326 C CA . TRP B 1 302 ? 7.523 17.969 30.547 1 85.31 302 TRP B CA 1
ATOM 5327 C C . TRP B 1 302 ? 8.898 18.547 30.875 1 85.31 302 TRP B C 1
ATOM 5329 O O . TRP B 1 302 ? 9.875 17.797 30.984 1 85.31 302 TRP B O 1
ATOM 5339 N N . CYS B 1 303 ? 9 19.906 31.031 1 86.81 303 CYS B N 1
ATOM 5340 C CA . CYS B 1 303 ? 10.344 20.469 31.109 1 86.81 303 CYS B CA 1
ATOM 5341 C C . CYS B 1 303 ? 10.469 21.422 32.281 1 86.81 303 CYS B C 1
ATOM 5343 O O . CYS B 1 303 ? 9.461 21.812 32.875 1 86.81 303 CYS B O 1
ATOM 5345 N N . GLY B 1 304 ? 11.727 21.594 32.625 1 87.06 304 GLY B N 1
ATOM 5346 C CA . GLY B 1 304 ? 12.141 22.531 33.625 1 87.06 304 GLY B CA 1
ATOM 5347 C C . GLY B 1 304 ? 13.547 23.047 33.438 1 87.06 304 GLY B C 1
ATOM 5348 O O . GLY B 1 304 ? 14.023 23.172 32.312 1 87.06 304 GLY B O 1
ATOM 5349 N N . GLY B 1 305 ? 14.055 23.688 34.406 1 88.19 305 GLY B N 1
ATOM 5350 C CA . GLY B 1 305 ? 15.43 24.156 34.375 1 88.19 305 GLY B CA 1
ATOM 5351 C C . GLY B 1 305 ? 15.547 25.641 34.125 1 88.19 305 GLY B C 1
ATOM 5352 O O . GLY B 1 305 ? 14.539 26.344 34.094 1 88.19 305 GLY B O 1
ATOM 5353 N N . LYS B 1 306 ? 16.859 26.125 34.094 1 85 306 LYS B N 1
ATOM 5354 C CA . LYS B 1 306 ? 17.203 27.516 33.812 1 85 306 LYS B CA 1
ATOM 5355 C C . LYS B 1 306 ? 18.297 27.625 32.75 1 85 306 LYS B C 1
ATOM 5357 O O . LYS B 1 306 ? 19.422 27.188 32.969 1 85 306 LYS B O 1
ATOM 5362 N N . PRO B 1 307 ? 17.922 28.125 31.547 1 83.25 307 PRO B N 1
ATOM 5363 C CA . PRO B 1 307 ? 16.672 28.75 31.141 1 83.25 307 PRO B CA 1
ATOM 5364 C C . PRO B 1 307 ? 15.516 27.75 31.047 1 83.25 307 PRO B C 1
ATOM 5366 O O . PRO B 1 307 ? 15.727 26.547 31.125 1 83.25 307 PRO B O 1
ATOM 5369 N N . GLU B 1 308 ? 14.445 28.344 30.969 1 82.19 308 GLU B N 1
ATOM 5370 C CA . GLU B 1 308 ? 13.242 27.516 30.938 1 82.19 308 GLU B CA 1
ATOM 5371 C C . GLU B 1 308 ? 13.328 26.453 29.844 1 82.19 308 GLU B C 1
ATOM 5373 O O . GLU B 1 308 ? 13.727 26.734 28.719 1 82.19 308 GLU B O 1
ATOM 5378 N N . CYS B 1 309 ? 13.055 25.219 30.25 1 83.5 309 CYS B N 1
ATOM 5379 C CA . CYS B 1 309 ? 13 24.047 29.391 1 83.5 309 CYS B CA 1
ATOM 5380 C C . CYS B 1 309 ? 14.391 23.688 28.875 1 83.5 309 CYS B C 1
ATOM 5382 O O . CYS B 1 309 ? 14.531 23.297 27.719 1 83.5 309 CYS B O 1
ATOM 5384 N N . SER B 1 310 ? 15.344 23.859 29.688 1 82.94 310 SER B N 1
ATOM 5385 C CA . SER B 1 310 ? 16.703 23.406 29.406 1 82.94 310 SER B CA 1
ATOM 5386 C C . SER B 1 310 ? 16.922 21.969 29.891 1 82.94 310 SER B C 1
ATOM 5388 O O . SER B 1 310 ? 17.906 21.328 29.516 1 82.94 310 SER B O 1
ATOM 5390 N N . VAL B 1 311 ? 15.969 21.5 30.641 1 86.5 311 VAL B N 1
ATOM 5391 C CA . VAL B 1 311 ? 16.062 20.141 31.172 1 86.5 311 VAL B CA 1
ATOM 5392 C C . VAL B 1 311 ? 14.727 19.422 30.984 1 86.5 311 VAL B C 1
ATOM 5394 O O . VAL B 1 311 ? 13.664 20 31.203 1 86.5 311 VAL B O 1
ATOM 5397 N N . VAL B 1 312 ? 14.883 18.188 30.609 1 86 312 VAL B N 1
ATOM 5398 C CA . VAL B 1 312 ? 13.695 17.328 30.516 1 86 312 VAL B CA 1
ATOM 5399 C C . VAL B 1 312 ? 13.328 16.812 31.906 1 86 312 VAL B C 1
ATOM 5401 O O . VAL B 1 312 ? 14.156 16.219 32.594 1 86 312 VAL B O 1
ATOM 5404 N N . GLU B 1 313 ? 12.148 16.984 32.281 1 88.25 313 GLU B N 1
ATOM 5405 C CA . GLU B 1 313 ? 11.664 16.469 33.562 1 88.25 313 GLU B CA 1
ATOM 5406 C C . GLU B 1 313 ? 10.727 15.281 33.344 1 88.25 313 GLU B C 1
ATOM 5408 O O . GLU B 1 313 ? 11.078 14.328 32.656 1 88.25 313 GLU B O 1
ATOM 5413 N N . ASP B 1 314 ? 9.453 15.438 33.719 1 85.88 314 ASP B N 1
ATOM 5414 C CA . ASP B 1 314 ? 8.5 14.344 33.531 1 85.88 314 ASP B CA 1
ATOM 5415 C C . ASP B 1 314 ? 7.637 14.57 32.281 1 85.88 314 ASP B C 1
ATOM 5417 O O . ASP B 1 314 ? 6.727 15.406 32.312 1 85.88 314 ASP B O 1
ATOM 5421 N N . VAL B 1 315 ? 7.855 13.75 31.344 1 81.81 315 VAL B N 1
ATOM 5422 C CA . VAL B 1 315 ? 7.188 13.922 30.062 1 81.81 315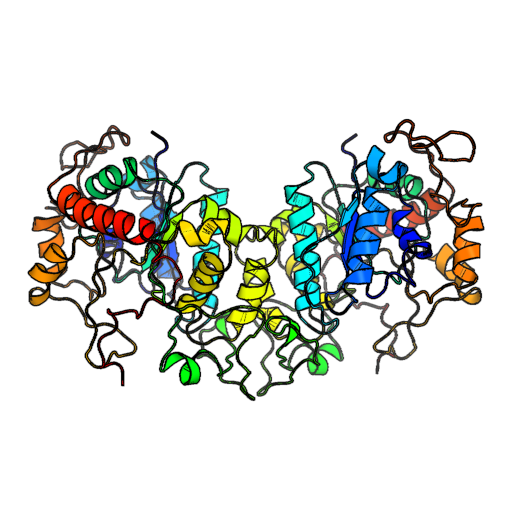 VAL B CA 1
ATOM 5423 C C . VAL B 1 315 ? 5.711 13.555 30.188 1 81.81 315 VAL B C 1
ATOM 5425 O O . VAL B 1 315 ? 4.91 13.859 29.297 1 81.81 315 VAL B O 1
ATOM 5428 N N . ALA B 1 316 ? 5.34 12.945 31.328 1 83.12 316 ALA B N 1
ATOM 5429 C CA . ALA B 1 316 ? 3.945 12.562 31.531 1 83.12 316 ALA B CA 1
ATOM 5430 C C . ALA B 1 316 ? 3.154 13.695 32.188 1 83.12 316 ALA B C 1
ATOM 5432 O O . ALA B 1 316 ? 1.922 13.672 32.188 1 83.12 316 ALA B O 1
ATOM 5433 N N . ARG B 1 317 ? 3.875 14.664 32.688 1 89.62 317 ARG B N 1
ATOM 5434 C CA . ARG B 1 317 ? 3.217 15.781 33.375 1 89.62 317 ARG B CA 1
ATOM 5435 C C . ARG B 1 317 ? 2.678 16.781 32.344 1 89.62 317 ARG B C 1
ATOM 5437 O O . ARG B 1 317 ? 3.367 17.141 31.391 1 89.62 317 ARG B O 1
ATOM 5444 N N . ILE B 1 318 ? 1.447 17.25 32.531 1 88.94 318 ILE B N 1
ATOM 5445 C CA . ILE B 1 318 ? 0.822 18.219 31.641 1 88.94 318 ILE B CA 1
ATOM 5446 C C . ILE B 1 318 ? 0.317 19.422 32.438 1 88.94 318 ILE B C 1
ATOM 5448 O O . ILE B 1 318 ? -0.212 19.266 33.531 1 88.94 318 ILE B O 1
ATOM 5452 N N . ASN B 1 319 ? 0.496 20.547 31.938 1 91.81 319 ASN B N 1
ATOM 5453 C CA . ASN B 1 319 ? -0 21.812 32.469 1 91.81 319 ASN B CA 1
ATOM 5454 C C . ASN B 1 319 ? -0.805 22.594 31.453 1 91.81 319 ASN B C 1
ATOM 5456 O O . ASN B 1 319 ? -0.294 23.531 30.844 1 91.81 319 ASN B O 1
ATOM 5460 N N . PRO B 1 320 ? -2.059 22.234 31.344 1 93.44 320 PRO B N 1
ATOM 5461 C CA . PRO B 1 320 ? -2.867 22.891 30.312 1 93.44 320 PRO B CA 1
ATOM 5462 C C . PRO B 1 320 ? -3.148 24.359 30.625 1 93.44 320 PRO B C 1
ATOM 5464 O O . PRO B 1 320 ? -3.246 24.734 31.781 1 93.44 320 PRO B O 1
ATOM 5467 N N . GLY B 1 321 ? -3.229 25.156 29.562 1 93.38 321 GLY B N 1
ATOM 5468 C CA . GLY B 1 321 ? -3.57 26.562 29.672 1 93.38 321 GLY B CA 1
ATOM 5469 C C . GLY B 1 321 ? -4.902 26.906 29.031 1 93.38 321 GLY B C 1
ATOM 5470 O O . GLY B 1 321 ? -5.801 26.062 28.969 1 93.38 321 GLY B O 1
ATOM 5471 N N . SER B 1 322 ? -5.047 28.156 28.656 1 93.75 322 SER B N 1
ATOM 5472 C CA . SER B 1 322 ? -6.297 28.641 28.078 1 93.75 322 SER B CA 1
ATOM 5473 C C . SER B 1 322 ? -6.555 28 26.719 1 93.75 322 SER B C 1
ATOM 5475 O O . SER B 1 322 ? -7.703 27.875 26.281 1 93.75 322 SER B O 1
ATOM 5477 N N . GLY B 1 323 ? -5.516 27.594 26.047 1 95.5 323 GLY B N 1
ATOM 5478 C CA . GLY B 1 323 ? -5.676 26.906 24.781 1 95.5 323 GLY B CA 1
ATOM 5479 C C . GLY B 1 323 ? -6.441 25.609 24.891 1 95.5 323 GLY B C 1
ATOM 5480 O O . GLY B 1 323 ? -7.129 25.203 23.938 1 95.5 323 GLY B O 1
ATOM 5481 N N . ALA B 1 324 ? -6.336 24.984 26.031 1 95.69 324 ALA B N 1
ATOM 5482 C CA . ALA B 1 324 ? -7.047 23.719 26.25 1 95.69 324 ALA B CA 1
ATOM 5483 C C . ALA B 1 324 ? -8.555 23.953 26.25 1 95.69 324 ALA B C 1
ATOM 5485 O O . ALA B 1 324 ? -9.312 23.141 25.703 1 95.69 324 ALA B O 1
ATOM 5486 N N . GLU B 1 325 ? -8.969 25.016 26.844 1 96.44 325 GLU B N 1
ATOM 5487 C CA . GLU B 1 325 ? -10.391 25.328 26.891 1 96.44 325 GLU B CA 1
ATOM 5488 C C . GLU B 1 325 ? -10.945 25.625 25.5 1 96.44 325 GLU B C 1
ATOM 5490 O O . GLU B 1 325 ? -12.031 25.156 25.141 1 96.44 325 GLU B O 1
ATOM 5495 N N . ARG B 1 326 ? -10.227 26.375 24.781 1 97.12 326 ARG B N 1
ATOM 5496 C CA . ARG B 1 326 ? -10.656 26.719 23.422 1 97.12 326 ARG B CA 1
ATOM 5497 C C . ARG B 1 326 ? -10.75 25.469 22.547 1 97.12 326 ARG B C 1
ATOM 5499 O O . ARG B 1 326 ? -11.766 25.25 21.875 1 97.12 326 ARG B O 1
ATOM 5506 N N . LEU B 1 327 ? -9.688 24.703 22.594 1 96.94 327 LEU B N 1
ATOM 5507 C CA . LEU B 1 327 ? -9.648 23.5 21.781 1 96.94 327 LEU B CA 1
ATOM 5508 C C . LEU B 1 327 ? -10.719 22.5 22.203 1 96.94 327 LEU B C 1
ATOM 5510 O O . LEU B 1 327 ? -11.375 21.875 21.375 1 96.94 327 LEU B O 1
ATOM 5514 N N . LYS B 1 328 ? -10.891 22.359 23.469 1 97.06 328 LYS B N 1
ATOM 5515 C CA . LYS B 1 328 ? -11.914 21.453 23.984 1 97.06 328 LYS B CA 1
ATOM 5516 C C . LYS B 1 328 ? -13.305 21.891 23.531 1 97.06 328 LYS B C 1
ATOM 5518 O O . LYS B 1 328 ? -14.148 21.031 23.234 1 97.06 328 LYS B O 1
ATOM 5523 N N . GLY B 1 329 ? -13.555 23.172 23.562 1 97.25 329 GLY B N 1
ATOM 5524 C CA . GLY B 1 329 ? -14.828 23.656 23.062 1 97.25 329 GLY B CA 1
ATOM 5525 C C . GLY B 1 329 ? -15.102 23.219 21.625 1 97.25 329 GLY B C 1
ATOM 5526 O O . GLY B 1 329 ? -16.203 22.75 21.328 1 97.25 329 GLY B O 1
ATOM 5527 N N . LEU B 1 330 ? -14.156 23.359 20.766 1 97.56 330 LEU B N 1
ATOM 5528 C CA . LEU B 1 330 ? -14.289 22.938 19.375 1 97.56 330 LEU B CA 1
ATOM 5529 C C . LEU B 1 330 ? -14.5 21.422 19.281 1 97.56 330 LEU B C 1
ATOM 5531 O O . LEU B 1 330 ? -15.422 20.969 18.609 1 97.56 330 LEU B O 1
ATOM 5535 N N . VAL B 1 331 ? -13.68 20.656 19.984 1 96.81 331 VAL B N 1
ATOM 5536 C CA . VAL B 1 331 ? -13.688 19.203 19.906 1 96.81 331 VAL B CA 1
ATOM 5537 C C . VAL B 1 331 ? -15.016 18.656 20.422 1 96.81 331 VAL B C 1
ATOM 5539 O O . VAL B 1 331 ? -15.617 17.766 19.812 1 96.81 331 VAL B O 1
ATOM 5542 N N . ASP B 1 332 ? -15.469 19.219 21.516 1 96.06 332 ASP B N 1
ATOM 5543 C CA . ASP B 1 332 ? -16.75 18.781 22.062 1 96.06 332 ASP B CA 1
ATOM 5544 C C . ASP B 1 332 ? -17.875 19.016 21.078 1 96.06 332 ASP B C 1
ATOM 5546 O O . ASP B 1 332 ? -18.781 18.188 20.938 1 96.06 332 ASP B O 1
ATOM 5550 N N . ARG B 1 333 ? -17.875 20.109 20.469 1 95.69 333 ARG B N 1
ATOM 5551 C CA . ARG B 1 333 ? -18.891 20.422 19.469 1 95.69 333 ARG B CA 1
ATOM 5552 C C . ARG B 1 333 ? -18.844 19.406 18.312 1 95.69 333 ARG B C 1
ATOM 5554 O O . ARG B 1 333 ? -19.875 18.922 17.875 1 95.69 333 ARG B O 1
ATOM 5561 N N . LEU B 1 334 ? -17.656 19.125 17.812 1 95.06 334 LEU B N 1
ATOM 5562 C CA . LEU B 1 334 ? -17.484 18.203 16.703 1 95.06 334 LEU B CA 1
ATOM 5563 C C . LEU B 1 334 ? -17.984 16.812 17.094 1 95.06 334 LEU B C 1
ATOM 5565 O O . LEU B 1 334 ? -18.625 16.141 16.281 1 95.06 334 LEU B O 1
ATOM 5569 N N . VAL B 1 335 ? -17.625 16.406 18.281 1 94.62 335 VAL B N 1
ATOM 5570 C CA . VAL B 1 335 ? -18.047 15.094 18.766 1 94.62 335 VAL B CA 1
ATOM 5571 C C . VAL B 1 335 ? -19.562 15.031 18.844 1 94.62 335 VAL B C 1
ATOM 5573 O O . VAL B 1 335 ? -20.172 14.039 18.438 1 94.62 335 VAL B O 1
ATOM 5576 N N . SER B 1 336 ? -20.141 16.078 19.344 1 92.25 336 SER B N 1
ATOM 5577 C CA . SER B 1 336 ? -21.594 16.141 19.453 1 92.25 336 SER B CA 1
ATOM 5578 C C . SER B 1 336 ? -22.25 16.094 18.078 1 92.25 336 SER B C 1
ATOM 5580 O O . SER B 1 336 ? -23.266 15.422 17.891 1 92.25 336 SER B O 1
ATOM 5582 N N . GLU B 1 337 ? -21.688 16.781 17.141 1 88.88 337 GLU B N 1
ATOM 5583 C CA . GLU B 1 337 ? -22.203 16.797 15.781 1 88.88 337 GLU B CA 1
ATOM 5584 C C . GLU B 1 337 ? -22.125 15.422 15.133 1 88.88 337 GLU B C 1
ATOM 5586 O O . GLU B 1 337 ? -23.031 15.023 14.398 1 88.88 337 GLU B O 1
ATOM 5591 N N . ALA B 1 338 ? -21.062 14.688 15.336 1 87.12 338 ALA B N 1
ATOM 5592 C CA . ALA B 1 338 ? -20.891 13.352 14.773 1 87.12 338 ALA B CA 1
ATOM 5593 C C . ALA B 1 338 ? -21.922 12.375 15.328 1 87.12 338 ALA B C 1
ATOM 5595 O O . ALA B 1 338 ? -22.422 11.516 14.602 1 87.12 338 ALA B O 1
ATOM 5596 N N . LYS B 1 339 ? -22.234 12.422 16.547 1 83.38 339 LYS B N 1
ATOM 5597 C CA . LYS B 1 339 ? -23.219 11.555 17.188 1 83.38 339 LYS B CA 1
ATOM 5598 C C . LYS B 1 339 ? -24.609 11.766 16.594 1 83.38 339 LYS B C 1
ATOM 5600 O O . LYS B 1 339 ? -25.422 10.844 16.578 1 83.38 339 LYS B O 1
ATOM 5605 N N . SER B 1 340 ? -24.812 12.852 16.062 1 80 340 SER B N 1
ATOM 5606 C CA . SER B 1 340 ? -26.125 13.148 15.484 1 80 340 SER B CA 1
ATOM 5607 C C . SER B 1 340 ? -26.203 12.703 14.031 1 80 340 SER B C 1
ATOM 5609 O O . SER B 1 340 ? -27.203 12.977 13.352 1 80 340 SER B O 1
ATOM 5611 N N . GLY B 1 341 ? -25.234 11.867 13.469 1 67.75 341 GLY B N 1
ATOM 5612 C CA . GLY B 1 341 ? -25.297 11.219 12.172 1 67.75 341 GLY B CA 1
ATOM 5613 C C . GLY B 1 341 ? -24.656 12.039 11.062 1 67.75 341 GLY B C 1
ATOM 5614 O O . GLY B 1 341 ? -24.906 11.789 9.883 1 67.75 341 GLY B O 1
ATOM 5615 N N . LYS B 1 342 ? -23.906 12.969 11.242 1 62.25 342 LYS B N 1
ATOM 5616 C CA . LYS B 1 342 ? -23.391 13.867 10.211 1 62.25 342 LYS B CA 1
ATOM 5617 C C . LYS B 1 342 ? -22.047 13.383 9.688 1 62.25 342 LYS B C 1
ATOM 5619 O O . LYS B 1 342 ? -21.453 14.031 8.828 1 62.25 342 LYS B O 1
ATOM 5624 N N . SER B 1 343 ? -21.656 12.188 10.164 1 72.31 343 SER B N 1
ATOM 5625 C CA . SER B 1 343 ? -20.375 11.727 9.641 1 72.31 343 SER B CA 1
ATOM 5626 C C . SER B 1 343 ? -20.531 11.094 8.266 1 72.31 343 SER B C 1
ATOM 5628 O O . SER B 1 343 ? -21.359 10.203 8.078 1 72.31 343 SER B O 1
ATOM 5630 N N . CYS B 1 344 ? -19.797 11.477 7.258 1 79.56 344 CYS B N 1
ATOM 5631 C CA . CYS B 1 344 ? -19.672 11 5.887 1 79.56 344 CYS B CA 1
ATOM 5632 C C . CYS B 1 344 ? -21 11.094 5.152 1 79.56 344 CYS B C 1
ATOM 5634 O O . CYS B 1 344 ? -21.203 10.438 4.129 1 79.56 344 CYS B O 1
ATOM 5636 N N . GLY B 1 345 ? -22.016 11.641 5.871 1 62.47 345 GLY B N 1
ATOM 5637 C CA . GLY B 1 345 ? -23.297 11.844 5.215 1 62.47 345 GLY B CA 1
ATOM 5638 C C . GLY B 1 345 ? -23.297 13.016 4.25 1 62.47 345 GLY B C 1
ATOM 5639 O O . GLY B 1 345 ? -22.266 13.633 4.016 1 62.47 345 GLY B O 1
ATOM 5640 N N . ASN B 1 346 ? -24.344 13.281 3.453 1 52.25 346 ASN B N 1
ATOM 5641 C CA . ASN B 1 346 ? -24.562 14.359 2.488 1 52.25 346 ASN B CA 1
ATOM 5642 C C . ASN B 1 346 ? -24.359 15.727 3.119 1 52.25 346 ASN B C 1
ATOM 5644 O O . ASN B 1 346 ? -25.297 16.328 3.648 1 52.25 346 ASN B O 1
ATOM 5648 N N . VAL B 1 347 ? -23.375 15.812 3.893 1 44.06 347 VAL B N 1
ATOM 5649 C CA . VAL B 1 347 ? -23.297 17.141 4.504 1 44.06 347 VAL B CA 1
ATOM 5650 C C . VAL B 1 347 ? -22.875 18.156 3.459 1 44.06 347 VAL B C 1
ATOM 5652 O O . VAL B 1 347 ? -21.969 17.906 2.666 1 44.06 347 VAL B O 1
ATOM 5655 N N . ASN B 1 348 ? -23.719 19.062 3.096 1 35.34 348 ASN B N 1
ATOM 5656 C CA . ASN B 1 348 ? -23.406 20.297 2.369 1 35.34 348 ASN B CA 1
ATOM 5657 C C . ASN B 1 348 ? -22.203 21.016 2.982 1 35.34 348 ASN B C 1
ATOM 5659 O O . ASN B 1 348 ? -22.234 21.375 4.156 1 35.34 348 ASN B O 1
ATOM 5663 N N . LEU B 1 349 ? -21.109 20.656 2.729 1 37.69 349 LEU B N 1
ATOM 5664 C CA . LEU B 1 349 ? -19.969 21.391 3.258 1 37.69 349 LEU B CA 1
ATOM 5665 C C . LEU B 1 349 ? -20.156 22.891 3.094 1 37.69 349 LEU B C 1
ATOM 5667 O O . LEU B 1 349 ? -20.266 23.391 1.97 1 37.69 349 LEU B O 1
ATOM 5671 N N . LEU B 1 350 ? -20.734 23.5 3.895 1 32.41 350 LEU B N 1
ATOM 5672 C CA . LEU B 1 350 ? -20.906 24.953 3.986 1 32.41 350 LEU B CA 1
ATOM 5673 C C . LEU B 1 350 ? -19.562 25.656 3.846 1 32.41 350 LEU B C 1
ATOM 5675 O O . LEU B 1 350 ? -19.531 26.875 3.646 1 32.41 350 LEU B O 1
ATOM 5679 N N . GLN B 1 351 ? -18.547 25.031 4.379 1 32.84 351 GLN B N 1
ATOM 5680 C CA . GLN B 1 351 ? -17.516 26.031 4.629 1 32.84 351 GLN B CA 1
ATOM 5681 C C . GLN B 1 351 ? -16.891 26.516 3.324 1 32.84 351 GLN B C 1
ATOM 5683 O O . GLN B 1 351 ? -16 27.359 3.334 1 32.84 351 GLN B O 1
ATOM 5688 N N . TRP B 1 352 ? -16.734 25.609 2.318 1 30.53 352 TRP B N 1
ATOM 5689 C CA . TRP B 1 352 ? -16.078 26.281 1.203 1 30.53 352 TRP B CA 1
ATOM 5690 C C . TRP B 1 352 ? -16.938 27.438 0.673 1 30.53 352 TRP B C 1
ATOM 5692 O O . TRP B 1 352 ? -18.109 27.25 0.381 1 30.53 352 TRP B O 1
ATOM 5702 N N . ASP B 1 353 ? -16.75 28.547 1.044 1 27.17 353 ASP B N 1
ATOM 5703 C CA . ASP B 1 353 ? -17.281 29.734 0.363 1 27.17 353 ASP B CA 1
ATOM 5704 C C . ASP B 1 353 ? -17.281 29.531 -1.151 1 27.17 353 ASP B C 1
ATOM 5706 O O . ASP B 1 353 ? -16.469 28.781 -1.687 1 27.17 353 ASP B O 1
ATOM 5710 N N . LYS B 1 354 ? -18.375 29.953 -2.045 1 29.06 354 LYS B N 1
ATOM 5711 C CA . LYS B 1 354 ? -18.578 30.203 -3.467 1 29.06 354 LYS B CA 1
ATOM 5712 C C . LYS B 1 354 ? -17.281 30.562 -4.168 1 29.06 354 LYS B C 1
ATOM 5714 O O . LYS B 1 354 ? -17.266 30.859 -5.367 1 29.06 354 LYS B O 1
ATOM 5719 N N . GLY B 1 355 ? -16.188 31 -3.574 1 24.12 355 GLY B N 1
ATOM 5720 C CA . GLY B 1 355 ? -15.164 31.719 -4.312 1 24.12 355 GLY B CA 1
ATOM 5721 C C . GLY B 1 355 ? -14.188 30.812 -5.027 1 24.12 355 GLY B C 1
ATOM 5722 O O . GLY B 1 355 ? -13.164 31.266 -5.551 1 24.12 355 GLY B O 1
ATOM 5723 N N . TYR B 1 356 ? -14.062 29.516 -4.66 1 24.77 356 TYR B N 1
ATOM 5724 C CA . TYR B 1 356 ? -12.852 29.016 -5.297 1 24.77 356 TYR B CA 1
ATOM 5725 C C . TYR B 1 356 ? -13.047 28.859 -6.797 1 24.77 356 TYR B C 1
ATOM 5727 O O . TYR B 1 356 ? -13.328 27.75 -7.281 1 24.77 356 TYR B O 1
ATOM 5735 N N . LEU B 1 357 ? -13.875 29.578 -7.559 1 21.27 357 LEU B N 1
ATOM 5736 C CA . LEU B 1 357 ? -13.656 29.609 -9 1 21.27 357 LEU B CA 1
ATOM 5737 C C . LEU B 1 357 ? -12.203 29.938 -9.32 1 21.27 357 LEU B C 1
ATOM 5739 O O . LEU B 1 357 ? -11.633 30.859 -8.734 1 21.27 357 LEU B O 1
#